Protein AF-A0A538Q3Z5-F1 (afdb_monomer)

Foldseek 3Di:
DDDDDDDDDDDDDDDDDDDDDDDDDDDDDDDDDDDPDDDDDDDDDDDDDDDDDDDDDDDDDDDDDDDDDDDDDDDDDDDDDDPDDPPVPPDDDDPDDPPPPDPDDDDDPDPPPPPDDDQKDFDDPDPVVNVVVVVCVVVVQWDDQWVRMIGSDDPVCFQVVCQVCVLVCCCRVPLQKEQAAPCLVPVHADPQAEGEIEDCDFDWTDGRNHIYTYDHADGDDPPFDDDRSHTYGDPLRRQLRLLVDDDDDPDDSHDDQQVSLVVLVVCCVPVNLVSSVVSLVVNVVVCVVRVSVVSSVVSCQSNCQLVLNDDHDHDHPQSVCSSVVRHDDVVVVVVVVVVVVCVVPDPDDPDDPPDDDPVSVVVVVVVCVVPVD

Radius of gyration: 36.52 Å; Cα contacts (8 Å, |Δi|>4): 342; chains: 1; bounding box: 122×99×95 Å

pLDDT: mean 73.79, std 27.8, range [22.83, 98.5]

Structure (mmCIF, N/CA/C/O backbone):
data_AF-A0A538Q3Z5-F1
#
_entry.id   AF-A0A538Q3Z5-F1
#
loop_
_atom_site.group_PDB
_atom_site.id
_atom_site.type_symbol
_atom_site.label_atom_id
_atom_site.label_alt_id
_atom_site.label_comp_id
_atom_site.label_asym_id
_atom_site.label_entity_id
_atom_site.label_seq_id
_atom_site.pdbx_PDB_ins_code
_atom_site.Cartn_x
_atom_site.Cartn_y
_atom_site.Cartn_z
_atom_site.occupancy
_atom_site.B_iso_or_equiv
_atom_site.auth_seq_id
_atom_site.auth_comp_id
_atom_site.auth_asym_id
_atom_site.auth_atom_id
_atom_site.pdbx_PDB_model_num
ATOM 1 N N . MET A 1 1 ? 59.876 -46.298 -1.441 1.00 39.38 1 MET A N 1
ATOM 2 C CA . MET A 1 1 ? 60.057 -46.932 -0.116 1.00 39.38 1 MET A CA 1
ATOM 3 C C . MET A 1 1 ? 59.237 -46.171 0.915 1.00 39.38 1 MET A C 1
ATOM 5 O O . MET A 1 1 ? 59.318 -44.953 0.969 1.00 39.38 1 MET A O 1
ATOM 9 N N . LYS A 1 2 ? 58.383 -46.897 1.642 1.00 36.97 2 LYS A N 1
ATOM 10 C CA . LYS A 1 2 ? 57.430 -46.407 2.649 1.00 36.97 2 LYS A CA 1
ATOM 11 C C . LYS A 1 2 ? 58.159 -46.044 3.952 1.00 36.97 2 LYS A C 1
ATOM 13 O O . LYS A 1 2 ? 59.051 -46.784 4.355 1.00 36.97 2 LYS A O 1
ATOM 18 N N . LYS A 1 3 ? 57.706 -45.010 4.668 1.00 38.28 3 LYS A N 1
ATOM 19 C CA . LYS A 1 3 ? 57.839 -44.948 6.133 1.00 38.28 3 LYS A CA 1
ATOM 20 C C . LYS A 1 3 ? 56.458 -44.766 6.763 1.00 38.28 3 LYS A C 1
ATOM 22 O O . LYS A 1 3 ? 55.758 -43.794 6.504 1.00 38.28 3 LYS A O 1
ATOM 27 N N . ASN A 1 4 ? 56.100 -45.789 7.534 1.00 36.72 4 ASN A N 1
ATOM 28 C CA . ASN A 1 4 ? 54.926 -45.950 8.386 1.00 36.72 4 ASN A CA 1
ATOM 29 C C . ASN A 1 4 ? 54.925 -44.931 9.541 1.00 36.72 4 ASN A C 1
ATOM 31 O O . ASN A 1 4 ? 55.974 -44.652 10.113 1.00 36.72 4 ASN A O 1
ATOM 35 N N . GLN A 1 5 ? 53.769 -44.316 9.807 1.00 36.84 5 GLN A N 1
ATOM 36 C CA . GLN A 1 5 ? 52.854 -44.547 10.945 1.00 36.84 5 GLN A CA 1
ATOM 37 C C . GLN A 1 5 ? 53.446 -44.424 12.360 1.00 36.84 5 GLN A C 1
ATOM 39 O O . GLN A 1 5 ? 54.246 -45.257 12.778 1.00 36.84 5 GLN A O 1
ATOM 44 N N . LYS A 1 6 ? 52.878 -43.494 13.145 1.00 37.84 6 LYS A N 1
ATOM 45 C CA . LYS A 1 6 ? 52.271 -43.775 14.462 1.00 37.84 6 LYS A CA 1
ATOM 46 C C . LYS A 1 6 ? 51.360 -42.615 14.892 1.00 37.84 6 LYS A C 1
ATOM 48 O O . LYS A 1 6 ? 51.792 -41.472 14.984 1.00 37.84 6 LYS A O 1
ATOM 53 N N . SER A 1 7 ? 50.094 -42.945 15.122 1.00 37.12 7 SER A N 1
ATOM 54 C CA . SER A 1 7 ? 49.048 -42.109 15.723 1.00 37.12 7 SER A CA 1
ATOM 55 C C . SER A 1 7 ? 49.293 -41.875 17.222 1.00 37.12 7 SER A C 1
ATOM 57 O O . SER A 1 7 ? 49.986 -42.676 17.853 1.00 37.12 7 SER A O 1
ATOM 59 N N . PRO A 1 8 ? 48.581 -40.912 17.831 1.00 35.62 8 PRO A N 1
ATOM 60 C CA . PRO A 1 8 ? 47.973 -41.151 19.138 1.00 35.62 8 PRO A CA 1
ATOM 61 C C . PRO A 1 8 ? 46.451 -40.918 19.125 1.00 35.62 8 PRO A C 1
ATOM 63 O O . PRO A 1 8 ? 45.948 -39.976 18.517 1.00 35.62 8 PRO A O 1
ATOM 66 N N . VAL A 1 9 ? 45.731 -41.810 19.813 1.00 37.56 9 VAL A N 1
ATOM 67 C CA . VAL A 1 9 ? 44.292 -41.730 20.148 1.00 37.56 9 VAL A CA 1
ATOM 68 C C . VAL A 1 9 ? 44.120 -41.046 21.538 1.00 37.56 9 VAL A C 1
ATOM 70 O O . VAL A 1 9 ? 45.121 -40.648 22.131 1.00 37.56 9 VAL A O 1
ATOM 73 N N . PRO A 1 10 ? 42.899 -40.809 22.061 1.00 36.16 10 PRO A N 1
ATOM 74 C CA . PRO A 1 10 ? 42.371 -39.487 22.388 1.00 36.16 10 PRO A CA 1
ATOM 75 C C . PRO A 1 10 ? 42.416 -39.156 23.895 1.00 36.16 10 PRO A C 1
ATOM 77 O O . PRO A 1 10 ? 42.288 -40.030 24.750 1.00 36.16 10 PRO A O 1
ATOM 80 N N . VAL A 1 11 ? 42.490 -37.870 24.253 1.00 34.12 11 VAL A N 1
ATOM 81 C CA . VAL A 1 11 ? 42.253 -37.429 25.639 1.00 34.12 11 VAL A CA 1
ATOM 82 C C . VAL A 1 11 ? 40.794 -37.013 25.794 1.00 34.12 11 VAL A C 1
ATOM 84 O O . VAL A 1 11 ? 40.356 -35.988 25.279 1.00 34.12 11 VAL A O 1
ATOM 87 N N . ASN A 1 12 ? 40.057 -37.831 26.539 1.00 33.75 12 ASN A N 1
ATOM 88 C CA . ASN A 1 12 ? 38.736 -37.531 27.065 1.00 33.75 12 ASN A CA 1
ATOM 89 C C . ASN A 1 12 ? 38.875 -36.587 28.273 1.00 33.75 12 ASN A C 1
ATOM 91 O O . ASN A 1 12 ? 39.481 -36.957 29.279 1.00 33.75 12 ASN A O 1
ATOM 95 N N . LYS A 1 13 ? 38.304 -35.381 28.196 1.00 35.09 13 LYS A N 1
ATOM 96 C CA . LYS A 1 13 ? 38.029 -34.539 29.369 1.00 35.09 13 LYS A CA 1
ATOM 97 C C . LYS A 1 13 ? 36.634 -33.937 29.247 1.00 35.09 13 LYS A C 1
ATOM 99 O O . LYS A 1 13 ? 36.434 -32.884 28.653 1.00 35.09 13 LYS A O 1
ATOM 104 N N . ASN A 1 14 ? 35.691 -34.626 29.883 1.00 38.03 14 ASN A N 1
ATOM 105 C CA . ASN A 1 14 ? 34.504 -34.045 30.496 1.00 38.03 14 ASN A CA 1
ATOM 106 C C . ASN A 1 14 ? 34.845 -32.715 31.185 1.00 38.03 14 ASN A C 1
ATOM 108 O O . ASN A 1 14 ? 35.411 -32.729 32.277 1.00 38.03 14 ASN A O 1
ATOM 112 N N . GLN A 1 15 ? 34.438 -31.589 30.601 1.00 35.25 15 GLN A N 1
ATOM 113 C CA . GLN A 1 15 ? 34.133 -30.368 31.343 1.00 35.25 15 GLN A CA 1
ATOM 114 C C . GLN A 1 15 ? 32.890 -29.727 30.724 1.00 35.25 15 GLN A C 1
ATOM 116 O O . GLN A 1 15 ? 32.859 -29.380 29.546 1.00 35.25 15 GLN A O 1
ATOM 121 N N . LYS A 1 16 ? 31.831 -29.648 31.536 1.00 39.88 16 LYS A N 1
ATOM 122 C CA . LYS A 1 16 ? 30.580 -28.954 31.222 1.00 39.88 16 LYS A CA 1
ATOM 123 C C . LYS A 1 16 ? 30.886 -27.495 30.846 1.00 39.88 16 LYS A C 1
ATOM 125 O O . LYS A 1 16 ? 31.730 -26.888 31.507 1.00 39.88 16 LYS A O 1
ATOM 130 N N . PRO A 1 17 ? 30.192 -26.903 29.860 1.00 38.44 17 PRO A N 1
ATOM 131 C CA . PRO A 1 17 ? 30.298 -25.470 29.618 1.00 38.44 17 PRO A CA 1
ATOM 132 C C . PRO A 1 17 ? 29.798 -24.690 30.852 1.00 38.44 17 PRO A C 1
ATOM 134 O O . PRO A 1 17 ? 28.865 -25.146 31.524 1.00 38.44 17 PRO A O 1
ATOM 137 N N . PRO A 1 18 ? 30.405 -23.536 31.184 1.00 34.03 18 PRO A N 1
ATOM 138 C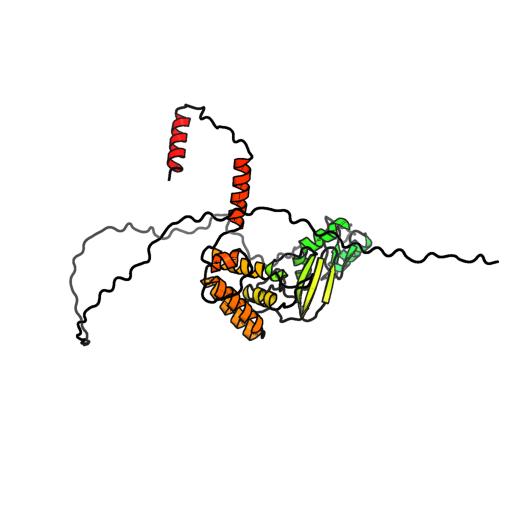 CA . PRO A 1 18 ? 30.014 -22.749 32.344 1.00 34.03 18 PRO A CA 1
ATOM 139 C C . PRO A 1 18 ? 28.602 -22.176 32.164 1.00 34.03 18 PRO A C 1
ATOM 141 O O . PRO A 1 18 ? 28.237 -21.666 31.105 1.00 34.03 18 PRO A O 1
ATOM 144 N N . VAL A 1 19 ? 27.810 -22.264 33.232 1.00 38.41 19 VAL A N 1
ATOM 145 C CA . VAL A 1 19 ? 26.477 -21.661 33.353 1.00 38.41 19 VAL A CA 1
ATOM 146 C C . VAL A 1 19 ? 26.600 -20.137 33.206 1.00 38.41 19 VAL A C 1
ATOM 148 O O . VAL A 1 19 ? 27.435 -19.544 33.893 1.00 38.41 19 VAL A O 1
ATOM 151 N N . PRO A 1 20 ? 25.782 -19.463 32.374 1.00 36.16 20 PRO A N 1
ATOM 152 C CA . PRO A 1 20 ? 25.796 -18.009 32.309 1.00 36.16 20 PRO A CA 1
ATOM 153 C C . PRO A 1 20 ? 25.319 -17.413 33.637 1.00 36.16 20 PRO A C 1
ATOM 155 O O . PRO A 1 20 ? 24.203 -17.666 34.096 1.00 36.16 20 PRO A O 1
ATOM 158 N N . VAL A 1 21 ? 26.179 -16.599 34.244 1.00 32.34 21 VAL A N 1
ATOM 159 C CA . VAL A 1 21 ? 25.885 -15.782 35.423 1.00 32.34 21 VAL A CA 1
ATOM 160 C C . VAL A 1 21 ? 24.745 -14.819 35.085 1.00 32.34 21 VAL A C 1
ATOM 162 O O . VAL A 1 21 ? 24.883 -13.943 34.231 1.00 32.34 21 VAL A O 1
ATOM 165 N N . LYS A 1 22 ? 23.606 -14.975 35.770 1.00 31.75 22 LYS A N 1
ATOM 166 C CA . LYS A 1 22 ? 22.491 -14.022 35.739 1.00 31.75 22 LYS A CA 1
ATOM 167 C C . LYS A 1 22 ? 22.987 -12.659 36.232 1.00 31.75 22 LYS A C 1
ATOM 169 O O . LYS A 1 22 ? 23.274 -12.492 37.416 1.00 31.75 22 LYS A O 1
ATOM 174 N N . LYS A 1 23 ? 23.053 -11.668 35.340 1.00 32.50 23 LYS A N 1
ATOM 175 C CA . LYS A 1 23 ? 23.138 -10.258 35.739 1.00 32.50 23 LYS A CA 1
ATOM 176 C C . LYS A 1 23 ? 21.814 -9.869 36.397 1.00 32.50 23 LYS A C 1
ATOM 178 O O . LYS A 1 23 ? 20.793 -9.743 35.729 1.00 32.50 23 LYS A O 1
ATOM 183 N N . ASN A 1 24 ? 21.857 -9.685 37.713 1.00 32.19 24 ASN A N 1
ATOM 184 C CA . ASN A 1 24 ? 20.830 -9.000 38.488 1.00 32.19 24 ASN A CA 1
ATOM 185 C C . ASN A 1 24 ? 20.675 -7.562 37.970 1.00 32.19 24 ASN A C 1
ATOM 187 O O . ASN A 1 24 ? 21.468 -6.689 38.317 1.00 32.19 24 ASN A O 1
ATOM 191 N N . GLN A 1 25 ? 19.634 -7.304 37.185 1.00 34.66 25 GLN A N 1
ATOM 192 C CA . GLN A 1 25 ? 19.013 -5.986 37.132 1.00 34.66 25 GLN A CA 1
ATOM 193 C C . GLN A 1 25 ? 17.743 -6.067 37.973 1.00 34.66 25 GLN A C 1
ATOM 195 O O . GLN A 1 25 ? 16.775 -6.729 37.609 1.00 34.66 25 GLN A O 1
ATOM 200 N N . LYS A 1 26 ? 17.792 -5.450 39.157 1.00 32.22 26 LYS A N 1
ATOM 201 C CA . LYS A 1 26 ? 16.620 -5.223 39.999 1.00 32.22 26 LYS A CA 1
ATOM 202 C C . LYS A 1 26 ? 15.675 -4.291 39.241 1.00 32.22 26 LYS A C 1
ATOM 204 O O . LYS A 1 26 ? 15.942 -3.097 39.143 1.00 32.22 26 LYS A O 1
ATOM 209 N N . SER A 1 27 ? 14.580 -4.833 38.726 1.00 30.53 27 SER A N 1
ATOM 210 C CA . SER A 1 27 ? 13.384 -4.054 38.411 1.00 30.53 27 SER A CA 1
ATOM 211 C C . SER A 1 27 ? 12.867 -3.414 39.710 1.00 30.53 27 SER A C 1
ATOM 213 O O . SER A 1 27 ? 12.870 -4.087 40.747 1.00 30.53 27 SER A O 1
ATOM 215 N N . PRO A 1 28 ? 12.449 -2.138 39.716 1.00 33.31 28 PRO A N 1
ATOM 216 C CA . PRO A 1 28 ? 11.884 -1.538 40.914 1.00 33.31 28 PRO A CA 1
ATOM 217 C C . PRO A 1 28 ? 10.549 -2.213 41.259 1.00 33.31 28 PRO A C 1
ATOM 219 O O . PRO A 1 28 ? 9.676 -2.393 40.413 1.00 33.31 28 PRO A O 1
ATOM 222 N N . VAL A 1 29 ? 10.423 -2.609 42.525 1.00 32.72 29 VAL A N 1
ATOM 223 C CA . VAL A 1 29 ? 9.203 -3.146 43.138 1.00 32.72 29 VAL A CA 1
ATOM 224 C C . VAL A 1 29 ? 8.101 -2.078 43.067 1.00 32.72 29 VAL A C 1
ATOM 226 O O . VAL A 1 29 ? 8.374 -0.927 43.420 1.00 32.72 29 VAL A O 1
ATOM 229 N N . PRO A 1 30 ? 6.860 -2.408 42.665 1.00 31.08 30 PRO A N 1
ATOM 230 C CA . PRO A 1 30 ? 5.770 -1.447 42.704 1.00 31.08 30 PRO A CA 1
ATOM 231 C C . PRO A 1 30 ? 5.434 -1.125 44.163 1.00 31.08 30 PRO A C 1
ATOM 233 O O . PRO A 1 30 ? 5.042 -1.991 44.949 1.00 31.08 30 PRO A O 1
ATOM 236 N N . VAL A 1 31 ? 5.591 0.145 44.531 1.00 29.78 31 VAL A N 1
ATOM 237 C CA . VAL A 1 31 ? 5.099 0.683 45.799 1.00 29.78 31 VAL A CA 1
ATOM 238 C C . VAL A 1 31 ? 3.574 0.590 45.777 1.00 29.78 31 VAL A C 1
ATOM 240 O O . VAL A 1 31 ? 2.910 1.275 45.000 1.00 29.78 31 VAL A O 1
ATOM 243 N N . LYS A 1 32 ? 3.009 -0.259 46.644 1.00 30.28 32 LYS A N 1
ATOM 244 C CA . LYS A 1 32 ? 1.576 -0.265 46.957 1.00 30.28 32 LYS A CA 1
ATOM 245 C C . LYS A 1 32 ? 1.200 1.094 47.547 1.00 30.28 32 LYS A C 1
ATOM 247 O O . LYS A 1 32 ? 1.372 1.325 48.742 1.00 30.28 32 LYS A O 1
ATOM 252 N N . LYS A 1 33 ? 0.648 1.985 46.726 1.00 31.11 33 LYS A N 1
ATOM 253 C CA . LYS A 1 33 ? -0.152 3.102 47.224 1.00 31.11 33 LYS A CA 1
ATOM 254 C C . LYS A 1 33 ? -1.538 2.555 47.553 1.00 31.11 33 LYS A C 1
ATOM 256 O O . LYS A 1 33 ? -2.334 2.259 46.670 1.00 31.11 33 LYS A O 1
ATOM 261 N N . ASN A 1 34 ? -1.795 2.397 48.848 1.00 31.02 34 ASN A N 1
ATOM 262 C CA . ASN A 1 34 ? -3.141 2.309 49.394 1.00 31.02 34 ASN A CA 1
ATOM 263 C C . ASN A 1 34 ? -3.907 3.577 48.991 1.00 31.02 34 ASN A C 1
ATOM 265 O O . ASN A 1 34 ? -3.732 4.628 49.603 1.00 31.02 34 ASN A O 1
ATOM 269 N N . GLN A 1 35 ? -4.771 3.472 47.990 1.00 33.72 35 GLN A N 1
ATOM 270 C CA . GLN A 1 35 ? -5.931 4.342 47.858 1.00 33.72 35 GLN A CA 1
ATOM 271 C C . GLN A 1 35 ? -7.149 3.436 47.705 1.00 33.72 35 GLN A C 1
ATOM 273 O O . GLN A 1 35 ? -7.386 2.830 46.664 1.00 33.72 35 GLN A O 1
ATOM 278 N N . LYS A 1 36 ? -7.888 3.292 48.809 1.00 29.88 36 LYS A N 1
ATOM 279 C CA . LYS A 1 36 ? -9.273 2.832 48.781 1.00 29.88 36 LYS A CA 1
ATOM 280 C C . LYS A 1 36 ? -10.073 3.895 48.031 1.00 29.88 36 LYS A C 1
ATOM 282 O O . LYS A 1 36 ? -10.417 4.916 48.618 1.00 29.88 36 LYS A O 1
ATOM 287 N N . SER A 1 37 ? -10.363 3.652 46.762 1.00 26.28 37 SER A N 1
ATOM 288 C CA . SER A 1 37 ? -11.449 4.342 46.067 1.00 26.28 37 SER A CA 1
ATOM 289 C C . SER A 1 37 ? -12.762 3.616 46.397 1.00 26.28 37 SER A C 1
ATOM 291 O O . SER A 1 37 ? -12.788 2.382 46.371 1.00 26.28 37 SER A O 1
ATOM 293 N N . PRO A 1 38 ? -13.828 4.330 46.793 1.00 30.12 38 PRO A N 1
ATOM 294 C CA . PRO A 1 38 ? -15.030 3.716 47.344 1.00 30.12 38 PRO A CA 1
ATOM 295 C C . PRO A 1 38 ? -15.874 3.004 46.280 1.00 30.12 38 PRO A C 1
ATOM 297 O O . PRO A 1 38 ? -16.020 3.460 45.149 1.00 30.12 38 PRO A O 1
ATOM 300 N N . VAL A 1 39 ? -16.466 1.885 46.700 1.00 30.17 39 VAL A N 1
ATOM 301 C CA . VAL A 1 39 ? -17.503 1.125 45.989 1.00 30.17 39 VAL A CA 1
ATOM 302 C C . VAL A 1 39 ? -18.721 2.030 45.743 1.00 30.17 39 VAL A C 1
ATOM 304 O O . VAL A 1 39 ? -19.175 2.673 46.695 1.00 30.17 39 VAL A O 1
ATOM 307 N N . PRO A 1 40 ? -19.315 2.072 44.535 1.00 29.03 40 PRO A N 1
ATOM 308 C CA . PRO A 1 40 ? -20.579 2.764 44.341 1.00 29.03 40 PRO A CA 1
ATOM 309 C C . PRO A 1 40 ? -21.698 1.967 45.022 1.00 29.03 40 PRO A C 1
ATOM 311 O O . PRO A 1 40 ? -22.080 0.875 44.596 1.00 29.03 40 PRO A O 1
ATOM 314 N N . VAL A 1 41 ? -22.220 2.5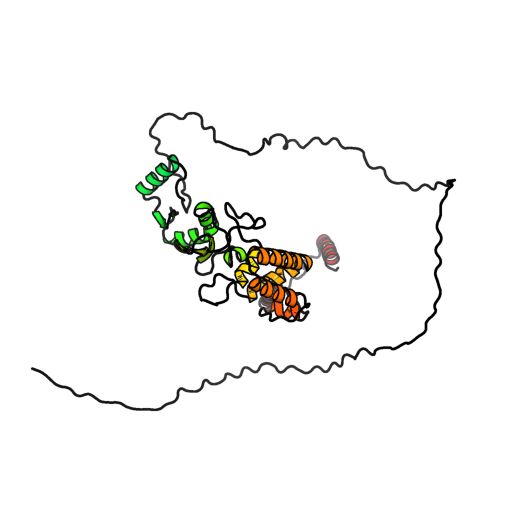22 46.116 1.00 27.27 41 VAL A N 1
ATOM 315 C CA . VAL A 1 41 ? -23.418 2.026 46.795 1.00 27.27 41 VAL A CA 1
ATOM 316 C C . VAL A 1 41 ? -24.622 2.270 45.888 1.00 27.27 41 VAL A C 1
ATOM 318 O O . VAL A 1 41 ? -25.011 3.408 45.631 1.00 27.27 41 VAL A O 1
ATOM 321 N N . LYS A 1 42 ? -25.234 1.176 45.426 1.00 26.80 42 LYS A N 1
ATOM 322 C CA . LYS A 1 42 ? -26.569 1.165 44.820 1.00 26.80 42 LYS A CA 1
ATOM 323 C C . LYS A 1 42 ? -27.580 1.714 45.832 1.00 26.80 42 LYS A C 1
ATOM 325 O O . LYS A 1 42 ? -27.889 1.047 46.817 1.00 26.80 42 LYS A O 1
ATOM 330 N N . LYS A 1 43 ? -28.134 2.902 45.578 1.00 28.23 43 LYS A N 1
ATOM 331 C CA . LYS A 1 43 ? -29.373 3.342 46.231 1.00 28.23 43 LYS A CA 1
ATOM 332 C C . LYS A 1 43 ? -30.556 2.697 45.514 1.00 28.23 43 LYS A C 1
ATOM 334 O O . LYS A 1 43 ? -30.946 3.109 44.430 1.00 28.23 43 LYS A O 1
ATOM 339 N N . ASN A 1 44 ? -31.107 1.672 46.156 1.00 24.97 44 ASN A N 1
ATOM 340 C CA . ASN A 1 44 ? -32.479 1.229 45.947 1.00 24.97 44 ASN A CA 1
ATOM 341 C C . ASN A 1 44 ? -33.427 2.326 46.448 1.00 24.97 44 ASN A C 1
ATOM 343 O O . ASN A 1 44 ? -33.433 2.627 47.641 1.00 24.97 44 ASN A O 1
ATOM 347 N N . GLN A 1 45 ? -34.276 2.851 45.570 1.00 29.86 45 GLN A N 1
ATOM 348 C CA . GLN A 1 45 ? -35.594 3.349 45.952 1.00 29.86 45 GLN A CA 1
ATOM 349 C C . GLN A 1 45 ? -36.629 2.699 45.028 1.00 29.86 45 GLN A C 1
ATOM 351 O O . GLN A 1 45 ? -36.626 2.895 43.818 1.00 29.86 45 GLN A O 1
ATOM 356 N N . LYS A 1 46 ? -37.458 1.851 45.640 1.00 25.28 46 LYS A N 1
ATOM 357 C CA . LYS A 1 46 ? -38.716 1.288 45.133 1.00 25.28 46 LYS A CA 1
ATOM 358 C C . LYS A 1 46 ? -39.823 2.246 45.600 1.00 25.28 46 LYS A C 1
ATOM 360 O O . LYS A 1 46 ? -39.889 2.501 46.798 1.00 25.28 46 LYS A O 1
ATOM 365 N N . SER A 1 47 ? -40.564 2.896 44.696 1.00 24.14 47 SER A N 1
ATOM 366 C CA . SER A 1 47 ? -41.963 2.584 44.291 1.00 24.14 47 SER A CA 1
ATOM 367 C C . SER A 1 47 ? -42.876 3.796 44.618 1.00 24.14 47 SER A C 1
ATOM 369 O O . SER A 1 47 ? -42.454 4.575 45.471 1.00 24.14 47 SER A O 1
ATOM 371 N N . PRO A 1 48 ? -44.110 3.964 44.071 1.00 31.97 48 PRO A N 1
ATOM 372 C CA . PRO A 1 48 ? -44.881 3.063 43.206 1.00 31.97 48 PRO A CA 1
ATOM 373 C C . PRO A 1 48 ? -45.543 3.703 41.953 1.00 31.97 48 PRO A C 1
ATOM 375 O O . PRO A 1 48 ? -45.450 4.889 41.664 1.00 31.97 48 PRO A O 1
ATOM 378 N N . VAL A 1 49 ? -46.208 2.793 41.240 1.00 23.88 49 VAL A N 1
ATOM 379 C CA . VAL A 1 49 ? -47.127 2.842 40.094 1.00 23.88 49 VAL A CA 1
ATOM 380 C C . VAL A 1 49 ? -48.294 3.835 40.227 1.00 23.88 49 VAL A C 1
ATOM 382 O O . VAL A 1 49 ? -48.931 3.856 41.275 1.00 23.88 49 VAL A O 1
ATOM 385 N N . SER A 1 50 ? -48.668 4.471 39.105 1.00 25.41 50 SER A N 1
ATOM 386 C CA . SER A 1 50 ? -50.061 4.816 38.759 1.00 25.41 50 SER A CA 1
ATOM 387 C C . SER A 1 50 ? -50.292 4.636 37.254 1.00 25.41 50 SER A C 1
ATOM 389 O O . SER A 1 50 ? -49.403 4.872 36.440 1.00 25.41 50 SER A O 1
ATOM 391 N N . ARG A 1 51 ? -51.488 4.149 36.943 1.00 22.83 51 ARG A N 1
ATOM 392 C CA . ARG A 1 51 ? -52.044 3.653 35.677 1.00 22.83 51 ARG A CA 1
ATOM 393 C C . ARG A 1 51 ? -53.043 4.701 35.145 1.00 22.83 51 ARG A C 1
ATOM 395 O O . ARG A 1 51 ? -53.293 5.659 35.864 1.00 22.83 51 ARG A O 1
ATOM 402 N N . GLU A 1 52 ? -53.640 4.422 33.980 1.00 27.89 52 GLU A N 1
ATOM 403 C CA . GLU A 1 52 ? -54.692 5.175 33.242 1.00 27.89 52 GLU A CA 1
ATOM 404 C C . GLU A 1 52 ? -54.131 6.119 32.166 1.00 27.89 52 GLU A C 1
ATOM 406 O O . GLU A 1 52 ? -53.152 6.813 32.409 1.00 27.89 52 GLU A O 1
ATOM 411 N N . GLU A 1 53 ? -54.665 6.266 30.953 1.00 26.78 53 GLU A N 1
ATOM 412 C CA . GLU A 1 53 ? -55.536 5.525 30.016 1.00 26.78 53 GLU A CA 1
ATOM 413 C C . GLU A 1 53 ? -55.604 6.465 28.777 1.00 26.78 53 GLU A C 1
ATOM 415 O O . GLU A 1 53 ? -55.531 7.686 28.934 1.00 26.78 53 GLU A O 1
ATOM 420 N N . GLU A 1 54 ? -55.670 5.950 27.540 1.00 28.77 54 GLU A N 1
ATOM 421 C CA . GLU A 1 54 ? -55.946 6.797 26.354 1.00 28.77 54 GLU A CA 1
ATOM 422 C C . GLU A 1 54 ? -57.383 7.372 26.411 1.00 28.77 54 GLU A C 1
ATOM 424 O O . GLU A 1 54 ? -58.237 6.827 27.112 1.00 28.77 54 GLU A O 1
ATOM 429 N N . PRO A 1 55 ? -57.717 8.394 25.596 1.00 33.28 55 PRO A N 1
ATOM 430 C CA . PRO A 1 55 ? -58.342 8.016 24.326 1.00 33.28 55 PRO A CA 1
ATOM 431 C C . PRO A 1 55 ? -57.947 8.872 23.110 1.00 33.28 55 PRO A C 1
ATOM 433 O O . PRO A 1 55 ? -57.554 10.034 23.188 1.00 33.28 55 PRO A O 1
ATOM 436 N N . ARG A 1 56 ? -58.126 8.246 21.944 1.00 25.62 56 ARG A N 1
ATOM 437 C CA . ARG A 1 56 ? -58.155 8.837 20.598 1.00 25.62 56 ARG A CA 1
ATOM 438 C C . ARG A 1 56 ? -59.459 9.621 20.376 1.00 25.62 56 ARG A C 1
ATOM 440 O O . ARG A 1 56 ? -60.470 9.227 20.940 1.00 25.62 56 ARG A O 1
ATOM 447 N N . ILE A 1 57 ? -59.458 10.610 19.470 1.00 27.98 57 ILE A N 1
ATOM 448 C CA . ILE A 1 57 ? -60.459 10.837 18.392 1.00 27.98 57 ILE A CA 1
ATOM 449 C C . ILE A 1 57 ? -59.974 11.971 17.460 1.00 27.98 57 ILE A C 1
ATOM 451 O O . ILE A 1 57 ? -59.268 12.889 17.864 1.00 27.98 57 ILE A O 1
ATOM 455 N N . ALA A 1 58 ? -60.325 11.830 16.182 1.00 24.92 58 ALA A N 1
ATOM 456 C CA . ALA A 1 58 ? -59.935 12.617 15.018 1.00 24.92 58 ALA A CA 1
ATOM 457 C C . ALA A 1 58 ? -60.826 13.851 14.737 1.00 24.92 58 ALA A C 1
ATOM 459 O O . ALA A 1 58 ? -61.967 13.898 15.183 1.00 24.92 58 ALA A O 1
ATOM 460 N N . GLY A 1 59 ? -60.353 14.745 13.849 1.00 24.34 59 GLY A N 1
ATOM 461 C CA . GLY A 1 59 ? -61.214 15.393 12.841 1.00 24.34 59 GLY A CA 1
ATOM 462 C C . GLY A 1 59 ? -61.273 16.931 12.784 1.00 24.34 59 GLY A C 1
ATOM 463 O O . GLY A 1 59 ? -62.002 17.543 13.544 1.00 24.34 59 GLY A O 1
ATOM 464 N N . SER A 1 60 ? -60.603 17.490 11.763 1.00 24.47 60 SER A N 1
ATOM 465 C CA . SER A 1 60 ? -61.089 18.484 10.772 1.00 24.47 60 SER A CA 1
ATOM 466 C C . SER A 1 60 ? -61.629 19.882 11.161 1.00 24.47 60 SER A C 1
ATOM 468 O O . SER A 1 60 ? -62.560 20.024 11.942 1.00 24.47 60 SER A O 1
ATOM 470 N N . SER A 1 61 ? -61.192 20.863 10.344 1.00 26.28 61 SER A N 1
ATOM 471 C CA . SER A 1 61 ? -61.736 22.215 10.060 1.00 26.28 61 SER A CA 1
ATOM 472 C C . SER A 1 61 ? -61.563 23.266 11.166 1.00 26.28 61 SER A C 1
ATOM 474 O O . SER A 1 61 ? -61.807 22.990 12.326 1.00 26.28 61 SER A O 1
ATOM 476 N N . GLY A 1 62 ? -61.118 24.503 10.940 1.00 23.67 62 GLY A N 1
ATOM 477 C CA . GLY A 1 62 ? -60.932 25.298 9.731 1.00 23.67 62 GLY A CA 1
ATOM 478 C C . GLY A 1 62 ? -61.543 26.677 9.988 1.00 23.67 62 GLY A C 1
ATOM 479 O O . GLY A 1 62 ? -62.756 26.766 9.917 1.00 23.67 62 GLY A O 1
ATOM 480 N N . SER A 1 63 ? -60.731 27.702 10.296 1.00 28.58 63 SER A N 1
ATOM 481 C CA . SER A 1 63 ? -61.026 29.143 10.095 1.00 28.58 63 SER A CA 1
ATOM 482 C C . SER A 1 63 ? -60.034 30.051 10.848 1.00 28.58 63 SER A C 1
ATOM 484 O O . SER A 1 63 ? -60.017 30.089 12.076 1.00 28.58 63 SER A O 1
ATOM 486 N N . GLU A 1 64 ? -59.248 30.817 10.088 1.00 26.16 64 GLU A N 1
ATOM 487 C CA . GLU A 1 64 ? -58.678 32.136 10.444 1.00 26.16 64 GLU A CA 1
ATOM 488 C C . GLU A 1 64 ? -59.803 33.157 10.790 1.00 26.16 64 GLU A C 1
ATOM 490 O O . GLU A 1 64 ? -60.947 32.861 10.432 1.00 26.16 64 GLU A O 1
ATOM 495 N N . PRO A 1 65 ? -59.570 34.363 11.397 1.00 40.38 65 PRO A N 1
ATOM 496 C CA . PRO A 1 65 ? -58.433 35.259 11.114 1.00 40.38 65 PRO A CA 1
ATOM 497 C C . PRO A 1 65 ? -57.950 36.229 12.234 1.00 40.38 65 PRO A C 1
ATOM 499 O O . PRO A 1 65 ? -58.450 36.266 13.352 1.00 40.38 65 PRO A O 1
ATOM 502 N N . ARG A 1 66 ? -57.025 37.110 11.805 1.00 25.64 66 ARG A N 1
ATOM 503 C CA . ARG A 1 66 ? -56.651 38.459 12.300 1.00 25.64 66 ARG A CA 1
ATOM 504 C C . ARG A 1 66 ? -55.457 38.613 13.258 1.00 25.64 66 ARG A C 1
ATOM 506 O O . ARG A 1 66 ? -55.581 38.732 14.467 1.00 25.64 66 ARG A O 1
ATOM 513 N N . ALA A 1 67 ? -54.306 38.813 12.613 1.00 26.45 67 ALA A N 1
ATOM 514 C CA . ALA A 1 67 ? -53.536 40.064 12.596 1.00 26.45 67 ALA A CA 1
ATOM 515 C C . ALA A 1 67 ? -53.274 40.800 13.925 1.00 26.45 67 ALA A C 1
ATOM 517 O O . ALA A 1 67 ? -54.121 41.519 14.447 1.00 26.45 67 ALA A O 1
ATOM 518 N N . THR A 1 68 ? -52.001 40.831 14.322 1.00 29.45 68 THR A N 1
ATOM 519 C CA . THR A 1 68 ? -51.358 42.076 14.774 1.00 29.45 68 THR A CA 1
ATOM 520 C C . THR A 1 68 ? -49.864 42.019 14.480 1.00 29.45 68 THR A C 1
ATOM 522 O O . THR A 1 68 ? -49.121 41.186 14.991 1.00 29.45 68 THR A O 1
ATOM 525 N N . ALA A 1 69 ? -49.435 42.909 13.589 1.00 28.75 69 ALA A N 1
ATOM 526 C CA . ALA A 1 69 ? -48.053 43.096 13.196 1.00 28.75 69 ALA A CA 1
ATOM 527 C C . ALA A 1 69 ? -47.273 43.813 14.308 1.00 28.75 69 ALA A C 1
ATOM 529 O O . ALA A 1 69 ? -47.667 44.893 14.752 1.00 28.75 69 ALA A O 1
ATOM 530 N N . ARG A 1 70 ? -46.115 43.268 14.697 1.00 30.97 70 ARG A N 1
ATOM 531 C CA . ARG A 1 70 ? -45.047 44.040 15.339 1.00 30.97 70 ARG A CA 1
ATOM 532 C C . ARG A 1 70 ? -43.729 43.817 14.605 1.00 30.97 70 ARG A C 1
ATOM 534 O O . ARG A 1 70 ? -43.311 42.708 14.303 1.00 30.97 70 ARG A O 1
ATOM 541 N N . ARG A 1 71 ? -43.151 44.962 14.278 1.00 27.08 71 ARG A N 1
ATOM 542 C CA . ARG A 1 71 ? -42.004 45.262 13.430 1.00 27.08 71 ARG A CA 1
ATOM 543 C C . ARG A 1 71 ? -40.704 44.944 14.175 1.00 27.08 71 ARG A C 1
ATOM 545 O O . ARG A 1 71 ? -40.496 45.482 15.256 1.00 27.08 71 ARG A O 1
ATOM 552 N N . ALA A 1 72 ? -39.821 44.151 13.576 1.00 32.28 72 ALA A N 1
ATOM 553 C CA . ALA A 1 72 ? -38.396 44.151 13.897 1.00 32.28 72 ALA A CA 1
ATOM 554 C C . ALA A 1 72 ? -37.594 43.909 12.612 1.00 32.28 72 ALA A C 1
ATOM 556 O O . ALA A 1 72 ? -37.829 42.966 11.859 1.00 32.28 72 ALA A O 1
ATOM 557 N N . SER A 1 73 ? -36.715 44.861 12.339 1.00 30.78 73 SER A N 1
ATOM 558 C CA . SER A 1 73 ? -35.969 45.085 11.110 1.00 30.78 73 SER A CA 1
ATOM 559 C C . SER A 1 73 ? -35.017 43.934 10.763 1.00 30.78 73 SER A C 1
ATOM 561 O O . SER A 1 73 ? -34.143 43.592 11.553 1.00 30.78 73 SER A O 1
ATOM 563 N N . ARG A 1 74 ? -35.128 43.390 9.544 1.00 31.30 74 ARG A N 1
ATOM 564 C CA . ARG A 1 74 ? -34.061 42.615 8.888 1.00 31.30 74 ARG A CA 1
ATOM 565 C C . ARG A 1 74 ? -33.285 43.557 7.959 1.00 31.30 74 ARG A C 1
ATOM 567 O O . ARG A 1 74 ? -33.934 44.233 7.160 1.00 31.30 74 ARG A O 1
ATOM 574 N N . PRO A 1 75 ? -31.945 43.625 8.019 1.00 34.25 75 PRO A N 1
ATOM 575 C CA . PRO A 1 75 ? -31.179 44.338 7.006 1.00 34.25 75 PRO A CA 1
ATOM 576 C C . PRO A 1 75 ? -31.270 43.604 5.660 1.00 34.25 75 PRO A C 1
ATOM 578 O O . PRO A 1 75 ? -31.245 42.373 5.595 1.00 34.25 75 PRO A O 1
ATOM 581 N N . ALA A 1 76 ? -31.433 44.391 4.597 1.00 32.31 76 ALA A N 1
ATOM 582 C CA . ALA A 1 76 ? -31.586 43.939 3.224 1.00 32.31 76 ALA A CA 1
ATOM 583 C C . ALA A 1 76 ? -30.301 43.280 2.694 1.00 32.31 76 ALA A C 1
ATOM 585 O O . ALA A 1 76 ? -29.198 43.796 2.870 1.00 32.31 76 ALA A O 1
ATOM 586 N N . LEU A 1 77 ? -30.474 42.146 2.016 1.00 37.75 77 LEU A N 1
ATOM 587 C CA . LEU A 1 77 ? -29.461 41.512 1.178 1.00 37.75 77 LEU A CA 1
ATOM 588 C C . LEU A 1 77 ? -29.214 42.394 -0.061 1.00 37.75 77 LEU A C 1
ATOM 590 O O . LEU A 1 77 ? -30.192 42.802 -0.692 1.00 37.75 77 LEU A O 1
ATOM 594 N N . PRO A 1 78 ? -27.961 42.685 -0.450 1.00 38.97 78 PRO A N 1
ATOM 595 C CA . PRO A 1 78 ? -27.700 43.327 -1.730 1.00 38.97 78 PRO A CA 1
ATOM 596 C C . PRO A 1 78 ? -27.977 42.350 -2.882 1.00 38.97 78 PRO A C 1
ATOM 598 O O . PRO A 1 78 ? -27.635 41.168 -2.808 1.00 38.97 78 PRO A O 1
ATOM 601 N N . GLY A 1 79 ? -28.620 42.871 -3.931 1.00 40.06 79 GLY A N 1
ATOM 602 C CA . GLY A 1 79 ? -28.954 42.171 -5.171 1.00 40.06 79 GLY A CA 1
ATOM 603 C C . GLY A 1 79 ? -27.736 41.715 -5.992 1.00 40.06 79 GLY A C 1
ATOM 604 O O . GLY A 1 79 ? -26.588 41.917 -5.586 1.00 40.06 79 GLY A O 1
ATOM 605 N N . PRO A 1 80 ? -27.986 41.057 -7.137 1.00 35.66 80 PRO A N 1
ATOM 606 C CA . PRO A 1 80 ? -26.995 40.255 -7.841 1.00 35.66 80 PRO A CA 1
ATOM 607 C C . PRO A 1 80 ? -25.877 41.138 -8.397 1.00 35.66 80 PRO A C 1
ATOM 609 O O . PRO A 1 80 ? -26.119 42.059 -9.171 1.00 35.66 80 PRO A O 1
ATOM 612 N N . ARG A 1 81 ? -24.643 40.854 -7.976 1.00 36.78 81 ARG A N 1
ATOM 613 C CA . ARG A 1 81 ? -23.438 41.468 -8.534 1.00 36.78 81 ARG A CA 1
ATOM 614 C C . ARG A 1 81 ? -23.180 40.903 -9.928 1.00 36.78 81 ARG A C 1
ATOM 616 O O . ARG A 1 81 ? -23.163 39.685 -10.103 1.00 36.78 81 ARG A O 1
ATOM 623 N N . ASP A 1 82 ? -22.927 41.804 -10.870 1.00 37.62 82 ASP A N 1
ATOM 624 C CA . ASP A 1 82 ? -22.349 41.519 -12.178 1.00 37.62 82 ASP A CA 1
ATOM 625 C C . ASP A 1 82 ? -21.052 40.713 -12.016 1.00 37.62 82 ASP A C 1
ATOM 627 O O . ASP A 1 82 ? -20.009 41.226 -11.607 1.00 37.62 82 ASP A O 1
ATOM 631 N N . ASN A 1 83 ? -21.123 39.418 -12.321 1.00 40.75 83 ASN A N 1
ATOM 632 C CA . ASN A 1 83 ? -19.966 38.533 -12.383 1.00 40.75 83 ASN A CA 1
ATOM 633 C C . ASN A 1 83 ? -19.288 38.682 -13.751 1.00 40.75 83 ASN A C 1
ATOM 635 O O . ASN A 1 83 ? -19.458 37.847 -14.638 1.00 40.75 83 ASN A O 1
ATOM 639 N N . ALA A 1 84 ? -18.488 39.734 -13.912 1.00 41.59 84 ALA A N 1
ATOM 640 C CA . ALA A 1 84 ? -17.430 39.744 -14.915 1.00 41.59 84 ALA A CA 1
ATOM 641 C C . ALA A 1 84 ? -16.191 39.024 -14.333 1.00 41.59 84 ALA A C 1
ATOM 643 O O . ALA A 1 84 ? -15.736 39.387 -13.244 1.00 41.59 84 ALA A O 1
ATOM 644 N N . PRO A 1 85 ? -15.636 37.989 -14.992 1.00 40.47 85 PRO A N 1
ATOM 645 C CA . PRO A 1 85 ? -14.450 37.296 -14.494 1.00 40.47 85 PRO A CA 1
ATOM 646 C C . PRO A 1 85 ? -13.194 38.186 -14.612 1.00 40.47 85 PRO A C 1
ATOM 648 O O . PRO A 1 85 ? -13.082 38.962 -15.562 1.00 40.47 85 PRO A O 1
ATOM 651 N N . PRO A 1 86 ? -12.219 38.082 -13.686 1.00 43.97 86 PRO A N 1
ATOM 652 C CA . PRO A 1 86 ? -10.977 38.850 -13.766 1.00 43.97 86 PRO A CA 1
ATOM 653 C C . PRO A 1 86 ? -10.148 38.470 -15.015 1.00 43.97 86 PRO A C 1
ATOM 655 O O . PRO A 1 86 ? -10.192 37.317 -15.456 1.00 43.97 86 PRO A O 1
ATOM 658 N N . PRO A 1 87 ? -9.349 39.406 -15.568 1.00 38.00 87 PRO A N 1
ATOM 659 C CA . PRO A 1 87 ? -8.821 39.369 -16.943 1.00 38.00 87 PRO A CA 1
ATOM 660 C C . PRO A 1 87 ? -7.760 38.296 -17.250 1.00 38.00 87 PRO A C 1
ATOM 662 O O . PRO A 1 87 ? -7.185 38.295 -18.332 1.00 38.00 87 PRO A O 1
ATOM 665 N N . TRP A 1 88 ? -7.505 37.352 -16.345 1.00 41.81 88 TRP A N 1
ATOM 666 C CA . TRP A 1 88 ? -6.643 36.194 -16.611 1.00 41.81 88 TRP A CA 1
ATOM 667 C C . TRP A 1 88 ? -7.436 34.918 -16.945 1.00 41.81 88 TRP A C 1
ATOM 669 O O . TRP A 1 88 ? -6.846 33.870 -17.186 1.00 41.81 88 TRP A O 1
ATOM 679 N N . ARG A 1 89 ? -8.777 34.991 -16.984 1.00 35.47 89 ARG A N 1
ATOM 680 C CA . ARG A 1 89 ? -9.675 33.838 -17.168 1.00 35.47 89 ARG A CA 1
ATOM 681 C C . ARG A 1 89 ? -10.410 33.817 -18.512 1.00 35.47 89 ARG A C 1
ATOM 683 O O . ARG A 1 89 ? -11.557 33.388 -18.593 1.00 35.47 89 ARG A O 1
ATOM 690 N N . THR A 1 90 ? -9.735 34.235 -19.575 1.00 38.47 90 THR A N 1
ATOM 691 C CA . THR A 1 90 ? -10.195 34.056 -20.961 1.00 38.47 90 THR A CA 1
ATOM 692 C C . THR A 1 90 ? -9.058 33.556 -21.838 1.00 38.47 90 THR A C 1
ATOM 694 O O . THR A 1 90 ? -8.621 34.277 -22.718 1.00 38.47 90 THR A O 1
ATOM 697 N N . THR A 1 91 ? -8.584 32.332 -21.597 1.00 41.84 91 THR A N 1
ATOM 698 C CA . THR A 1 91 ? -7.985 31.443 -22.613 1.00 41.84 91 THR A CA 1
ATOM 699 C C . THR A 1 91 ? -7.701 30.078 -21.989 1.00 41.84 91 THR A C 1
ATOM 701 O O . THR A 1 91 ? -6.560 29.769 -21.676 1.00 41.84 91 THR A O 1
ATOM 704 N N . GLU A 1 92 ? -8.715 29.229 -21.834 1.00 32.47 92 GLU A N 1
ATOM 705 C CA . GLU A 1 92 ? -8.479 27.788 -21.684 1.00 32.47 92 GLU A CA 1
ATOM 706 C C . GLU A 1 92 ? -9.469 27.018 -22.565 1.00 32.47 92 GLU A C 1
ATOM 708 O O . GLU A 1 92 ? -10.618 26.767 -22.208 1.00 32.47 92 GLU A O 1
ATOM 713 N N . LYS A 1 93 ? -9.005 26.674 -23.774 1.00 34.84 93 LYS A N 1
ATOM 714 C CA . LYS A 1 93 ? -9.505 25.511 -24.517 1.00 34.84 93 LYS A CA 1
ATOM 715 C C . LYS A 1 93 ? -9.102 24.247 -23.739 1.00 34.84 93 LYS A C 1
ATOM 717 O O . LYS A 1 93 ? -8.040 24.249 -23.118 1.00 34.84 93 LYS A O 1
ATOM 722 N N . PRO A 1 94 ? -9.902 23.169 -23.772 1.00 30.28 94 PRO A N 1
ATOM 723 C CA . PRO A 1 94 ? -9.616 21.967 -23.000 1.00 30.28 94 PRO A CA 1
ATOM 724 C C . PRO A 1 94 ? -8.277 21.364 -23.436 1.00 30.28 94 PRO A C 1
ATOM 726 O O . PRO A 1 94 ? -8.033 21.194 -24.630 1.00 30.28 94 PRO A O 1
ATOM 729 N N . ALA A 1 95 ? -7.419 21.028 -22.469 1.00 31.53 95 ALA A N 1
ATOM 730 C CA . ALA A 1 95 ? -6.159 20.321 -22.681 1.00 31.53 95 ALA A CA 1
ATOM 731 C C . ALA A 1 95 ? -6.418 18.858 -23.095 1.00 31.53 95 ALA A C 1
ATOM 733 O O . ALA A 1 95 ? -6.201 17.915 -22.339 1.00 31.53 95 ALA A O 1
ATOM 734 N N . GLY A 1 96 ? -6.921 18.685 -24.314 1.00 29.31 96 GLY A N 1
ATOM 735 C CA . GLY A 1 96 ? -6.886 17.461 -25.097 1.00 29.31 96 GLY A CA 1
ATOM 736 C C . GLY A 1 96 ? -5.948 17.680 -26.283 1.00 29.31 96 GLY A C 1
ATOM 737 O O . GLY A 1 96 ? -6.080 18.661 -27.005 1.00 29.31 96 GLY A O 1
ATOM 738 N N . SER A 1 97 ? -4.976 16.779 -26.442 1.00 38.03 97 SER A N 1
ATOM 739 C CA . SER A 1 97 ? -4.040 16.685 -27.574 1.00 38.03 97 SER A CA 1
ATOM 740 C C . SER A 1 97 ? -3.277 17.966 -27.954 1.00 38.03 97 SER A C 1
ATOM 742 O O . SER A 1 97 ? -3.539 18.581 -28.986 1.00 38.03 97 SER A O 1
ATOM 744 N N . ALA A 1 98 ? -2.227 18.301 -27.204 1.00 29.14 98 ALA A N 1
ATOM 745 C CA . ALA A 1 98 ? -1.124 19.082 -27.764 1.00 29.14 98 ALA A CA 1
ATOM 746 C C . ALA A 1 98 ? -0.205 18.136 -28.561 1.00 29.14 98 ALA A C 1
ATOM 748 O O . ALA A 1 98 ? 0.837 17.689 -28.081 1.00 29.14 98 ALA A O 1
ATOM 749 N N . LEU A 1 99 ? -0.646 17.779 -29.772 1.00 32.09 99 LEU A N 1
ATOM 750 C CA . LEU A 1 99 ? 0.250 17.334 -30.834 1.00 32.09 99 LEU A CA 1
ATOM 751 C C . LEU A 1 99 ? 1.142 18.536 -31.175 1.00 32.09 99 LEU A C 1
ATOM 753 O O . LEU A 1 99 ? 0.639 19.596 -31.539 1.00 32.09 99 LEU A O 1
ATOM 757 N N . LEU A 1 100 ? 2.454 18.383 -31.015 1.00 34.53 100 LEU A N 1
ATOM 758 C CA . LEU A 1 100 ? 3.435 19.358 -31.477 1.00 34.53 100 LEU A CA 1
ATOM 759 C C . LEU A 1 100 ? 3.391 19.403 -33.008 1.00 34.53 100 LEU A C 1
ATOM 761 O O . LEU A 1 100 ? 3.945 18.530 -33.673 1.00 34.53 100 LEU A O 1
ATOM 765 N N . ASP A 1 101 ? 2.721 20.420 -33.541 1.00 33.50 101 ASP A N 1
ATOM 766 C CA . ASP A 1 101 ? 2.806 20.816 -34.941 1.00 33.50 101 ASP A CA 1
ATOM 767 C C . ASP A 1 101 ? 4.179 21.468 -35.171 1.00 33.50 101 ASP A C 1
ATOM 769 O O . ASP A 1 101 ? 4.404 22.653 -34.917 1.00 33.50 101 ASP A O 1
ATOM 773 N N . LEU A 1 102 ? 5.155 20.639 -35.541 1.00 34.62 102 LEU A N 1
ATOM 774 C CA . LEU A 1 102 ? 6.440 21.085 -36.060 1.00 34.62 102 LEU A CA 1
ATOM 775 C C . LEU A 1 102 ? 6.307 21.139 -37.583 1.00 34.62 102 LEU A C 1
ATOM 777 O O . LEU A 1 102 ? 6.293 20.098 -38.239 1.00 34.62 102 LEU A O 1
ATOM 781 N N . GLY A 1 103 ? 6.232 22.354 -38.134 1.00 34.78 103 GLY A N 1
ATOM 782 C CA . GLY A 1 103 ? 6.308 22.588 -39.577 1.00 34.78 103 GLY A CA 1
ATOM 783 C C . GLY A 1 103 ? 7.536 21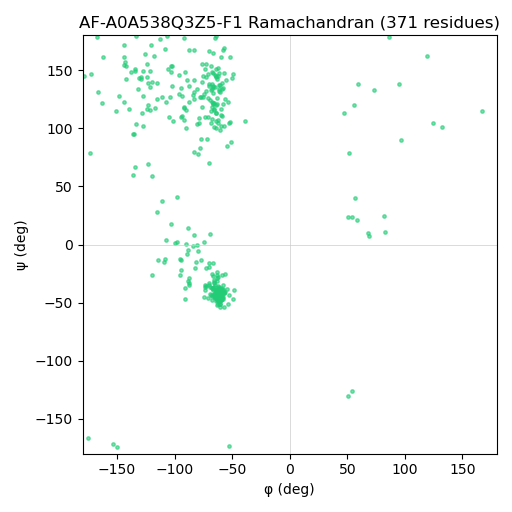.916 -40.221 1.00 34.78 103 GLY A C 1
ATOM 784 O O . GLY A 1 103 ? 8.497 21.559 -39.525 1.00 34.78 103 GLY A O 1
ATOM 785 N N . PRO A 1 104 ? 7.534 21.722 -41.551 1.00 37.50 104 PRO A N 1
ATOM 786 C CA . PRO A 1 104 ? 8.513 20.871 -42.212 1.00 37.50 104 PRO A CA 1
ATOM 787 C C . PRO A 1 104 ? 9.920 21.467 -42.078 1.00 37.50 104 PRO A C 1
ATOM 789 O O . PRO A 1 104 ? 10.204 22.553 -42.580 1.00 37.50 104 PRO A O 1
ATOM 792 N N . ARG A 1 105 ? 10.816 20.747 -41.390 1.00 38.00 105 ARG A N 1
ATOM 793 C CA . ARG A 1 105 ? 12.254 21.051 -41.350 1.00 38.00 105 ARG A CA 1
ATOM 794 C C . ARG A 1 105 ? 13.015 20.217 -42.385 1.00 38.00 105 ARG A C 1
ATOM 796 O O . ARG A 1 105 ? 12.623 19.082 -42.657 1.00 38.00 105 ARG A O 1
ATOM 803 N N . PRO A 1 106 ? 14.078 20.786 -42.978 1.00 34.91 106 PRO A N 1
ATOM 804 C CA . PRO A 1 106 ? 14.623 20.329 -44.246 1.00 34.91 106 PRO A CA 1
ATOM 805 C C . PRO A 1 106 ? 15.381 19.008 -44.118 1.00 34.91 106 PRO A C 1
ATOM 807 O O . PRO A 1 106 ? 15.981 18.697 -43.088 1.00 34.91 106 PRO A O 1
ATOM 810 N N . ALA A 1 107 ? 15.371 18.254 -45.216 1.00 38.78 107 ALA A N 1
ATOM 811 C CA . ALA A 1 107 ? 16.179 17.066 -45.416 1.00 38.78 107 ALA A CA 1
ATOM 812 C C . ALA A 1 107 ? 17.671 17.436 -45.376 1.00 38.78 107 ALA A C 1
ATOM 814 O O . ALA A 1 107 ? 18.219 18.014 -46.308 1.00 38.78 107 ALA A O 1
ATOM 815 N N . GLY A 1 108 ? 18.322 17.106 -44.269 1.00 32.19 108 GLY A N 1
ATOM 816 C CA . GLY A 1 108 ? 19.759 17.235 -44.081 1.00 32.19 108 GLY A CA 1
ATOM 817 C C . GLY A 1 108 ? 20.141 16.444 -42.842 1.00 32.19 108 GLY A C 1
ATOM 818 O O . GLY A 1 108 ? 19.463 16.536 -41.823 1.00 32.19 108 GLY A O 1
ATOM 819 N N . SER A 1 109 ? 21.169 15.608 -42.952 1.00 40.38 109 SER A N 1
ATOM 820 C CA . SER A 1 109 ? 21.678 14.698 -41.923 1.00 40.38 109 SER A CA 1
ATOM 821 C C . SER A 1 109 ? 21.934 15.407 -40.587 1.00 40.38 109 SER A C 1
ATOM 823 O O . SER A 1 109 ? 23.035 15.884 -40.317 1.00 40.38 109 SER A O 1
ATOM 825 N N . ALA A 1 110 ? 20.905 15.483 -39.745 1.00 37.91 110 ALA A N 1
ATOM 826 C CA . ALA A 1 110 ? 20.993 16.085 -38.431 1.00 37.91 110 ALA A CA 1
ATOM 827 C C . ALA A 1 110 ? 21.658 15.092 -37.477 1.00 37.91 110 ALA A C 1
ATOM 829 O O . ALA A 1 110 ? 21.066 14.087 -37.069 1.00 37.91 110 ALA A O 1
ATOM 830 N N . GLN A 1 111 ? 22.894 15.410 -37.103 1.00 43.31 111 GLN A N 1
ATOM 831 C CA . GLN A 1 111 ? 23.479 15.035 -35.825 1.00 43.31 111 GLN A CA 1
ATOM 832 C C . GLN A 1 111 ? 22.515 15.548 -34.736 1.00 43.31 111 GLN A C 1
ATOM 834 O O . GLN A 1 111 ? 22.617 16.681 -34.281 1.00 43.31 111 GLN A O 1
ATOM 839 N N . LEU A 1 112 ? 21.483 14.763 -34.410 1.00 47.06 112 LEU A N 1
ATOM 840 C CA . LEU A 1 112 ? 20.561 15.065 -33.321 1.00 47.06 112 LEU A CA 1
ATOM 841 C C . LEU A 1 112 ? 21.395 15.062 -32.051 1.00 47.06 112 LEU A C 1
ATOM 843 O O . LEU A 1 112 ? 21.842 14.000 -31.613 1.00 47.06 112 LEU A O 1
ATOM 847 N N . ASP A 1 113 ? 21.632 16.250 -31.511 1.00 46.31 113 ASP A N 1
ATOM 848 C CA . ASP A 1 113 ? 22.254 16.441 -30.216 1.00 46.31 113 ASP A CA 1
ATOM 849 C C . ASP A 1 113 ? 21.465 15.608 -29.199 1.00 46.31 113 ASP A C 1
ATOM 851 O O . ASP A 1 113 ? 20.293 15.853 -28.896 1.00 46.31 113 ASP A O 1
ATOM 855 N N . LEU A 1 114 ? 22.057 14.488 -28.798 1.00 57.31 114 LEU A N 1
ATOM 856 C CA . LEU A 1 114 ? 21.421 13.501 -27.943 1.00 57.31 114 LEU A CA 1
ATOM 857 C C . LEU A 1 114 ? 21.492 14.072 -26.525 1.00 57.31 114 LEU A C 1
ATOM 859 O O . LEU A 1 114 ? 22.434 13.755 -25.791 1.00 57.31 114 LEU A O 1
ATOM 863 N N . GLY A 1 115 ? 20.538 14.942 -26.189 1.00 66.19 115 GLY A N 1
ATOM 864 C CA . GLY A 1 115 ? 20.430 15.650 -24.913 1.00 66.19 115 GLY A CA 1
ATOM 865 C C . GLY A 1 115 ? 20.463 14.746 -23.665 1.00 66.19 115 GLY A C 1
ATOM 866 O O . GLY A 1 115 ? 20.728 13.538 -23.751 1.00 66.19 115 GLY A O 1
ATOM 867 N N . PRO A 1 116 ? 20.225 15.303 -22.464 1.00 80.62 116 PRO A N 1
ATOM 868 C CA . PRO A 1 116 ? 20.283 14.529 -21.227 1.00 80.62 116 PRO A CA 1
ATOM 869 C C . PRO A 1 116 ? 19.333 13.323 -21.301 1.00 80.62 116 PRO A C 1
ATOM 871 O O . PRO A 1 116 ? 18.147 13.460 -21.596 1.00 80.62 116 PRO A O 1
ATOM 874 N N . LEU A 1 117 ? 19.875 12.122 -21.073 1.00 86.38 117 LEU A N 1
ATOM 875 C CA . LEU A 1 117 ? 19.104 10.882 -21.148 1.00 86.38 117 LEU A CA 1
ATOM 876 C C . LEU A 1 117 ? 18.360 10.638 -19.835 1.00 86.38 117 LEU A C 1
ATOM 878 O O . LEU A 1 117 ? 18.944 10.833 -18.766 1.00 86.38 117 LEU A O 1
ATOM 882 N N . PRO A 1 118 ? 17.120 10.123 -19.886 1.00 90.19 118 PRO A N 1
ATOM 883 C CA . PRO A 1 118 ? 16.457 9.652 -18.683 1.00 90.19 118 PRO A CA 1
ATOM 884 C C . PRO A 1 118 ? 17.260 8.500 -18.054 1.00 90.19 118 PRO A C 1
ATOM 886 O O . PRO A 1 118 ? 17.904 7.724 -18.775 1.00 90.19 118 PRO A O 1
ATOM 889 N N . PRO A 1 119 ? 17.238 8.367 -16.715 1.00 91.88 119 PRO A N 1
ATOM 890 C CA . PRO A 1 119 ? 18.072 7.405 -15.995 1.00 91.88 119 PRO A CA 1
ATOM 891 C C . PRO A 1 119 ? 17.751 5.953 -16.365 1.00 91.88 119 PRO A C 1
ATOM 893 O O . PRO A 1 119 ? 18.654 5.126 -16.518 1.00 91.88 119 PRO A O 1
ATOM 896 N N . LEU A 1 120 ? 16.461 5.667 -16.546 1.00 94.75 120 LEU A N 1
ATOM 897 C CA . LEU A 1 120 ? 15.927 4.392 -17.000 1.00 94.75 120 LEU A CA 1
ATOM 898 C C . LEU A 1 120 ? 15.160 4.599 -18.305 1.00 94.75 120 LEU A C 1
ATOM 900 O O . LEU A 1 120 ? 14.434 5.580 -18.462 1.00 94.75 120 LEU A O 1
ATOM 904 N N . LEU A 1 121 ? 15.313 3.656 -19.231 1.00 94.12 121 LEU A N 1
ATOM 905 C CA . LEU A 1 121 ? 14.651 3.649 -20.527 1.00 94.12 121 LEU A CA 1
ATOM 906 C C . LEU A 1 121 ? 13.866 2.351 -20.714 1.00 94.12 121 LEU A C 1
ATOM 908 O O . LEU A 1 121 ? 14.290 1.267 -20.305 1.00 94.12 121 LEU A O 1
ATOM 912 N N . PHE A 1 122 ? 12.724 2.483 -21.377 1.00 93.81 122 PHE A N 1
ATOM 913 C CA . PHE A 1 122 ? 11.734 1.431 -21.587 1.00 93.81 122 PHE A CA 1
ATOM 914 C C . PHE A 1 122 ? 11.726 0.972 -23.053 1.00 93.81 122 PHE A C 1
ATOM 916 O O . PHE A 1 122 ? 12.350 1.617 -23.895 1.00 93.81 122 PHE A O 1
ATOM 923 N N . PRO A 1 123 ? 11.052 -0.141 -23.389 1.00 88.88 123 PRO A N 1
ATOM 924 C CA . PRO A 1 123 ? 10.950 -0.616 -24.757 1.00 88.88 123 PRO A CA 1
ATOM 925 C C . PRO A 1 123 ? 10.213 0.407 -25.608 1.00 88.88 123 PRO A C 1
ATOM 927 O O . PRO A 1 123 ? 9.232 1.002 -25.163 1.00 88.88 123 PRO A O 1
ATOM 930 N N . ALA A 1 124 ? 10.677 0.549 -26.840 1.00 83.88 124 ALA A N 1
ATOM 931 C CA . ALA A 1 124 ? 10.061 1.419 -27.818 1.00 83.88 124 ALA A CA 1
ATOM 932 C C . ALA A 1 124 ? 8.679 0.911 -28.240 1.00 83.88 124 ALA A C 1
ATOM 934 O O . ALA A 1 124 ? 8.506 -0.269 -28.567 1.00 83.88 124 ALA A O 1
ATOM 935 N N . ILE A 1 125 ? 7.723 1.831 -28.271 1.00 80.88 125 ILE A N 1
ATOM 936 C CA . ILE A 1 125 ? 6.335 1.583 -28.657 1.00 80.88 125 ILE A CA 1
ATOM 937 C C . ILE A 1 125 ? 6.191 1.733 -30.180 1.00 80.88 125 ILE A C 1
ATOM 939 O O . ILE A 1 125 ? 5.479 0.953 -30.808 1.00 80.88 125 ILE A O 1
ATOM 943 N N . ASN A 1 126 ? 6.936 2.662 -30.792 1.00 87.56 126 ASN A N 1
ATOM 944 C CA . ASN A 1 126 ? 6.893 2.960 -32.228 1.00 87.56 126 ASN A CA 1
ATOM 945 C C . ASN A 1 126 ? 8.259 2.768 -32.930 1.00 87.56 126 ASN A C 1
ATOM 947 O O . ASN A 1 126 ? 9.289 2.530 -32.293 1.00 87.56 126 ASN A O 1
ATOM 951 N N . THR A 1 127 ? 8.269 2.848 -34.264 1.00 88.44 127 THR A N 1
ATOM 952 C CA . THR A 1 127 ? 9.474 2.647 -35.092 1.00 88.44 127 THR A CA 1
ATOM 953 C C . THR A 1 127 ? 10.563 3.682 -34.800 1.00 88.44 127 THR A C 1
ATOM 955 O O . THR A 1 127 ? 11.732 3.320 -34.670 1.00 88.44 127 THR A O 1
ATOM 958 N N . GLN A 1 128 ? 10.186 4.946 -34.602 1.00 85.88 128 GLN A N 1
ATOM 959 C CA . GLN A 1 128 ? 11.124 6.035 -34.321 1.00 85.88 128 GLN A CA 1
ATOM 960 C C . GLN A 1 128 ? 11.872 5.826 -32.992 1.00 85.88 128 GLN A C 1
ATOM 962 O O . GLN A 1 128 ? 13.095 5.952 -32.936 1.00 85.88 128 GLN A O 1
ATOM 967 N N . GLU A 1 129 ? 11.169 5.431 -31.929 1.00 85.62 129 GLU A N 1
ATOM 968 C CA . GLU A 1 129 ? 11.765 5.096 -30.634 1.00 85.62 129 GLU A CA 1
ATOM 969 C C . GLU A 1 129 ? 12.670 3.859 -30.730 1.00 85.62 129 GLU A C 1
ATOM 971 O O . GLU A 1 129 ? 13.703 3.797 -30.060 1.00 85.62 129 GLU A O 1
ATOM 976 N N . ARG A 1 130 ? 12.323 2.871 -31.571 1.00 87.44 130 ARG A N 1
ATOM 977 C CA . ARG A 1 130 ? 13.162 1.675 -31.786 1.00 87.44 130 ARG A CA 1
ATOM 978 C C . ARG A 1 130 ? 14.486 2.060 -32.423 1.00 87.44 130 ARG A C 1
ATOM 980 O O . ARG A 1 130 ? 15.539 1.607 -31.969 1.00 87.44 130 ARG A O 1
ATOM 987 N N . GLU A 1 131 ? 14.443 2.906 -33.446 1.00 88.81 131 GLU A N 1
ATOM 988 C CA . GLU A 1 131 ? 15.648 3.437 -34.075 1.00 88.81 131 GLU A CA 1
ATOM 989 C C . GLU A 1 131 ? 16.472 4.268 -33.097 1.00 88.81 131 GLU A C 1
ATOM 991 O O . GLU A 1 131 ? 17.687 4.086 -33.015 1.00 88.81 131 GLU A O 1
ATOM 996 N N . TRP A 1 132 ? 15.824 5.128 -32.312 1.00 88.50 132 TRP A N 1
ATOM 997 C CA . TRP A 1 132 ? 16.484 5.946 -31.301 1.00 88.50 132 TRP A CA 1
ATOM 998 C C . TRP A 1 132 ? 17.192 5.095 -30.234 1.00 88.50 132 TRP A C 1
ATOM 1000 O O . TRP A 1 132 ? 18.390 5.277 -30.003 1.00 88.50 132 TRP A O 1
ATOM 1010 N N . LEU A 1 133 ? 16.522 4.087 -29.661 1.00 89.56 133 LEU A N 1
ATOM 1011 C CA . LEU A 1 133 ? 17.140 3.137 -28.724 1.00 89.56 133 LEU A CA 1
ATOM 1012 C C . LEU A 1 133 ? 18.281 2.343 -29.374 1.00 89.56 133 LEU A C 1
ATOM 1014 O O . LEU A 1 133 ? 19.309 2.104 -28.739 1.00 89.56 133 LEU A O 1
ATOM 1018 N N . SER A 1 134 ? 18.129 1.947 -30.641 1.00 89.25 134 SER A N 1
ATOM 1019 C CA . SER A 1 134 ? 19.173 1.247 -31.398 1.00 89.25 134 SER A CA 1
ATOM 1020 C C . SER A 1 134 ? 20.416 2.121 -31.582 1.00 89.25 134 SER A C 1
ATOM 1022 O O . SER A 1 134 ? 21.532 1.663 -31.323 1.00 89.25 134 SER A O 1
ATOM 1024 N N . ARG A 1 135 ? 20.241 3.403 -31.936 1.00 90.56 135 ARG A N 1
ATOM 1025 C CA . ARG A 1 135 ? 21.332 4.387 -32.038 1.00 90.56 135 ARG A CA 1
ATOM 1026 C C . ARG A 1 135 ? 22.026 4.589 -30.688 1.00 90.56 135 ARG A C 1
ATOM 1028 O O . ARG A 1 135 ? 23.249 4.504 -30.628 1.00 90.56 135 ARG A O 1
ATOM 1035 N N . LEU A 1 136 ? 21.272 4.746 -29.596 1.00 91.38 136 LEU A N 1
ATOM 1036 C CA . LEU A 1 136 ? 21.833 4.882 -28.243 1.00 91.38 136 LEU A CA 1
ATOM 1037 C C . LEU A 1 136 ? 22.623 3.649 -27.792 1.00 91.38 136 LEU A C 1
ATOM 1039 O O . LEU A 1 136 ? 23.674 3.778 -27.160 1.00 91.38 136 LEU A O 1
ATOM 1043 N N . LYS A 1 137 ? 22.137 2.452 -28.136 1.00 90.38 137 LYS A N 1
ATOM 1044 C CA . LYS A 1 137 ? 22.822 1.191 -27.847 1.00 90.38 137 LYS A CA 1
ATOM 1045 C C . LYS A 1 137 ? 24.121 1.068 -28.647 1.00 90.38 137 LYS A C 1
ATOM 1047 O O . LYS A 1 137 ? 25.141 0.696 -28.074 1.00 90.38 137 LYS A O 1
ATOM 1052 N N . LYS A 1 138 ? 24.105 1.413 -29.944 1.00 91.25 138 LYS A N 1
ATOM 1053 C CA . LYS A 1 138 ? 25.307 1.441 -30.801 1.00 91.25 138 LYS A CA 1
ATOM 1054 C C . LYS A 1 138 ? 26.345 2.437 -30.278 1.00 91.25 138 LYS A C 1
ATOM 1056 O O . LYS A 1 138 ? 27.521 2.102 -30.211 1.00 91.25 138 LYS A O 1
ATOM 1061 N N . ALA A 1 139 ? 25.895 3.603 -29.817 1.00 90.69 139 ALA A N 1
ATOM 1062 C CA . ALA A 1 139 ? 26.734 4.627 -29.196 1.00 90.69 139 ALA A CA 1
ATOM 1063 C C . ALA A 1 139 ? 27.191 4.289 -27.760 1.00 90.69 139 ALA A C 1
ATOM 1065 O O . ALA A 1 139 ? 27.836 5.116 -27.124 1.00 90.69 139 ALA A O 1
ATOM 1066 N N . ARG A 1 140 ? 26.837 3.110 -27.216 1.00 89.81 140 ARG A N 1
ATOM 1067 C CA . ARG A 1 140 ? 27.143 2.670 -25.838 1.00 89.81 140 ARG A CA 1
ATOM 1068 C C . ARG A 1 140 ? 26.695 3.647 -24.738 1.00 89.81 140 ARG A C 1
ATOM 1070 O O . ARG A 1 140 ? 27.198 3.592 -23.621 1.00 89.81 140 ARG A O 1
ATOM 1077 N N . ARG A 1 141 ? 25.706 4.502 -25.023 1.00 90.00 141 ARG A N 1
ATOM 1078 C CA . ARG A 1 141 ? 25.133 5.458 -24.058 1.00 90.00 141 ARG A CA 1
ATOM 1079 C C . ARG A 1 141 ? 24.088 4.838 -23.132 1.00 90.00 141 ARG A C 1
ATOM 1081 O O . ARG A 1 141 ? 23.715 5.451 -22.137 1.00 90.00 141 ARG A O 1
ATOM 1088 N N . ILE A 1 142 ? 23.594 3.647 -23.472 1.00 93.31 142 ILE A N 1
ATOM 1089 C CA . ILE A 1 142 ? 22.654 2.876 -22.656 1.00 93.31 142 ILE A CA 1
ATOM 1090 C C . ILE A 1 142 ? 23.088 1.414 -22.573 1.00 93.31 142 ILE A C 1
ATOM 1092 O O . ILE A 1 142 ? 23.664 0.864 -23.516 1.00 93.31 142 ILE A O 1
ATOM 1096 N N . ARG A 1 143 ? 22.738 0.754 -21.469 1.00 92.75 143 ARG A N 1
ATOM 1097 C CA . ARG A 1 143 ? 22.970 -0.676 -21.237 1.00 92.75 143 ARG A CA 1
ATOM 1098 C C . ARG A 1 143 ? 21.685 -1.362 -20.792 1.00 92.75 143 ARG A C 1
ATOM 1100 O O . ARG A 1 143 ? 20.889 -0.784 -20.061 1.00 92.75 143 ARG A O 1
ATOM 1107 N N . ARG A 1 144 ? 21.483 -2.611 -21.217 1.00 94.00 144 ARG A N 1
ATOM 1108 C CA . ARG A 1 144 ? 20.373 -3.443 -20.732 1.00 94.00 144 ARG A CA 1
ATOM 1109 C C . ARG A 1 144 ? 20.639 -3.846 -19.281 1.00 94.00 144 ARG A C 1
ATOM 1111 O O . ARG A 1 144 ? 21.686 -4.418 -19.006 1.00 94.00 144 ARG A O 1
ATOM 1118 N N . VAL A 1 145 ? 19.689 -3.569 -18.390 1.00 93.44 145 VAL A N 1
ATOM 1119 C CA . VAL A 1 145 ? 19.790 -3.873 -16.947 1.00 93.44 145 VAL A CA 1
ATOM 1120 C C . VAL A 1 145 ? 18.860 -5.003 -16.512 1.00 93.44 145 VAL A C 1
ATOM 1122 O O . VAL A 1 145 ? 19.038 -5.574 -15.446 1.00 93.44 145 VAL A O 1
ATOM 1125 N N . GLY A 1 146 ? 17.885 -5.359 -17.348 1.00 91.88 146 GLY A N 1
ATOM 1126 C CA . GLY A 1 146 ? 17.005 -6.497 -17.115 1.00 91.88 146 GLY A CA 1
ATOM 1127 C C . GLY A 1 146 ? 16.066 -6.746 -18.294 1.00 91.88 146 GLY A C 1
ATOM 1128 O O . GLY A 1 146 ? 16.277 -6.222 -19.401 1.00 91.88 146 GLY A O 1
ATOM 1129 N N . PRO A 1 147 ? 15.028 -7.575 -18.112 1.00 93.44 147 PRO A N 1
ATOM 1130 C CA . PRO A 1 147 ? 13.986 -7.761 -19.112 1.00 93.44 147 PRO A CA 1
ATOM 1131 C C . PRO A 1 147 ? 13.317 -6.425 -19.437 1.00 93.44 147 PRO A C 1
ATOM 1133 O O . PRO A 1 147 ? 12.771 -5.777 -18.556 1.00 93.44 147 PRO A O 1
ATOM 1136 N N . ARG A 1 148 ? 13.361 -6.008 -20.710 1.00 93.50 148 ARG A N 1
ATOM 1137 C CA . ARG A 1 148 ? 12.658 -4.806 -21.194 1.00 93.50 148 ARG A CA 1
ATOM 1138 C C . ARG A 1 148 ? 13.048 -3.496 -20.473 1.00 93.50 148 ARG A C 1
ATOM 1140 O O . ARG A 1 148 ? 12.306 -2.528 -20.562 1.00 93.50 148 ARG A O 1
ATOM 1147 N N . LEU A 1 149 ? 14.213 -3.440 -19.820 1.00 95.50 149 LEU A N 1
ATOM 1148 C CA . LEU A 1 149 ? 14.697 -2.255 -19.105 1.00 95.50 149 LEU A CA 1
ATOM 1149 C C . LEU A 1 149 ? 16.151 -1.944 -19.472 1.00 95.50 149 LEU A C 1
ATOM 1151 O O . LEU A 1 149 ? 17.020 -2.828 -19.468 1.00 95.50 149 LEU A O 1
ATOM 1155 N N . TYR A 1 150 ? 16.415 -0.672 -19.753 1.00 95.38 150 TYR A N 1
ATOM 1156 C CA . TYR A 1 150 ? 17.739 -0.138 -20.054 1.00 95.38 150 TYR A CA 1
ATOM 1157 C C . TYR A 1 150 ? 18.066 1.012 -19.100 1.00 95.38 150 TYR A C 1
ATOM 1159 O O . TYR A 1 150 ? 17.163 1.663 -18.584 1.00 95.38 150 TYR A O 1
ATOM 1167 N N . ALA A 1 151 ? 19.349 1.276 -18.876 1.00 95.62 151 ALA A N 1
ATOM 1168 C CA . ALA A 1 151 ? 19.810 2.403 -18.077 1.00 95.62 151 ALA A CA 1
ATOM 1169 C C . ALA A 1 151 ? 20.890 3.191 -18.817 1.00 95.62 151 ALA A C 1
ATOM 1171 O O . ALA A 1 151 ? 21.730 2.604 -19.503 1.00 95.62 151 ALA A O 1
ATOM 1172 N N . SER A 1 152 ? 20.858 4.511 -18.651 1.00 94.25 152 SER A N 1
ATOM 1173 C CA . SER A 1 152 ? 21.920 5.441 -19.063 1.00 94.25 152 SER A CA 1
ATOM 1174 C C . SER A 1 152 ? 22.891 5.759 -17.916 1.00 94.25 152 SER A C 1
ATOM 1176 O O . SER A 1 152 ? 23.962 6.318 -18.139 1.00 94.25 152 SER A O 1
ATOM 1178 N N . LEU A 1 153 ? 22.522 5.396 -16.681 1.00 93.69 153 LEU A N 1
ATOM 1179 C CA . LEU A 1 153 ? 23.302 5.646 -15.472 1.00 93.69 153 LEU A CA 1
ATOM 1180 C C . LEU A 1 153 ? 24.508 4.697 -15.321 1.00 93.69 153 LEU A C 1
ATOM 1182 O O . LEU A 1 153 ? 24.456 3.549 -15.779 1.00 93.69 153 LEU A O 1
ATOM 1186 N N . PRO A 1 154 ? 25.552 5.120 -14.575 1.00 93.00 154 PRO A N 1
ATOM 1187 C CA . PRO A 1 154 ? 26.606 4.225 -14.103 1.00 93.00 154 PRO A CA 1
ATOM 1188 C C . PRO A 1 154 ? 26.042 3.065 -13.276 1.00 93.00 154 PRO A C 1
ATOM 1190 O O . PRO A 1 154 ? 25.078 3.245 -12.532 1.00 93.00 154 PRO A O 1
ATOM 1193 N N . GLU A 1 155 ? 26.688 1.897 -13.343 1.00 92.94 155 GLU A N 1
ATOM 1194 C CA . GLU A 1 155 ? 26.230 0.653 -12.699 1.00 92.94 155 GLU A CA 1
ATOM 1195 C C . GLU A 1 155 ? 25.854 0.815 -11.229 1.00 92.94 155 GLU A C 1
ATOM 1197 O O . GLU A 1 155 ? 24.766 0.417 -10.822 1.00 92.94 155 GLU A O 1
ATOM 1202 N N . ALA A 1 156 ? 26.719 1.488 -10.468 1.00 94.06 156 ALA A N 1
ATOM 1203 C CA . ALA A 1 156 ? 26.539 1.719 -9.041 1.00 94.06 156 ALA A CA 1
ATOM 1204 C C . ALA A 1 156 ? 25.245 2.484 -8.701 1.00 94.06 156 ALA A C 1
ATOM 1206 O O . ALA A 1 156 ? 24.707 2.329 -7.610 1.00 94.06 156 ALA A O 1
ATOM 1207 N N . LYS A 1 157 ? 24.718 3.296 -9.629 1.00 95.81 157 LYS A N 1
ATOM 1208 C CA . LYS A 1 157 ? 23.497 4.094 -9.423 1.00 95.81 157 LYS A CA 1
ATOM 1209 C C . LYS A 1 157 ? 22.228 3.406 -9.931 1.00 95.81 157 LYS A C 1
ATOM 1211 O O . LYS A 1 157 ? 21.131 3.838 -9.582 1.00 95.81 157 LYS A O 1
ATOM 1216 N N . VAL A 1 158 ? 22.347 2.341 -10.730 1.00 95.94 158 VAL A N 1
ATOM 1217 C CA . VAL A 1 158 ? 21.188 1.659 -11.332 1.00 95.94 158 VAL A CA 1
ATOM 1218 C C . VAL A 1 158 ? 20.288 1.053 -10.260 1.00 95.94 158 VAL A C 1
ATOM 1220 O O . VAL A 1 158 ? 19.072 1.174 -10.370 1.00 95.94 158 VAL A O 1
ATOM 1223 N N . ALA A 1 159 ? 20.866 0.450 -9.218 1.00 96.44 159 ALA A N 1
ATOM 1224 C CA . ALA A 1 159 ? 20.095 -0.211 -8.169 1.00 96.44 159 ALA A CA 1
ATOM 1225 C C . ALA A 1 159 ? 19.159 0.756 -7.425 1.00 96.44 159 ALA A C 1
ATOM 1227 O O . ALA A 1 159 ? 17.960 0.504 -7.306 1.00 96.44 159 ALA A O 1
ATOM 1228 N N . GLY A 1 160 ? 19.690 1.906 -6.998 1.00 96.06 160 GLY A N 1
ATOM 1229 C CA . GLY A 1 160 ? 18.896 2.958 -6.363 1.00 96.06 160 GLY A CA 1
ATOM 1230 C C . GLY A 1 160 ? 17.847 3.550 -7.307 1.00 96.06 160 GLY A C 1
ATOM 1231 O O . GLY A 1 160 ? 16.700 3.738 -6.908 1.00 96.06 160 GLY A O 1
ATOM 1232 N N . ALA A 1 161 ? 18.201 3.777 -8.577 1.00 96.06 161 ALA A N 1
ATOM 1233 C CA . ALA A 1 161 ? 17.271 4.311 -9.570 1.00 96.06 161 ALA A CA 1
ATOM 1234 C C . ALA A 1 161 ? 16.114 3.347 -9.878 1.00 96.06 161 ALA A C 1
ATOM 1236 O O . ALA A 1 161 ? 14.964 3.783 -9.957 1.00 96.06 161 ALA A O 1
ATOM 1237 N N . ALA A 1 162 ? 16.399 2.049 -10.026 1.00 96.50 162 ALA A N 1
ATOM 1238 C CA . ALA A 1 162 ? 15.387 1.021 -10.244 1.00 96.50 162 ALA A CA 1
ATOM 1239 C C . ALA A 1 162 ? 14.438 0.934 -9.048 1.00 96.50 162 ALA A C 1
ATOM 1241 O O . ALA A 1 162 ? 13.225 1.017 -9.229 1.00 96.50 162 ALA A O 1
ATOM 1242 N N . ARG A 1 163 ? 14.986 0.865 -7.830 1.00 96.44 163 ARG A N 1
ATOM 1243 C CA . ARG A 1 163 ? 14.196 0.817 -6.597 1.00 96.44 163 ARG A CA 1
ATOM 1244 C C . ARG A 1 163 ? 13.327 2.060 -6.406 1.00 96.44 163 ARG A C 1
ATOM 1246 O O . ARG A 1 163 ? 12.143 1.923 -6.125 1.00 96.44 163 ARG A O 1
ATOM 1253 N N . GLY A 1 164 ? 13.874 3.258 -6.614 1.00 95.56 164 GLY A N 1
ATOM 1254 C CA . GLY A 1 164 ? 13.120 4.514 -6.513 1.00 95.56 164 GLY A CA 1
ATOM 1255 C C . GLY A 1 164 ? 12.062 4.689 -7.607 1.00 95.56 164 GLY A C 1
ATOM 1256 O O . GLY A 1 164 ? 11.058 5.358 -7.393 1.00 95.56 164 GLY A O 1
ATOM 1257 N N . SER A 1 165 ? 12.247 4.044 -8.762 1.00 96.12 165 SER A N 1
ATOM 1258 C CA . SER A 1 165 ? 11.325 4.118 -9.905 1.00 96.12 165 SER A CA 1
ATOM 1259 C C . SER A 1 165 ? 10.442 2.875 -10.052 1.00 96.12 165 SER A C 1
ATOM 1261 O O . SER A 1 165 ? 9.885 2.655 -11.132 1.00 96.12 165 SER A O 1
ATOM 1263 N N . TRP A 1 166 ? 10.316 2.046 -9.008 1.00 97.31 166 TRP A N 1
ATOM 1264 C CA . TRP A 1 166 ? 9.622 0.755 -9.080 1.00 97.31 166 TRP A CA 1
ATOM 1265 C C . TRP A 1 166 ? 8.207 0.891 -9.661 1.00 97.31 166 TRP A C 1
ATOM 1267 O O . TRP A 1 166 ? 7.836 0.123 -10.546 1.00 97.31 166 TRP A O 1
ATOM 1277 N N . ALA A 1 167 ? 7.451 1.909 -9.235 1.00 97.06 167 ALA A N 1
ATOM 1278 C CA . ALA A 1 167 ? 6.070 2.130 -9.655 1.00 97.06 167 ALA A CA 1
ATOM 1279 C C . ALA A 1 167 ? 5.979 2.369 -11.167 1.00 97.06 167 ALA A C 1
ATOM 1281 O O . ALA A 1 167 ? 5.189 1.725 -11.853 1.00 97.06 167 ALA A O 1
ATOM 1282 N N . THR A 1 168 ? 6.854 3.220 -11.707 1.00 96.38 168 THR A N 1
ATOM 1283 C CA . THR A 1 168 ? 6.953 3.493 -13.146 1.00 96.38 168 THR A CA 1
ATOM 1284 C C . THR A 1 168 ? 7.367 2.248 -13.928 1.00 96.38 168 THR A C 1
ATOM 1286 O O . THR A 1 168 ? 6.835 1.992 -15.009 1.00 96.38 168 THR A O 1
ATOM 1289 N N . ILE A 1 169 ? 8.294 1.448 -13.384 1.00 96.94 169 ILE A N 1
ATOM 1290 C CA . ILE A 1 169 ? 8.726 0.189 -14.003 1.00 96.94 169 ILE A CA 1
ATOM 1291 C C . ILE A 1 169 ? 7.550 -0.780 -14.115 1.00 96.94 169 ILE A C 1
ATOM 1293 O O . ILE A 1 169 ? 7.320 -1.323 -15.196 1.00 96.94 169 ILE A O 1
ATOM 1297 N N . VAL A 1 170 ? 6.788 -0.975 -13.036 1.00 97.25 170 VAL A N 1
ATOM 1298 C CA . VAL A 1 170 ? 5.610 -1.850 -13.054 1.00 97.25 170 VAL A CA 1
ATOM 1299 C C . VAL A 1 170 ? 4.560 -1.315 -14.017 1.00 97.25 170 VAL A C 1
ATOM 1301 O O . VAL A 1 170 ? 4.149 -2.036 -14.921 1.00 97.25 170 VAL A O 1
ATOM 1304 N N . ALA A 1 171 ? 4.197 -0.041 -13.882 1.00 96.38 171 ALA A N 1
ATOM 1305 C CA . ALA A 1 171 ? 3.150 0.599 -14.666 1.00 96.38 171 ALA A CA 1
ATOM 1306 C C . ALA A 1 171 ? 3.399 0.504 -16.181 1.00 96.38 171 ALA A C 1
ATOM 1308 O O . ALA A 1 171 ? 2.483 0.225 -16.955 1.00 96.38 171 ALA A O 1
ATOM 1309 N N . ARG A 1 172 ? 4.655 0.682 -16.609 1.00 95.38 172 ARG A N 1
ATOM 1310 C CA . ARG A 1 172 ? 5.022 0.707 -18.031 1.00 95.38 172 ARG A CA 1
ATOM 1311 C C . ARG A 1 172 ? 5.346 -0.665 -18.617 1.00 95.38 172 ARG A C 1
ATOM 1313 O O . ARG A 1 172 ? 5.136 -0.877 -19.810 1.00 95.38 172 ARG A O 1
ATOM 1320 N N . LEU A 1 173 ? 5.889 -1.591 -17.825 1.00 95.88 173 LEU A N 1
ATOM 1321 C CA . LEU A 1 173 ? 6.286 -2.917 -18.321 1.00 95.88 173 LEU A CA 1
ATOM 1322 C C . LEU A 1 173 ? 5.220 -3.995 -18.104 1.00 95.88 173 LEU A C 1
ATOM 1324 O O . LEU A 1 173 ? 5.186 -4.961 -18.876 1.00 95.88 173 LEU A O 1
ATOM 1328 N N . TYR A 1 174 ? 4.365 -3.827 -17.096 1.00 95.81 174 TYR A N 1
ATOM 1329 C CA . TYR A 1 174 ? 3.386 -4.812 -16.635 1.00 95.81 174 TYR A CA 1
ATOM 1330 C C . TYR A 1 174 ? 2.008 -4.163 -16.366 1.00 95.81 174 TYR A C 1
ATOM 1332 O O . TYR A 1 174 ? 1.507 -4.245 -15.242 1.00 95.81 174 TYR A O 1
ATOM 1340 N N . PRO A 1 175 ? 1.375 -3.540 -17.381 1.00 93.50 175 PRO A N 1
ATOM 1341 C CA . PRO A 1 175 ? 0.125 -2.786 -17.213 1.00 93.50 175 PRO A CA 1
ATOM 1342 C C . PRO A 1 175 ? -1.071 -3.640 -16.755 1.00 93.50 175 PRO A C 1
ATOM 1344 O O . PRO A 1 175 ? -1.980 -3.136 -16.110 1.00 93.50 175 PRO A O 1
ATOM 1347 N N . GLU A 1 176 ? -1.045 -4.947 -17.013 1.00 91.12 176 GLU A N 1
ATOM 1348 C CA . GLU A 1 176 ? -2.130 -5.875 -16.652 1.00 91.12 176 GLU A CA 1
ATOM 1349 C C . GLU A 1 176 ? -2.059 -6.375 -15.200 1.00 91.12 176 GLU A C 1
ATOM 1351 O O . GLU A 1 176 ? -2.735 -7.335 -14.829 1.00 91.12 176 GLU A O 1
ATOM 1356 N N . THR A 1 177 ? -1.164 -5.813 -14.385 1.00 96.31 177 THR A N 1
ATOM 1357 C CA . THR A 1 177 ? -0.900 -6.318 -13.032 1.00 96.31 177 THR A CA 1
ATOM 1358 C C . THR A 1 177 ? -1.495 -5.427 -11.962 1.00 96.31 177 THR A C 1
ATOM 1360 O O . THR A 1 177 ? -1.663 -4.222 -12.142 1.00 96.31 177 THR A O 1
ATOM 1363 N N . LEU A 1 178 ? -1.832 -6.049 -10.838 1.00 97.81 178 LEU A N 1
ATOM 1364 C CA . LEU A 1 178 ? -2.407 -5.383 -9.682 1.00 97.81 178 LEU A CA 1
ATOM 1365 C C . LEU A 1 178 ? -1.334 -5.227 -8.605 1.00 97.81 178 LEU A C 1
ATOM 1367 O O . LEU A 1 178 ? -0.719 -6.215 -8.197 1.00 97.81 178 LEU A O 1
ATOM 1371 N N . VAL A 1 179 ? -1.131 -4.009 -8.104 1.00 98.06 179 VAL A N 1
ATOM 1372 C CA . VAL A 1 179 ? -0.343 -3.799 -6.883 1.00 98.06 179 VAL A CA 1
ATOM 1373 C C . VAL A 1 179 ? -1.120 -4.397 -5.709 1.00 98.06 179 VAL A C 1
ATOM 1375 O O . VAL A 1 179 ? -2.280 -4.047 -5.490 1.00 98.06 179 VAL A O 1
ATOM 1378 N N . SER A 1 180 ? -0.513 -5.340 -4.985 1.00 96.56 180 SER A N 1
ATOM 1379 C CA . SER A 1 180 ? -1.229 -6.202 -4.026 1.00 96.56 180 SER A CA 1
ATOM 1380 C C . SER A 1 180 ? -0.398 -6.524 -2.784 1.00 96.56 180 SER A C 1
ATOM 1382 O O . SER A 1 180 ? 0.798 -6.220 -2.720 1.00 96.56 180 SER A O 1
ATOM 1384 N N . HIS A 1 181 ? -1.036 -7.154 -1.801 1.00 94.88 181 HIS A N 1
ATOM 1385 C CA . HIS A 1 181 ? -0.449 -7.614 -0.547 1.00 94.88 181 HIS A CA 1
ATOM 1386 C C . HIS A 1 181 ? 0.349 -6.506 0.171 1.00 94.88 181 HIS A C 1
ATOM 1388 O O . HIS A 1 181 ? -0.149 -5.394 0.352 1.00 94.88 181 HIS A O 1
ATOM 1394 N N . ARG A 1 182 ? 1.588 -6.789 0.594 1.00 94.62 182 ARG A N 1
ATOM 1395 C CA . ARG A 1 182 ? 2.466 -5.838 1.283 1.00 94.62 182 ARG A CA 1
ATOM 1396 C C . ARG A 1 182 ? 2.728 -4.570 0.474 1.00 94.62 182 ARG A C 1
ATOM 1398 O O . ARG A 1 182 ? 2.719 -3.482 1.038 1.00 94.62 182 ARG A O 1
ATOM 1405 N N . THR A 1 183 ? 2.902 -4.671 -0.843 1.00 96.69 183 THR A N 1
ATOM 1406 C CA . THR A 1 183 ? 3.197 -3.490 -1.671 1.00 96.69 183 THR A CA 1
ATOM 1407 C C . THR A 1 183 ? 1.995 -2.559 -1.799 1.00 96.69 183 THR A C 1
ATOM 1409 O O . THR A 1 183 ? 2.186 -1.350 -1.789 1.00 96.69 183 THR A O 1
ATOM 1412 N N . ALA A 1 184 ? 0.765 -3.082 -1.842 1.00 96.44 184 ALA A N 1
ATOM 1413 C CA . ALA A 1 184 ? -0.442 -2.245 -1.793 1.00 96.44 184 ALA A CA 1
ATOM 1414 C C . ALA A 1 184 ? -0.678 -1.601 -0.418 1.00 96.44 184 ALA A C 1
ATOM 1416 O O . ALA A 1 184 ? -1.475 -0.675 -0.297 1.00 96.44 184 ALA A O 1
ATOM 1417 N N . PHE A 1 185 ? -0.012 -2.105 0.620 1.00 94.62 185 PHE A N 1
ATOM 1418 C CA . PHE A 1 185 ? -0.122 -1.587 1.975 1.00 94.62 185 PHE A CA 1
ATOM 1419 C C . PHE A 1 185 ? 0.928 -0.506 2.263 1.00 94.62 185 PHE A C 1
ATOM 1421 O O . PHE A 1 185 ? 0.590 0.561 2.769 1.00 94.62 185 PHE A O 1
ATOM 1428 N N . GLU A 1 186 ? 2.189 -0.762 1.902 1.00 94.19 186 GLU A N 1
ATOM 1429 C CA . GLU A 1 186 ? 3.327 0.120 2.198 1.00 94.19 186 GLU A CA 1
ATOM 1430 C C . GLU A 1 186 ? 3.666 1.092 1.051 1.00 94.19 186 GLU A C 1
ATOM 1432 O O . GLU A 1 186 ? 4.330 2.098 1.281 1.00 94.19 186 GLU A O 1
ATOM 1437 N N . PHE A 1 187 ? 3.262 0.793 -0.193 1.00 95.69 187 PHE A N 1
ATOM 1438 C CA . PHE A 1 187 ? 3.635 1.537 -1.413 1.00 95.69 187 PHE A CA 1
ATOM 1439 C C . PHE A 1 187 ? 5.143 1.784 -1.582 1.00 95.69 187 PHE A C 1
ATOM 1441 O O . PHE A 1 187 ? 5.577 2.685 -2.304 1.00 95.69 187 PHE A O 1
ATOM 1448 N N . THR A 1 188 ? 5.961 0.941 -0.959 1.00 95.00 188 THR A N 1
ATOM 1449 C CA . THR A 1 188 ? 7.415 1.002 -1.039 1.00 95.00 188 THR A CA 1
ATOM 1450 C C . THR A 1 188 ? 7.983 -0.408 -1.200 1.00 95.00 188 THR A C 1
ATOM 1452 O O . THR A 1 188 ? 7.380 -1.368 -0.710 1.00 95.00 188 THR A O 1
ATOM 1455 N N . PRO A 1 189 ? 9.114 -0.588 -1.903 1.00 95.75 189 PRO A N 1
ATOM 1456 C CA . PRO A 1 189 ? 9.809 -1.867 -1.920 1.00 95.75 189 PRO A CA 1
ATOM 1457 C C . PRO A 1 189 ? 10.327 -2.212 -0.523 1.00 95.75 189 PRO A C 1
ATOM 1459 O O . PRO A 1 189 ? 10.814 -1.331 0.192 1.00 95.75 189 PRO A O 1
ATOM 1462 N N . THR A 1 190 ? 10.303 -3.497 -0.167 1.00 93.44 190 THR A N 1
ATOM 1463 C CA . THR A 1 190 ? 10.854 -3.984 1.112 1.00 93.44 190 THR A CA 1
ATOM 1464 C C . THR A 1 190 ? 12.331 -3.613 1.267 1.00 93.44 190 THR A C 1
ATOM 1466 O O . THR A 1 190 ? 12.973 -3.208 0.299 1.00 93.44 190 THR A O 1
ATOM 1469 N N . ALA A 1 191 ? 12.914 -3.788 2.459 1.00 90.56 191 ALA A N 1
ATOM 1470 C CA . ALA A 1 191 ? 14.345 -3.557 2.702 1.00 90.56 191 ALA A CA 1
ATOM 1471 C C . ALA A 1 191 ? 15.252 -4.232 1.648 1.00 90.56 191 ALA A C 1
ATOM 1473 O O . ALA A 1 191 ? 16.182 -3.589 1.156 1.00 90.56 191 ALA A O 1
ATOM 1474 N N . ASP A 1 192 ? 14.892 -5.443 1.214 1.00 90.75 192 ASP A N 1
ATOM 1475 C CA . ASP A 1 192 ? 15.585 -6.234 0.185 1.00 90.75 192 ASP A CA 1
ATOM 1476 C C . ASP A 1 192 ? 15.251 -5.826 -1.266 1.00 90.75 192 ASP A C 1
ATOM 1478 O O . ASP A 1 192 ? 15.786 -6.390 -2.218 1.00 90.75 192 ASP A O 1
ATOM 1482 N N . GLY A 1 193 ? 14.379 -4.833 -1.458 1.00 94.44 193 GLY A N 1
ATOM 1483 C CA . GLY A 1 193 ? 13.954 -4.343 -2.767 1.00 94.44 193 GLY A CA 1
ATOM 1484 C C . GLY A 1 193 ? 12.852 -5.183 -3.410 1.00 94.44 193 GLY A C 1
ATOM 1485 O O . GLY A 1 193 ? 12.728 -5.180 -4.629 1.00 94.44 193 GLY A O 1
ATOM 1486 N N . GLU A 1 194 ? 12.052 -5.914 -2.638 1.00 95.19 194 GLU A N 1
ATOM 1487 C CA . GLU A 1 194 ? 10.975 -6.737 -3.193 1.00 95.19 194 GLU A CA 1
ATOM 1488 C C . GLU A 1 194 ? 9.671 -5.945 -3.306 1.00 95.19 194 GLU A C 1
ATOM 1490 O O . GLU A 1 194 ? 9.306 -5.180 -2.410 1.00 95.19 194 GLU A O 1
ATOM 1495 N N . ILE A 1 195 ? 8.931 -6.184 -4.387 1.00 96.81 195 ILE A N 1
ATOM 1496 C CA . ILE A 1 195 ? 7.534 -5.770 -4.515 1.00 96.81 195 ILE A CA 1
ATOM 1497 C C . ILE A 1 195 ? 6.656 -6.953 -4.919 1.00 96.81 195 ILE A C 1
ATOM 1499 O O . ILE A 1 195 ? 7.089 -7.846 -5.647 1.00 96.81 195 ILE A O 1
ATOM 1503 N N . TRP A 1 196 ? 5.405 -6.936 -4.476 1.00 96.56 196 TRP A N 1
ATOM 1504 C CA . TRP A 1 196 ? 4.434 -8.003 -4.664 1.00 96.56 196 TRP A CA 1
ATOM 1505 C C . TRP A 1 196 ? 3.270 -7.532 -5.531 1.00 96.56 196 TRP A C 1
ATOM 1507 O O . TRP A 1 196 ? 2.606 -6.532 -5.256 1.00 96.56 196 TRP A O 1
ATOM 1517 N N . LEU A 1 197 ? 3.027 -8.280 -6.600 1.00 97.56 197 LEU A N 1
ATOM 1518 C CA . LEU A 1 197 ? 2.038 -7.971 -7.622 1.00 97.56 197 LEU A CA 1
ATOM 1519 C C . LEU A 1 197 ? 1.160 -9.194 -7.859 1.00 97.56 197 LEU A C 1
ATOM 1521 O O . LEU A 1 197 ? 1.656 -10.320 -7.895 1.00 97.56 197 LEU A O 1
ATOM 1525 N N . THR A 1 198 ? -0.126 -8.978 -8.090 1.00 97.19 198 THR A N 1
ATOM 1526 C CA . THR A 1 198 ? -1.048 -10.036 -8.496 1.00 97.19 198 THR A CA 1
ATOM 1527 C C . THR A 1 198 ? -1.164 -10.057 -10.018 1.00 97.19 198 THR A C 1
ATOM 1529 O O . THR A 1 198 ? -1.256 -9.016 -10.673 1.00 97.19 198 THR A O 1
ATOM 1532 N N . SER A 1 199 ? -1.102 -11.255 -10.600 1.00 96.56 199 SER A N 1
ATOM 1533 C CA . SER A 1 199 ? -1.258 -11.497 -12.038 1.00 96.56 199 SER A CA 1
ATOM 1534 C C . SER A 1 199 ? -1.869 -12.880 -12.303 1.00 96.56 199 SER A C 1
ATOM 1536 O O . SER A 1 199 ? -2.226 -13.598 -11.373 1.00 96.56 199 SER A O 1
ATOM 1538 N N . SER A 1 200 ? -1.965 -13.298 -13.567 1.00 93.69 200 SER A N 1
ATOM 1539 C CA . SER A 1 200 ? -2.453 -14.635 -13.939 1.00 93.69 200 SER A CA 1
ATOM 1540 C C . SER A 1 200 ? -1.468 -15.774 -13.633 1.00 93.69 200 SER A C 1
ATOM 1542 O O . SER A 1 200 ? -1.876 -16.931 -13.522 1.00 93.69 200 SER A O 1
ATOM 1544 N N . THR A 1 201 ? -0.173 -15.477 -13.475 1.00 94.31 201 THR A N 1
ATOM 1545 C CA . THR A 1 201 ? 0.894 -16.483 -13.321 1.00 94.31 201 THR A CA 1
ATOM 1546 C C . THR A 1 201 ? 1.850 -16.137 -12.186 1.00 94.31 201 THR A C 1
ATOM 1548 O O . THR A 1 201 ? 2.149 -14.964 -11.968 1.00 94.31 201 THR A O 1
ATOM 1551 N N . ASN A 1 202 ? 2.423 -17.154 -11.542 1.00 95.19 202 ASN A N 1
ATOM 1552 C CA . ASN A 1 202 ? 3.542 -16.960 -10.622 1.00 95.19 202 ASN A CA 1
ATOM 1553 C C . ASN A 1 202 ? 4.840 -16.764 -11.410 1.00 95.19 202 ASN A C 1
ATOM 1555 O O . ASN A 1 202 ? 5.175 -17.604 -12.243 1.00 95.19 202 ASN A O 1
ATOM 1559 N N . ARG A 1 203 ? 5.582 -15.688 -11.142 1.00 95.69 203 ARG A N 1
ATOM 1560 C CA . ARG A 1 203 ? 6.928 -15.475 -11.700 1.00 95.69 203 ARG A CA 1
ATOM 1561 C C . ARG A 1 203 ? 7.693 -14.423 -10.907 1.00 95.69 203 ARG A C 1
ATOM 1563 O O . ARG A 1 203 ? 7.096 -13.606 -10.214 1.00 95.69 203 ARG A O 1
ATOM 1570 N N . VAL A 1 204 ? 9.009 -14.412 -11.064 1.00 96.50 204 VAL A N 1
ATOM 1571 C CA . VAL A 1 204 ? 9.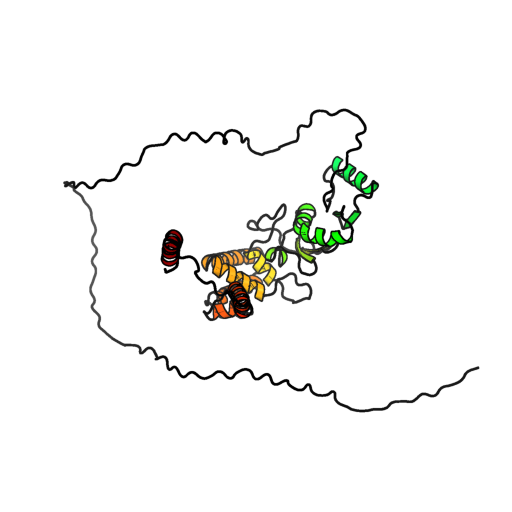891 -13.402 -10.474 1.00 96.50 204 VAL A CA 1
ATOM 1572 C C . VAL A 1 204 ? 10.656 -12.708 -11.592 1.00 96.50 204 VAL A C 1
ATOM 1574 O O . VAL A 1 204 ? 11.142 -13.365 -12.512 1.00 96.50 204 VAL A O 1
ATOM 1577 N N . VAL A 1 205 ? 10.741 -11.381 -11.529 1.00 97.50 205 VAL A N 1
ATOM 1578 C CA . VAL A 1 205 ? 11.560 -10.577 -12.438 1.00 97.50 205 VAL A CA 1
ATOM 1579 C C . VAL A 1 205 ? 12.533 -9.742 -11.625 1.00 97.50 205 VAL A C 1
ATOM 1581 O O . VAL A 1 205 ? 12.119 -8.894 -10.840 1.00 97.50 205 VAL A O 1
ATOM 1584 N N . SER A 1 206 ? 13.823 -9.954 -11.856 1.00 96.94 206 SER A N 1
ATOM 1585 C CA . SER A 1 206 ? 14.887 -9.258 -11.139 1.00 96.94 206 SER A CA 1
ATOM 1586 C C . SER A 1 206 ? 15.492 -8.136 -11.980 1.00 96.94 206 SER A C 1
ATOM 1588 O O . SER A 1 206 ? 15.798 -8.308 -13.164 1.00 96.94 206 SER A O 1
ATOM 1590 N N . TYR A 1 207 ? 15.708 -7.002 -11.328 1.00 96.69 207 TYR A N 1
ATOM 1591 C CA . TYR A 1 207 ? 16.527 -5.881 -11.771 1.00 96.69 207 TYR A CA 1
ATOM 1592 C C . TYR A 1 207 ? 17.561 -5.578 -10.675 1.00 96.69 207 TYR A C 1
ATOM 1594 O O . TYR A 1 207 ? 17.393 -6.014 -9.532 1.00 96.69 207 TYR A O 1
ATOM 1602 N N . PRO A 1 208 ? 18.629 -4.817 -10.965 1.00 95.94 208 PRO A N 1
ATOM 1603 C CA . PRO A 1 208 ? 19.536 -4.359 -9.919 1.00 95.94 208 PRO A CA 1
ATOM 1604 C C . PRO A 1 208 ? 18.755 -3.630 -8.815 1.00 95.94 208 PRO A C 1
ATOM 1606 O O . PRO A 1 208 ? 18.043 -2.674 -9.106 1.00 95.94 208 PRO A O 1
ATOM 1609 N N . GLY A 1 209 ? 18.858 -4.098 -7.567 1.00 95.31 209 GLY A N 1
ATOM 1610 C CA . GLY A 1 209 ? 18.205 -3.490 -6.398 1.00 95.31 209 GLY A CA 1
ATOM 1611 C C . GLY A 1 209 ? 16.674 -3.585 -6.333 1.00 95.31 209 GLY A C 1
ATOM 1612 O O . GLY A 1 209 ? 16.088 -2.946 -5.459 1.00 95.31 209 GLY A O 1
ATOM 1613 N N . LEU A 1 210 ? 16.027 -4.329 -7.238 1.00 97.56 210 LEU A N 1
ATOM 1614 C CA . LEU A 1 210 ? 14.569 -4.448 -7.293 1.00 97.56 210 LEU A CA 1
ATOM 1615 C C . LEU A 1 210 ? 14.135 -5.829 -7.805 1.00 97.56 210 LEU A C 1
ATOM 1617 O O . LEU A 1 210 ? 14.518 -6.247 -8.897 1.00 97.56 210 LEU A O 1
ATOM 1621 N N . GLU A 1 211 ? 13.259 -6.499 -7.068 1.00 97.25 211 GLU A N 1
ATOM 1622 C CA . GLU A 1 211 ? 12.684 -7.791 -7.435 1.00 97.25 211 GLU A CA 1
ATOM 1623 C C . GLU A 1 211 ? 11.155 -7.688 -7.509 1.00 97.25 211 GLU A C 1
ATOM 1625 O O . GLU A 1 211 ? 10.484 -7.432 -6.510 1.00 97.25 211 GLU A O 1
ATOM 1630 N N . LEU A 1 212 ? 10.587 -7.889 -8.702 1.00 97.69 212 LEU A N 1
ATOM 1631 C CA . LEU A 1 212 ? 9.138 -7.934 -8.886 1.00 97.69 212 LEU A CA 1
ATOM 1632 C C . LEU A 1 212 ? 8.654 -9.375 -8.726 1.00 97.69 212 LEU A C 1
ATOM 1634 O O . LEU A 1 212 ? 8.987 -10.245 -9.537 1.00 97.69 212 LEU A O 1
ATOM 1638 N N . ARG A 1 213 ? 7.837 -9.621 -7.706 1.00 96.88 213 ARG A N 1
ATOM 1639 C CA . ARG A 1 213 ? 7.259 -10.929 -7.407 1.00 96.88 213 ARG A CA 1
ATOM 1640 C C . ARG A 1 213 ? 5.797 -10.954 -7.810 1.00 96.88 213 ARG A C 1
ATOM 1642 O O . ARG A 1 213 ? 4.953 -10.321 -7.184 1.00 96.88 213 ARG A O 1
ATOM 1649 N N . PHE A 1 214 ? 5.506 -11.705 -8.862 1.00 96.94 214 PHE A N 1
ATOM 1650 C CA . PHE A 1 214 ? 4.156 -11.901 -9.360 1.00 96.94 214 PHE A CA 1
ATOM 1651 C C . PHE A 1 214 ? 3.564 -13.161 -8.742 1.00 96.94 214 PHE A C 1
ATOM 1653 O O . PHE A 1 214 ? 4.158 -14.240 -8.819 1.00 96.94 214 PHE A O 1
ATOM 1660 N N . VAL A 1 215 ? 2.382 -13.016 -8.161 1.00 94.44 215 VAL A N 1
ATOM 1661 C CA . VAL A 1 215 ? 1.604 -14.085 -7.546 1.00 94.44 215 VAL A CA 1
ATOM 1662 C C . VAL A 1 215 ? 0.313 -14.257 -8.333 1.00 94.44 215 VAL A C 1
ATOM 1664 O O . VAL A 1 215 ? -0.311 -13.285 -8.754 1.00 94.44 215 VAL A O 1
ATOM 1667 N N . ARG A 1 216 ? -0.091 -15.505 -8.550 1.00 94.56 216 ARG A N 1
ATOM 1668 C CA . ARG A 1 216 ? -1.365 -15.852 -9.162 1.00 94.56 216 ARG A CA 1
ATOM 1669 C C . ARG A 1 216 ? -2.494 -15.505 -8.199 1.00 94.56 216 ARG A C 1
ATOM 1671 O O . ARG A 1 216 ? -2.517 -16.013 -7.080 1.00 94.56 216 ARG A O 1
ATOM 1678 N N . GLY A 1 217 ? -3.436 -14.694 -8.658 1.00 93.56 217 GLY A N 1
ATOM 1679 C CA . GLY A 1 217 ? -4.584 -14.273 -7.863 1.00 93.56 217 GLY A CA 1
ATOM 1680 C C . GLY A 1 217 ? -5.664 -13.602 -8.711 1.00 93.56 217 GLY A C 1
ATOM 1681 O O . GLY A 1 217 ? -5.503 -13.488 -9.930 1.00 93.56 217 GLY A O 1
ATOM 1682 N N . PRO A 1 218 ? -6.776 -13.194 -8.082 1.00 94.81 218 PRO A N 1
ATOM 1683 C CA . PRO A 1 218 ? -7.877 -12.544 -8.777 1.00 94.81 218 PRO A CA 1
ATOM 1684 C C . PRO A 1 218 ? -7.456 -11.186 -9.349 1.00 94.81 218 PRO A C 1
ATOM 1686 O O . PRO A 1 218 ? -6.642 -10.472 -8.758 1.00 94.81 218 PRO A O 1
ATOM 1689 N N . GLY A 1 219 ? -8.026 -10.825 -10.501 1.00 94.81 219 GLY A N 1
ATOM 1690 C CA . GLY A 1 219 ? -7.790 -9.531 -11.143 1.00 94.81 219 GLY A CA 1
ATOM 1691 C C . GLY A 1 219 ? -8.317 -8.344 -10.322 1.00 94.81 219 GLY A C 1
ATOM 1692 O O . GLY A 1 219 ? -8.893 -8.544 -9.250 1.00 94.81 219 GLY A O 1
ATOM 1693 N N . PRO A 1 220 ? -8.110 -7.103 -10.793 1.00 96.06 220 PRO A N 1
ATOM 1694 C CA . PRO A 1 220 ? -8.609 -5.906 -10.120 1.00 96.06 220 PRO A CA 1
ATOM 1695 C C . PRO A 1 220 ? -10.137 -5.906 -9.965 1.00 96.06 220 PRO A C 1
ATOM 1697 O O . PRO A 1 220 ? -10.854 -6.267 -10.896 1.00 96.06 220 PRO A O 1
ATOM 1700 N N . LEU A 1 221 ? -10.618 -5.459 -8.807 1.00 96.25 221 LEU A N 1
ATOM 1701 C CA . LEU A 1 221 ? -12.030 -5.196 -8.529 1.00 96.25 221 LEU A CA 1
ATOM 1702 C C . LEU A 1 221 ? -12.435 -3.805 -9.035 1.00 96.25 221 LEU A C 1
ATOM 1704 O O . LEU A 1 221 ? -11.594 -2.970 -9.379 1.00 96.25 221 LEU A O 1
ATOM 1708 N N . ALA A 1 222 ? -13.740 -3.538 -9.074 1.00 94.62 222 ALA A N 1
ATOM 1709 C CA . ALA A 1 222 ? -14.271 -2.257 -9.537 1.00 94.62 222 ALA A CA 1
ATOM 1710 C C . ALA A 1 222 ? -13.783 -1.072 -8.681 1.00 94.62 222 ALA A C 1
ATOM 1712 O O . ALA A 1 222 ? -13.434 -0.030 -9.238 1.00 94.62 222 ALA A O 1
ATOM 1713 N N . ASP A 1 223 ? -13.691 -1.264 -7.363 1.00 94.88 223 ASP A N 1
ATOM 1714 C CA . ASP A 1 223 ? -13.308 -0.271 -6.352 1.00 94.88 223 ASP A CA 1
ATOM 1715 C C . ASP A 1 223 ? -11.794 -0.187 -6.080 1.00 94.88 223 ASP A C 1
ATOM 1717 O O . ASP A 1 223 ? -11.346 0.692 -5.346 1.00 94.88 223 ASP A O 1
ATOM 1721 N N . ASP A 1 224 ? -10.980 -1.054 -6.689 1.00 97.44 224 ASP A N 1
ATOM 1722 C CA . ASP A 1 224 ? -9.517 -0.986 -6.573 1.00 97.44 224 ASP A CA 1
ATOM 1723 C C . ASP A 1 224 ? -9.003 0.339 -7.175 1.00 97.44 224 ASP A C 1
ATOM 1725 O O . ASP A 1 224 ? -9.234 0.587 -8.354 1.00 97.44 224 ASP A O 1
ATOM 1729 N N . PRO A 1 225 ? -8.311 1.238 -6.462 1.00 96.81 225 PRO A N 1
ATOM 1730 C CA . PRO A 1 225 ? -7.923 2.532 -7.027 1.00 96.81 225 PRO A CA 1
ATOM 1731 C C . PRO A 1 225 ? -6.975 2.412 -8.231 1.00 96.81 225 PRO A C 1
ATOM 1733 O O . PRO A 1 225 ? -6.171 1.481 -8.352 1.00 96.81 225 PRO A O 1
ATOM 1736 N N . ARG A 1 226 ? -7.035 3.400 -9.135 1.00 96.44 226 ARG A N 1
ATOM 1737 C CA . ARG A 1 226 ? -6.004 3.575 -10.168 1.00 96.44 226 ARG A CA 1
ATOM 1738 C C . ARG A 1 226 ? -4.705 4.046 -9.520 1.00 96.44 226 ARG A C 1
ATOM 1740 O O . ARG A 1 226 ? -4.709 4.953 -8.693 1.00 96.44 226 ARG A O 1
ATOM 1747 N N . PHE A 1 227 ? -3.599 3.458 -9.946 1.00 95.00 227 PHE A N 1
ATOM 1748 C CA . PHE A 1 227 ? -2.250 3.819 -9.544 1.00 95.00 227 PHE A CA 1
ATOM 1749 C C . PHE A 1 227 ? -1.388 3.903 -10.803 1.00 95.00 227 PHE A C 1
ATOM 1751 O O . PHE A 1 227 ? -1.030 2.885 -11.389 1.00 95.00 227 PHE A O 1
ATOM 1758 N N . LEU A 1 228 ? -1.089 5.121 -11.261 1.00 94.38 228 LEU A N 1
ATOM 1759 C CA . LEU A 1 228 ? -0.510 5.353 -12.591 1.00 94.38 228 LEU A CA 1
ATOM 1760 C C . LEU A 1 228 ? -1.386 4.702 -13.685 1.00 94.38 228 LEU A C 1
ATOM 1762 O O . LEU A 1 228 ? -2.586 4.964 -13.750 1.00 94.38 228 LEU A O 1
ATOM 1766 N N . THR A 1 229 ? -0.804 3.858 -14.538 1.00 93.56 229 THR A N 1
ATOM 1767 C CA . THR A 1 229 ? -1.513 3.096 -15.579 1.00 93.56 229 THR A CA 1
ATOM 1768 C C . THR A 1 229 ? -1.995 1.720 -15.108 1.00 93.56 229 THR A C 1
ATOM 1770 O O . THR A 1 229 ? -2.591 0.999 -15.900 1.00 93.56 229 THR A O 1
ATOM 1773 N N . ILE A 1 230 ? -1.743 1.349 -13.848 1.00 95.50 230 ILE A N 1
ATOM 1774 C CA . ILE A 1 230 ? -2.135 0.066 -13.244 1.00 95.50 230 ILE A CA 1
ATOM 1775 C C . ILE A 1 230 ? -3.200 0.273 -12.161 1.00 95.50 230 ILE A C 1
ATOM 1777 O O . ILE A 1 230 ? -3.609 1.397 -11.860 1.00 95.50 230 ILE A O 1
ATOM 1781 N N . ARG A 1 231 ? -3.689 -0.821 -11.574 1.00 97.69 231 ARG A N 1
ATOM 1782 C CA . ARG A 1 231 ? -4.582 -0.794 -10.405 1.00 97.69 231 ARG A CA 1
ATOM 1783 C C . ARG A 1 231 ? -3.794 -1.145 -9.144 1.00 97.69 231 ARG A C 1
ATOM 1785 O O . ARG A 1 231 ? -2.793 -1.862 -9.210 1.00 97.69 231 ARG A O 1
ATOM 1792 N N . SER A 1 232 ? -4.263 -0.670 -7.998 1.00 97.94 232 SER A N 1
ATOM 1793 C CA . SER A 1 232 ? -3.808 -1.111 -6.679 1.00 97.94 232 SER A CA 1
ATOM 1794 C C . SER A 1 232 ? -4.984 -1.660 -5.898 1.00 97.94 232 SER A C 1
ATOM 1796 O O . SER A 1 232 ? -6.103 -1.191 -6.068 1.00 97.94 232 SER A O 1
ATOM 1798 N N . SER A 1 233 ? -4.722 -2.629 -5.030 1.00 97.94 233 SER A N 1
ATOM 1799 C CA . SER A 1 233 ? -5.744 -3.195 -4.155 1.00 97.94 233 SER A CA 1
ATOM 1800 C C . SER A 1 233 ? -6.360 -2.102 -3.283 1.00 97.94 233 SER A C 1
ATOM 1802 O O . SER A 1 233 ? -5.636 -1.263 -2.736 1.00 97.94 233 SER A O 1
ATOM 1804 N N . SER A 1 234 ? -7.687 -2.099 -3.166 1.00 97.50 234 SER A N 1
ATOM 1805 C CA . SER A 1 234 ? -8.422 -1.229 -2.250 1.00 97.50 234 SER A CA 1
ATOM 1806 C C . SER A 1 234 ? -7.995 -1.500 -0.805 1.00 97.50 234 SER A C 1
ATOM 1808 O O . SER A 1 234 ? -7.424 -2.550 -0.501 1.00 97.50 234 SER A O 1
ATOM 1810 N N . ARG A 1 235 ? -8.262 -0.563 0.117 1.00 96.12 235 ARG A N 1
ATOM 1811 C CA . ARG A 1 235 ? -7.868 -0.714 1.532 1.00 96.12 235 ARG A CA 1
ATOM 1812 C C . ARG A 1 235 ? -8.379 -2.042 2.108 1.00 96.12 235 ARG A C 1
ATOM 1814 O O . ARG A 1 235 ? -7.587 -2.828 2.624 1.00 96.12 235 ARG A O 1
ATOM 1821 N N . SER A 1 236 ? -9.673 -2.325 1.947 1.00 97.75 236 SER A N 1
ATOM 1822 C CA . SER A 1 236 ? -10.309 -3.567 2.404 1.00 97.75 236 SER A CA 1
ATOM 1823 C C . SER A 1 236 ? -9.680 -4.809 1.770 1.00 97.75 236 SER A C 1
ATOM 1825 O O . SER A 1 236 ? -9.357 -5.764 2.480 1.00 97.75 236 SER A O 1
ATOM 1827 N N . ARG A 1 237 ? -9.431 -4.785 0.453 1.00 97.31 237 ARG A N 1
ATOM 1828 C CA . ARG A 1 237 ? -8.772 -5.886 -0.259 1.00 97.31 237 ARG A CA 1
ATOM 1829 C C . ARG A 1 237 ? -7.354 -6.132 0.259 1.00 97.31 237 ARG A C 1
ATOM 1831 O O . ARG A 1 237 ? -7.001 -7.274 0.545 1.00 97.31 237 ARG A O 1
ATOM 1838 N N . ALA A 1 238 ? -6.564 -5.073 0.434 1.00 96.75 238 ALA A N 1
ATOM 1839 C CA . ALA A 1 238 ? -5.190 -5.161 0.913 1.00 96.75 238 ALA A CA 1
ATOM 1840 C C . ALA A 1 238 ? -5.115 -5.792 2.315 1.00 96.75 238 ALA A C 1
ATOM 1842 O O . ALA A 1 238 ? -4.250 -6.636 2.556 1.00 96.75 238 ALA A O 1
ATOM 1843 N N . PHE A 1 239 ? -6.034 -5.465 3.232 1.00 97.31 239 PHE A N 1
ATOM 1844 C CA . PHE A 1 239 ? -6.100 -6.130 4.541 1.00 97.31 239 PHE A CA 1
ATOM 1845 C C . PHE A 1 239 ? -6.329 -7.643 4.412 1.00 97.31 239 PHE A C 1
ATOM 1847 O O . PHE A 1 239 ? -5.593 -8.430 5.013 1.00 97.31 239 PHE A O 1
ATOM 1854 N N . LEU A 1 240 ? -7.300 -8.065 3.596 1.00 96.75 240 LEU A N 1
ATOM 1855 C CA . LEU A 1 240 ? -7.588 -9.487 3.369 1.00 96.75 240 LEU A CA 1
ATOM 1856 C C . LEU A 1 240 ? -6.396 -10.219 2.740 1.00 96.75 240 LEU A C 1
ATOM 1858 O O . LEU A 1 240 ? -6.002 -11.288 3.200 1.00 96.75 240 LEU A O 1
ATOM 1862 N N . GLU A 1 241 ? -5.768 -9.610 1.739 1.00 95.19 241 GLU A N 1
ATOM 1863 C CA . GLU A 1 241 ? -4.596 -10.142 1.045 1.00 95.19 241 GLU A CA 1
ATOM 1864 C C . GLU A 1 241 ? -3.393 -10.367 1.970 1.00 95.19 241 GLU A C 1
ATOM 1866 O O . GLU A 1 241 ? -2.663 -11.353 1.818 1.00 95.19 241 GLU A O 1
ATOM 1871 N N . ASN A 1 242 ? -3.174 -9.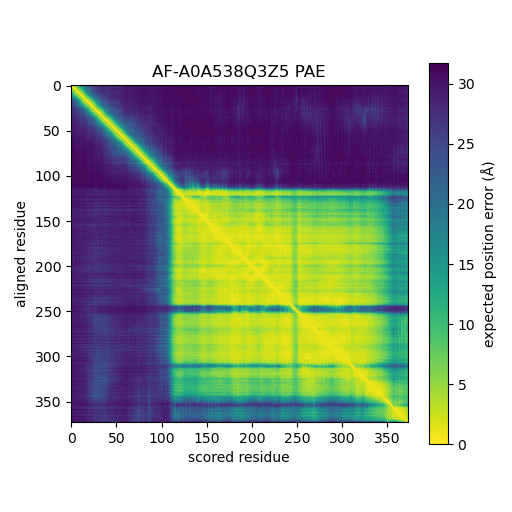466 2.931 1.00 94.50 242 ASN A N 1
ATOM 1872 C CA . ASN A 1 242 ? -2.125 -9.620 3.936 1.00 94.50 242 ASN A CA 1
ATOM 1873 C C . ASN A 1 242 ? -2.501 -10.701 4.970 1.00 94.50 242 ASN A C 1
ATOM 1875 O O . ASN A 1 242 ? -1.652 -11.497 5.375 1.00 94.50 242 ASN A O 1
ATOM 1879 N N . LEU A 1 243 ? -3.785 -10.833 5.315 1.00 93.06 243 LEU A N 1
ATOM 1880 C CA . LEU A 1 243 ? -4.289 -11.879 6.215 1.00 93.06 243 LEU A CA 1
ATOM 1881 C C . LEU A 1 243 ? -4.412 -13.269 5.565 1.00 93.06 243 LEU A C 1
ATOM 1883 O O . LEU A 1 243 ? -4.529 -14.263 6.286 1.00 93.06 243 LEU A O 1
ATOM 1887 N N . ALA A 1 244 ? -4.327 -13.378 4.239 1.00 86.94 244 ALA A N 1
ATOM 1888 C CA . ALA A 1 244 ? -4.302 -14.657 3.519 1.00 86.94 244 ALA A CA 1
ATOM 1889 C C . ALA A 1 244 ? -2.997 -15.438 3.733 1.00 86.94 244 ALA A C 1
ATOM 1891 O O . ALA A 1 244 ? -2.918 -16.648 3.501 1.00 86.94 244 ALA A O 1
ATOM 1892 N N . THR A 1 245 ? -1.930 -14.763 4.161 1.00 71.62 245 THR A N 1
ATOM 1893 C CA . THR A 1 245 ? -0.621 -15.400 4.306 1.00 71.62 245 THR A CA 1
ATOM 1894 C C . THR A 1 245 ? -0.489 -16.034 5.688 1.00 71.62 245 THR A C 1
ATOM 1896 O O . THR A 1 245 ? -0.663 -15.391 6.720 1.00 71.62 245 THR A O 1
ATOM 1899 N N . THR A 1 246 ? -0.215 -17.339 5.706 1.00 57.00 246 THR A N 1
ATOM 1900 C CA . THR A 1 246 ? -0.224 -18.162 6.926 1.00 57.00 246 THR A CA 1
ATOM 1901 C C . THR A 1 246 ? 1.161 -18.584 7.399 1.00 57.00 246 THR A C 1
ATOM 1903 O O . THR A 1 246 ? 1.280 -19.077 8.516 1.00 57.00 246 THR A O 1
ATOM 1906 N N . ARG A 1 247 ? 2.209 -18.407 6.583 1.00 58.34 247 ARG A N 1
ATOM 1907 C CA . ARG A 1 247 ? 3.569 -18.836 6.925 1.00 58.34 247 ARG A CA 1
ATOM 1908 C C . ARG A 1 247 ? 4.515 -17.640 7.009 1.00 58.34 247 ARG A C 1
ATOM 1910 O O . ARG A 1 247 ? 4.727 -16.998 5.979 1.00 58.34 247 ARG A O 1
ATOM 1917 N N . PRO A 1 248 ? 5.106 -17.364 8.184 1.00 51.72 248 PRO A N 1
ATOM 1918 C CA . PRO A 1 248 ? 6.236 -16.457 8.270 1.00 51.72 248 PRO A CA 1
ATOM 1919 C C . PRO A 1 248 ? 7.411 -17.103 7.531 1.00 51.72 248 PRO A C 1
ATOM 1921 O O . PRO A 1 248 ? 7.887 -18.178 7.887 1.00 51.72 248 PRO A O 1
ATOM 1924 N N . SER A 1 249 ? 7.839 -16.466 6.452 1.00 55.53 249 SER A N 1
ATOM 1925 C CA . SER A 1 249 ? 9.105 -16.755 5.779 1.00 55.53 249 SER A CA 1
ATOM 1926 C C . SER A 1 249 ? 9.973 -15.500 5.836 1.00 55.53 249 SER A C 1
ATOM 1928 O O . SER A 1 249 ? 9.460 -14.403 6.060 1.00 55.53 249 SER A O 1
ATOM 1930 N N . SER A 1 250 ? 11.279 -15.622 5.608 1.00 54.47 250 SER A N 1
ATOM 1931 C CA . SER A 1 250 ? 12.167 -14.450 5.557 1.00 54.47 250 SER A CA 1
ATOM 1932 C C . SER A 1 250 ? 11.722 -13.402 4.523 1.00 54.47 250 SER A C 1
ATOM 1934 O O . SER A 1 250 ? 11.990 -12.222 4.701 1.00 54.47 250 SER A O 1
ATOM 1936 N N . ARG A 1 251 ? 10.987 -13.818 3.482 1.00 64.88 251 ARG A N 1
ATOM 1937 C CA . ARG A 1 251 ? 10.466 -12.977 2.391 1.00 64.88 251 ARG A CA 1
ATOM 1938 C C . ARG A 1 251 ? 8.949 -13.096 2.297 1.00 64.88 251 ARG A C 1
ATOM 1940 O O . ARG A 1 251 ? 8.399 -13.726 1.390 1.00 64.88 251 ARG A O 1
ATOM 1947 N N . THR A 1 252 ? 8.260 -12.554 3.296 1.00 79.25 252 THR A N 1
ATOM 1948 C CA . THR A 1 252 ? 6.803 -12.679 3.393 1.00 79.25 252 THR A CA 1
ATOM 1949 C C . THR A 1 252 ? 6.107 -11.616 2.543 1.00 79.25 252 THR A C 1
ATOM 1951 O O . THR A 1 252 ? 6.385 -10.425 2.656 1.00 79.25 252 THR A O 1
ATOM 1954 N N . ARG A 1 253 ? 5.170 -12.063 1.696 1.00 87.88 253 ARG A N 1
ATOM 1955 C CA . ARG A 1 253 ? 4.320 -11.191 0.867 1.00 87.88 253 ARG A CA 1
ATOM 1956 C C . ARG A 1 253 ? 3.336 -10.342 1.660 1.00 87.88 253 ARG A C 1
ATOM 1958 O O . ARG A 1 253 ? 2.770 -9.414 1.102 1.00 87.88 253 ARG A O 1
ATOM 1965 N N . ALA A 1 254 ? 3.112 -10.694 2.919 1.00 91.31 254 ALA A N 1
ATOM 1966 C CA . ALA A 1 254 ? 2.260 -9.977 3.848 1.00 91.31 254 ALA A CA 1
ATOM 1967 C C . ALA A 1 254 ? 3.083 -9.148 4.837 1.00 91.31 254 ALA A C 1
ATOM 1969 O O . ALA A 1 254 ? 4.185 -9.549 5.219 1.00 91.31 254 ALA A O 1
ATOM 1970 N N . VAL A 1 255 ? 2.522 -8.023 5.270 1.00 91.38 255 VAL A N 1
ATOM 1971 C CA . VAL A 1 255 ? 3.043 -7.269 6.414 1.00 91.38 255 VAL A CA 1
ATOM 1972 C C . VAL A 1 255 ? 2.850 -8.050 7.726 1.00 91.38 255 VAL A C 1
ATOM 1974 O O . VAL A 1 255 ? 1.944 -8.890 7.819 1.00 91.38 255 VAL A O 1
ATOM 1977 N N . PRO A 1 256 ? 3.692 -7.803 8.745 1.00 90.69 256 PRO A N 1
ATOM 1978 C CA . PRO A 1 256 ? 3.464 -8.274 10.106 1.00 90.69 256 PRO A CA 1
ATOM 1979 C C . PRO A 1 256 ? 2.053 -7.958 10.617 1.00 90.69 256 PRO A C 1
ATOM 1981 O O . PRO A 1 256 ? 1.470 -6.924 10.299 1.00 90.69 2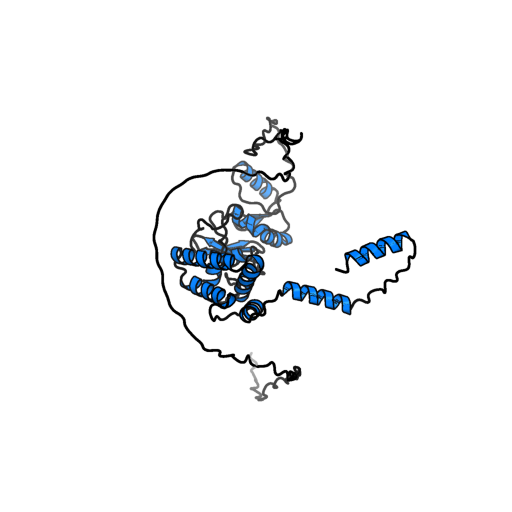56 PRO A O 1
ATOM 1984 N N . ILE A 1 257 ? 1.512 -8.843 11.459 1.00 91.00 257 ILE A N 1
ATOM 1985 C CA . ILE A 1 257 ? 0.174 -8.659 12.040 1.00 91.00 257 ILE A CA 1
ATOM 1986 C C . ILE A 1 257 ? 0.085 -7.383 12.892 1.00 91.00 257 ILE A C 1
ATOM 1988 O O . ILE A 1 257 ? -0.920 -6.683 12.817 1.00 91.00 257 ILE A O 1
ATOM 1992 N N . GLY A 1 258 ? 1.159 -7.036 13.609 1.00 91.88 258 GLY A N 1
ATOM 1993 C CA . GLY A 1 258 ? 1.240 -5.795 14.378 1.00 91.88 258 GLY A CA 1
ATOM 1994 C C . GLY A 1 258 ? 1.068 -4.551 13.505 1.00 91.88 258 GLY A C 1
ATOM 1995 O O . GLY A 1 258 ? 0.332 -3.651 13.886 1.00 91.88 258 GLY A O 1
ATOM 1996 N N . ASP A 1 259 ? 1.640 -4.529 12.299 1.00 92.38 259 ASP A N 1
ATOM 1997 C CA . ASP A 1 259 ? 1.523 -3.389 11.379 1.00 92.38 259 ASP A CA 1
ATOM 1998 C C . ASP A 1 259 ? 0.097 -3.259 10.813 1.00 92.38 259 ASP A C 1
ATOM 2000 O O . ASP A 1 259 ? -0.401 -2.151 10.603 1.00 92.38 259 ASP A O 1
ATOM 2004 N N . LEU A 1 260 ? -0.604 -4.386 10.611 1.00 94.69 260 LEU A N 1
ATOM 2005 C CA . LEU A 1 260 ? -2.032 -4.371 10.267 1.00 94.69 260 LEU A CA 1
ATOM 2006 C C . LEU A 1 260 ? -2.860 -3.762 11.399 1.00 94.69 260 LEU A C 1
ATOM 2008 O O . LEU A 1 260 ? -3.698 -2.901 11.140 1.00 94.69 260 LEU A O 1
ATOM 2012 N N . GLU A 1 261 ? -2.622 -4.186 12.641 1.00 95.31 261 GLU A N 1
ATOM 2013 C CA . GLU A 1 261 ? -3.306 -3.635 13.814 1.00 95.31 261 GLU A CA 1
ATOM 2014 C C . GLU A 1 261 ? -3.046 -2.132 13.956 1.00 95.31 261 GLU A C 1
ATOM 2016 O O . GLU A 1 261 ? -3.997 -1.365 14.090 1.00 95.31 261 GLU A O 1
ATOM 2021 N N . GLN A 1 262 ? -1.787 -1.696 13.841 1.00 94.25 262 GLN A N 1
ATOM 2022 C CA . GLN A 1 262 ? -1.420 -0.278 13.889 1.00 94.25 262 GLN A CA 1
ATOM 2023 C C . GLN A 1 262 ? -2.150 0.536 12.817 1.00 94.25 262 GLN A C 1
ATOM 2025 O O . GLN A 1 262 ? -2.655 1.619 13.102 1.00 94.25 262 GLN A O 1
ATOM 2030 N N . ARG A 1 263 ? -2.270 0.014 11.590 1.00 95.50 263 ARG A N 1
ATOM 2031 C CA . ARG A 1 263 ? -3.005 0.700 10.519 1.00 95.50 263 ARG A CA 1
ATOM 2032 C C . ARG A 1 263 ? -4.505 0.779 10.791 1.00 95.50 263 ARG A C 1
ATOM 2034 O O . ARG A 1 263 ? -5.110 1.793 10.459 1.00 95.50 263 ARG A O 1
ATOM 2041 N N . LEU A 1 264 ? -5.110 -0.258 11.374 1.00 96.56 264 LEU A N 1
ATOM 2042 C CA . LEU A 1 264 ? -6.520 -0.220 11.781 1.00 96.56 264 LEU A CA 1
ATOM 2043 C C . LEU A 1 264 ? -6.743 0.814 12.889 1.00 96.56 264 LEU A C 1
ATOM 2045 O O . LEU A 1 264 ? -7.708 1.569 12.813 1.00 96.56 264 LEU A O 1
ATOM 2049 N N . VAL A 1 265 ? -5.835 0.895 13.870 1.00 95.12 265 VAL A N 1
ATOM 2050 C CA . VAL A 1 265 ? -5.868 1.945 14.899 1.00 95.12 265 VAL A CA 1
ATOM 2051 C C . VAL A 1 265 ? -5.725 3.327 14.270 1.00 95.12 265 VAL A C 1
ATOM 2053 O O . VAL A 1 265 ? -6.521 4.204 14.567 1.00 95.12 265 VAL A O 1
ATOM 2056 N N . GLN A 1 266 ? -4.794 3.508 13.334 1.00 93.44 266 GLN A N 1
ATOM 2057 C CA . GLN A 1 266 ? -4.619 4.784 12.643 1.00 93.44 266 GLN A CA 1
ATOM 2058 C C . GLN A 1 266 ? -5.883 5.219 11.884 1.00 93.44 266 GLN A C 1
ATOM 2060 O O . GLN A 1 266 ? -6.244 6.391 11.927 1.00 93.44 266 GLN A O 1
ATOM 2065 N N . ILE A 1 267 ? -6.565 4.296 11.196 1.00 95.38 267 ILE A N 1
ATOM 2066 C CA . ILE A 1 267 ? -7.856 4.588 10.550 1.00 95.38 267 ILE A CA 1
ATOM 2067 C C . ILE A 1 267 ? -8.880 5.004 11.606 1.00 95.38 267 ILE A C 1
ATOM 2069 O O . ILE A 1 267 ? -9.592 5.983 11.424 1.00 95.38 267 ILE A O 1
ATOM 2073 N N . LEU A 1 268 ? -8.928 4.290 12.726 1.00 93.06 268 LEU A N 1
ATOM 2074 C CA . LEU A 1 268 ? -9.866 4.565 13.804 1.00 93.06 268 LEU A CA 1
ATOM 2075 C C . LEU A 1 268 ? -9.613 5.918 14.494 1.00 93.06 268 LEU A C 1
ATOM 2077 O O . LEU A 1 268 ? -10.569 6.603 14.842 1.00 93.06 268 LEU A O 1
ATOM 2081 N N . ASP A 1 269 ? -8.352 6.316 14.659 1.00 90.62 269 ASP A N 1
ATOM 2082 C CA . ASP A 1 269 ? -7.958 7.595 15.258 1.00 90.62 269 ASP A CA 1
ATOM 2083 C C . ASP A 1 269 ? -8.211 8.782 14.313 1.00 90.62 269 ASP A C 1
ATOM 2085 O O . ASP A 1 269 ? -8.622 9.848 14.765 1.00 90.62 269 ASP A O 1
ATOM 2089 N N . LEU A 1 270 ? -7.960 8.611 13.008 1.00 92.44 270 LEU A N 1
ATOM 2090 C CA . LEU A 1 270 ? -8.043 9.695 12.018 1.00 92.44 270 LEU A CA 1
ATOM 2091 C C . LEU A 1 270 ? -9.424 9.833 11.366 1.00 92.44 270 LEU A C 1
ATOM 2093 O O . LEU A 1 270 ? -9.848 10.944 11.060 1.00 92.44 270 LEU A O 1
ATOM 2097 N N . GLU A 1 271 ? -10.092 8.713 11.098 1.00 96.00 271 GLU A N 1
ATOM 2098 C CA . GLU A 1 271 ? -11.335 8.641 10.315 1.00 96.00 271 GLU A CA 1
ATOM 2099 C C . GLU A 1 271 ? -12.537 8.173 11.166 1.00 96.00 271 GLU A C 1
ATOM 2101 O O . GLU A 1 271 ? -13.687 8.334 10.758 1.00 96.00 271 GLU A O 1
ATOM 2106 N N . GLY A 1 272 ? -12.298 7.642 12.371 1.00 94.62 272 GLY A N 1
ATOM 2107 C CA . GLY A 1 272 ? -13.339 7.247 13.322 1.00 94.62 272 GLY A CA 1
ATOM 2108 C C . GLY A 1 272 ? -13.899 5.832 13.125 1.00 94.62 272 GLY A C 1
ATOM 2109 O O . GLY A 1 272 ? -13.528 5.083 12.219 1.00 94.62 272 GLY A O 1
ATOM 2110 N N . GLU A 1 273 ? -14.824 5.445 14.011 1.00 95.69 273 GLU A N 1
ATOM 2111 C CA . GLU A 1 273 ? -15.430 4.102 14.023 1.00 95.69 273 GLU A CA 1
ATOM 2112 C C . GLU A 1 273 ? -16.215 3.786 12.749 1.00 95.69 273 GLU A C 1
ATOM 2114 O O . GLU A 1 273 ? -16.209 2.646 12.282 1.00 95.69 273 GLU A O 1
ATOM 2119 N N . GLN A 1 274 ? -16.879 4.792 12.172 1.00 96.69 274 GLN A N 1
ATOM 2120 C CA . GLN A 1 274 ? -17.665 4.619 10.955 1.00 96.69 274 GLN A CA 1
ATOM 2121 C C . GLN A 1 274 ? -16.788 4.143 9.790 1.00 96.69 274 GLN A C 1
ATOM 2123 O O . GLN A 1 274 ? -17.128 3.147 9.155 1.00 96.69 274 GLN A O 1
ATOM 2128 N N . ALA A 1 275 ? -15.629 4.770 9.569 1.00 97.06 275 ALA A N 1
ATOM 2129 C CA . ALA A 1 275 ? -14.702 4.378 8.509 1.00 97.06 275 ALA A CA 1
ATOM 2130 C C . ALA A 1 275 ? -14.189 2.938 8.685 1.00 97.06 275 ALA A C 1
ATOM 2132 O O . ALA A 1 275 ? -14.053 2.183 7.719 1.00 97.06 275 ALA A O 1
ATOM 2133 N N . LEU A 1 276 ? -13.947 2.516 9.930 1.00 96.25 276 LEU A N 1
ATOM 2134 C CA . LEU A 1 276 ? -13.529 1.146 10.222 1.00 96.25 276 LEU A CA 1
ATOM 2135 C C . LEU A 1 276 ? -14.655 0.128 9.968 1.00 96.25 276 LEU A C 1
ATOM 2137 O O . LEU A 1 276 ? -14.396 -0.975 9.477 1.00 96.25 276 LEU A O 1
ATOM 2141 N N . ASN A 1 277 ? -15.903 0.496 10.266 1.00 96.75 277 ASN A N 1
ATOM 2142 C CA . ASN A 1 277 ? -17.078 -0.318 9.958 1.00 96.75 277 ASN A CA 1
ATOM 2143 C C . ASN A 1 277 ? -17.309 -0.429 8.442 1.00 96.75 277 ASN A C 1
ATOM 2145 O O . ASN A 1 277 ? -17.506 -1.539 7.954 1.00 96.75 277 ASN A O 1
ATOM 2149 N N . GLU A 1 278 ? -17.183 0.665 7.688 1.00 97.75 278 GLU A N 1
ATOM 2150 C CA . GLU A 1 278 ? -17.256 0.662 6.218 1.00 97.75 278 GLU A CA 1
ATOM 2151 C C . GLU A 1 278 ? -16.168 -0.232 5.605 1.00 97.75 278 GLU A C 1
ATOM 2153 O O . GLU A 1 278 ? -16.445 -1.068 4.740 1.00 97.75 278 GLU A O 1
ATOM 2158 N N . LEU A 1 279 ? -14.933 -0.140 6.115 1.00 97.88 279 LEU A N 1
ATOM 2159 C CA . LEU A 1 279 ? -13.836 -1.020 5.715 1.00 97.88 279 LEU A CA 1
ATOM 2160 C C . LEU A 1 279 ? -14.183 -2.493 5.956 1.00 97.88 279 LEU A C 1
ATOM 2162 O O . LEU A 1 279 ? -13.933 -3.332 5.082 1.00 97.88 279 LEU A O 1
ATOM 2166 N N . ARG A 1 280 ? -14.749 -2.804 7.129 1.00 97.94 280 ARG A N 1
ATOM 2167 C CA . ARG A 1 280 ? -15.169 -4.154 7.525 1.00 97.94 280 ARG A CA 1
ATOM 2168 C C . ARG A 1 280 ? -16.285 -4.685 6.633 1.00 97.94 280 ARG A C 1
ATOM 2170 O O . ARG A 1 280 ? -16.221 -5.844 6.226 1.00 97.94 280 ARG A O 1
ATOM 2177 N N . ASP A 1 281 ? -17.292 -3.876 6.336 1.00 98.25 281 ASP A N 1
ATOM 2178 C CA . ASP A 1 281 ? -18.428 -4.299 5.521 1.00 98.25 281 ASP A CA 1
ATOM 2179 C C . ASP A 1 281 ? -18.006 -4.511 4.066 1.00 98.25 281 ASP A C 1
ATOM 2181 O O . ASP A 1 281 ? -18.276 -5.579 3.512 1.00 98.25 281 ASP A O 1
ATOM 2185 N N . ARG A 1 282 ? -17.190 -3.616 3.492 1.00 98.25 282 ARG A N 1
ATOM 2186 C CA . ARG A 1 282 ? -16.630 -3.847 2.153 1.00 98.25 282 ARG A CA 1
ATOM 2187 C C . ARG A 1 282 ? -15.726 -5.082 2.108 1.00 98.25 282 ARG A C 1
ATOM 2189 O O . ARG A 1 282 ? -15.763 -5.849 1.149 1.00 98.25 282 ARG A O 1
ATOM 2196 N N . ALA A 1 283 ? -14.940 -5.337 3.155 1.00 98.31 283 ALA A N 1
ATOM 2197 C CA . ALA A 1 283 ? -14.140 -6.559 3.235 1.00 98.31 283 ALA A CA 1
ATOM 2198 C C . ALA A 1 283 ? -15.008 -7.834 3.272 1.00 98.31 283 ALA A C 1
ATOM 2200 O O . ALA A 1 283 ? -14.589 -8.869 2.753 1.00 98.31 283 ALA A O 1
ATOM 2201 N N . ARG A 1 284 ? -16.215 -7.775 3.851 1.00 98.50 284 ARG A N 1
ATOM 2202 C CA . ARG A 1 284 ? -17.166 -8.898 3.850 1.00 98.50 284 ARG A CA 1
ATOM 2203 C C . ARG A 1 284 ? -17.639 -9.222 2.435 1.00 98.50 284 ARG A C 1
ATOM 2205 O O . ARG A 1 284 ? -17.667 -10.393 2.067 1.00 98.50 284 ARG A O 1
ATOM 2212 N N . GLU A 1 285 ? -17.980 -8.200 1.657 1.00 98.31 285 GLU A N 1
ATOM 2213 C CA . GLU A 1 285 ? -18.409 -8.347 0.261 1.00 98.31 285 GLU A CA 1
ATOM 2214 C C . GLU A 1 285 ? -17.299 -8.956 -0.598 1.00 98.31 285 GLU A C 1
ATOM 2216 O O . GLU A 1 285 ? -17.505 -9.998 -1.218 1.00 98.31 285 GLU A O 1
ATOM 2221 N N . ILE A 1 286 ? -16.089 -8.388 -0.530 1.00 97.94 286 ILE A N 1
ATOM 2222 C CA . ILE A 1 286 ? -14.912 -8.892 -1.255 1.00 97.94 286 ILE A CA 1
ATOM 2223 C C . ILE A 1 286 ? -14.636 -10.355 -0.897 1.00 97.94 286 ILE A C 1
ATOM 2225 O O . ILE A 1 286 ? -14.326 -11.170 -1.763 1.00 97.94 286 ILE A O 1
ATOM 2229 N N . ALA A 1 287 ? -14.763 -10.717 0.380 1.00 97.62 287 ALA A N 1
ATOM 2230 C CA . ALA A 1 287 ? -14.580 -12.094 0.814 1.00 97.62 287 ALA A CA 1
ATOM 2231 C C . ALA A 1 287 ? -15.658 -13.051 0.290 1.00 97.62 287 ALA A C 1
ATOM 2233 O O . ALA A 1 287 ? -15.376 -14.238 0.135 1.00 97.62 287 ALA A O 1
ATOM 2234 N N . GLY A 1 288 ? -16.866 -12.557 0.013 1.00 97.06 288 GLY A N 1
ATOM 2235 C CA . GLY A 1 288 ? -17.901 -13.302 -0.698 1.00 97.06 288 GLY A CA 1
ATOM 2236 C C . GLY A 1 288 ? -17.570 -13.481 -2.180 1.00 97.06 288 GLY A C 1
ATOM 2237 O O . GLY A 1 288 ? -17.661 -14.596 -2.684 1.00 97.06 288 GLY A O 1
ATOM 2238 N N . GLU A 1 289 ? -17.136 -12.409 -2.849 1.00 96.31 289 GLU A N 1
ATOM 2239 C CA . GLU A 1 289 ? -16.774 -12.398 -4.276 1.00 96.31 289 GLU A CA 1
ATOM 2240 C C . GLU A 1 289 ? -15.550 -13.282 -4.588 1.00 96.31 289 GLU A C 1
ATOM 2242 O O . GLU A 1 289 ? -15.515 -13.959 -5.615 1.00 96.31 289 GLU A O 1
ATOM 2247 N N . LEU A 1 290 ? -14.543 -13.286 -3.704 1.00 95.31 290 LEU A N 1
ATOM 2248 C CA . LEU A 1 290 ? -13.241 -13.940 -3.916 1.00 95.31 290 LEU A CA 1
ATOM 2249 C C . LEU A 1 290 ? -13.029 -15.220 -3.086 1.00 95.31 290 LEU A C 1
ATOM 2251 O O . LEU A 1 290 ? -11.941 -15.794 -3.117 1.00 95.31 290 LEU A O 1
ATOM 2255 N N . ASP A 1 291 ? -14.048 -15.655 -2.341 1.00 95.50 291 ASP A N 1
ATOM 2256 C CA . ASP A 1 291 ? -14.013 -16.789 -1.402 1.00 95.50 291 ASP A CA 1
ATOM 2257 C C . ASP A 1 291 ? -12.934 -16.678 -0.300 1.00 95.50 291 ASP A C 1
ATOM 2259 O O . ASP A 1 291 ? -12.285 -17.642 0.107 1.00 95.50 291 ASP A O 1
ATOM 2263 N N . TRP A 1 292 ? -12.742 -15.471 0.238 1.00 95.94 292 TRP A N 1
ATOM 2264 C CA . TRP A 1 292 ? -11.775 -15.168 1.308 1.00 95.94 292 TRP A CA 1
ATOM 2265 C C . TRP A 1 292 ? -12.419 -15.126 2.699 1.00 95.94 292 TRP A C 1
ATOM 2267 O O . TRP A 1 292 ? -12.134 -14.274 3.549 1.00 95.94 292 TRP A O 1
ATOM 2277 N N . ARG A 1 293 ? -13.339 -16.063 2.961 1.00 96.56 293 ARG A N 1
ATOM 2278 C CA . ARG A 1 293 ? -14.120 -16.112 4.214 1.00 96.56 293 ARG A CA 1
ATOM 2279 C C . ARG A 1 293 ? -13.250 -16.311 5.455 1.00 96.56 293 ARG A C 1
ATOM 2281 O O . ARG A 1 293 ? -13.647 -15.949 6.564 1.00 96.56 293 ARG A O 1
ATOM 2288 N N . ARG A 1 294 ? -12.089 -16.956 5.321 1.00 95.19 294 ARG A N 1
ATOM 2289 C CA . ARG A 1 294 ? -11.163 -17.179 6.441 1.00 95.19 294 ARG A CA 1
ATOM 2290 C C . ARG A 1 294 ? -10.431 -15.890 6.803 1.00 95.19 294 ARG A C 1
ATOM 2292 O O . ARG A 1 294 ? -10.319 -15.564 7.980 1.00 95.19 294 ARG A O 1
ATOM 2299 N N . GLU A 1 295 ? -9.953 -15.178 5.799 1.00 95.38 295 GLU A N 1
ATOM 2300 C CA . GLU A 1 295 ? -9.233 -13.915 5.890 1.00 95.38 295 GLU A CA 1
ATOM 2301 C C . GLU A 1 295 ? -10.137 -12.844 6.489 1.00 95.38 295 GLU A C 1
ATOM 2303 O O . GLU A 1 295 ? -9.743 -12.160 7.433 1.00 95.38 295 GLU A O 1
ATOM 2308 N N . TYR A 1 296 ? -11.386 -12.788 6.023 1.00 97.62 296 TYR A N 1
ATOM 2309 C CA . TYR A 1 296 ? -12.392 -11.892 6.571 1.00 97.62 296 TYR A CA 1
ATOM 2310 C C . TYR A 1 296 ? -12.657 -12.148 8.053 1.00 97.62 296 TYR A C 1
ATOM 2312 O O . TYR A 1 296 ? -12.628 -11.210 8.839 1.00 97.62 296 TYR A O 1
ATOM 2320 N N . ARG A 1 297 ? -12.831 -13.410 8.473 1.00 96.06 297 ARG A N 1
ATOM 2321 C CA . ARG A 1 297 ? -13.017 -13.741 9.899 1.00 96.06 297 ARG A CA 1
ATOM 2322 C C . ARG A 1 297 ? -11.852 -13.269 10.769 1.00 96.06 297 ARG A C 1
ATOM 2324 O O . ARG A 1 297 ? -12.070 -12.865 11.906 1.00 96.06 297 ARG A O 1
ATOM 2331 N N . ARG A 1 298 ? -10.620 -13.311 10.247 1.00 94.94 298 ARG A N 1
ATOM 2332 C CA . ARG A 1 298 ? -9.450 -12.767 10.953 1.00 94.94 298 ARG A CA 1
ATOM 2333 C C . ARG A 1 298 ? -9.540 -11.246 11.069 1.00 94.94 298 ARG A C 1
ATOM 2335 O O . ARG A 1 298 ? -9.355 -10.733 12.166 1.00 94.94 298 ARG A O 1
ATOM 2342 N N . LEU A 1 299 ? -9.850 -10.548 9.975 1.00 96.44 299 LEU A N 1
ATOM 2343 C CA . LEU A 1 299 ? -9.991 -9.088 9.965 1.00 96.44 299 LEU A CA 1
ATOM 2344 C C . LEU A 1 299 ? -11.109 -8.617 10.904 1.00 96.44 299 LEU A C 1
ATOM 2346 O O . LEU A 1 299 ? -10.900 -7.727 11.721 1.00 96.44 299 LEU A O 1
ATOM 2350 N N . ASP A 1 300 ? -12.272 -9.256 10.820 1.00 96.69 300 ASP A N 1
ATOM 2351 C CA . ASP A 1 300 ? -13.441 -8.996 11.661 1.00 96.69 300 ASP A CA 1
ATOM 2352 C C . ASP A 1 300 ? -13.130 -9.215 13.152 1.00 96.69 300 ASP A C 1
ATOM 2354 O O . ASP A 1 300 ? -13.557 -8.436 14.001 1.00 96.69 300 ASP A O 1
ATOM 2358 N N . GLY A 1 301 ? -12.315 -10.225 13.479 1.00 95.12 301 GLY A N 1
ATOM 2359 C CA . GLY A 1 301 ? -11.805 -10.440 14.835 1.00 95.12 301 GLY A CA 1
ATOM 2360 C C . GLY A 1 301 ? -10.906 -9.305 15.338 1.00 95.12 301 GLY A C 1
ATOM 2361 O O . GLY A 1 301 ? -11.086 -8.854 16.467 1.00 95.12 301 GLY A O 1
ATOM 2362 N N . LEU A 1 302 ? -9.977 -8.817 14.507 1.00 95.56 302 LEU A N 1
ATOM 2363 C CA . LEU A 1 302 ? -9.098 -7.691 14.859 1.00 95.56 302 LEU A CA 1
ATOM 2364 C C . LEU A 1 302 ? -9.899 -6.404 15.074 1.00 95.56 302 LEU A C 1
ATOM 2366 O O . LEU A 1 302 ? -9.749 -5.750 16.100 1.00 95.56 302 LEU A O 1
ATOM 2370 N N . ILE A 1 303 ? -10.789 -6.070 14.135 1.00 96.38 303 ILE A N 1
ATOM 2371 C CA . ILE A 1 303 ? -11.645 -4.880 14.228 1.00 96.38 303 ILE A CA 1
ATOM 2372 C C . ILE A 1 303 ? -12.556 -4.977 15.455 1.00 96.38 303 ILE A C 1
ATOM 2374 O O . ILE A 1 303 ? -12.676 -4.018 16.212 1.00 96.38 303 ILE A O 1
ATOM 2378 N N . GLY A 1 304 ? -13.158 -6.146 15.697 1.00 95.50 304 GLY A N 1
ATOM 2379 C CA . GLY A 1 304 ? -14.006 -6.371 16.864 1.00 95.50 304 GLY A CA 1
ATOM 2380 C C . GLY A 1 304 ? -13.271 -6.167 18.192 1.00 95.50 304 GLY A C 1
ATOM 2381 O O . GLY A 1 304 ? -13.849 -5.580 19.108 1.00 95.50 304 GLY A O 1
ATOM 2382 N N . ALA A 1 305 ? -12.008 -6.598 18.272 1.00 94.81 305 ALA A N 1
ATOM 2383 C CA . ALA A 1 305 ? -11.148 -6.392 19.436 1.00 94.81 305 ALA A CA 1
ATOM 2384 C C . ALA A 1 305 ? -10.771 -4.920 19.642 1.00 94.81 305 ALA A C 1
ATOM 2386 O O . ALA A 1 305 ? -10.854 -4.422 20.760 1.00 94.81 305 ALA A O 1
ATOM 2387 N N . LEU A 1 306 ? -10.423 -4.206 18.567 1.00 93.94 306 LEU A N 1
ATOM 2388 C CA . LEU A 1 306 ? -10.076 -2.781 18.626 1.00 93.94 306 LEU A CA 1
ATOM 2389 C C . LEU A 1 306 ? -11.259 -1.885 19.019 1.00 93.94 306 LEU A C 1
ATOM 2391 O O . LEU A 1 306 ? -11.056 -0.865 19.671 1.00 93.94 306 LEU A O 1
ATOM 2395 N N . LEU A 1 307 ? -12.480 -2.272 18.641 1.00 93.00 307 LEU A N 1
ATOM 2396 C CA . LEU A 1 307 ? -13.719 -1.588 19.026 1.00 93.00 307 LEU A CA 1
ATOM 2397 C C . LEU A 1 307 ? -14.248 -2.019 20.408 1.00 93.00 307 LEU A C 1
ATOM 2399 O O . LEU A 1 307 ? -15.309 -1.566 20.821 1.00 93.00 307 LEU A O 1
ATOM 2403 N N . GLY A 1 308 ? -13.587 -2.955 21.100 1.00 90.06 308 GLY A N 1
ATOM 2404 C CA . GLY A 1 308 ? -14.056 -3.484 22.390 1.00 90.06 308 GLY A CA 1
ATOM 2405 C C . GLY A 1 308 ? -15.342 -4.322 22.316 1.00 90.06 308 GLY A C 1
ATOM 2406 O O . GLY A 1 308 ? -15.910 -4.686 23.341 1.00 90.06 308 GLY A O 1
ATOM 2407 N N . THR A 1 309 ? -15.810 -4.662 21.111 1.00 88.44 309 THR A N 1
ATOM 2408 C CA . THR A 1 309 ? -17.051 -5.436 20.895 1.00 88.44 309 THR A CA 1
ATOM 2409 C C . THR A 1 309 ? -16.855 -6.943 21.037 1.00 88.44 309 THR A C 1
ATOM 2411 O O . THR A 1 309 ? -17.822 -7.684 21.221 1.00 88.44 309 THR A O 1
ATOM 2414 N N . ARG A 1 310 ? -15.613 -7.425 20.920 1.00 86.81 310 ARG A N 1
ATOM 2415 C CA . ARG A 1 310 ? -15.252 -8.840 21.059 1.00 86.81 310 ARG A CA 1
ATOM 2416 C C . ARG A 1 310 ? -13.897 -8.977 21.727 1.00 86.81 310 ARG A C 1
ATOM 2418 O O . ARG A 1 310 ? -13.032 -8.124 21.581 1.00 86.81 310 ARG A O 1
ATOM 2425 N N . THR A 1 311 ? -13.674 -10.106 22.382 1.00 80.69 311 THR A N 1
ATOM 2426 C CA . THR A 1 311 ? -12.329 -10.500 22.802 1.00 80.69 311 THR A CA 1
ATOM 2427 C C . THR A 1 311 ? -11.545 -10.999 21.591 1.00 80.69 311 THR A C 1
ATOM 2429 O O . THR A 1 311 ? -12.005 -11.902 20.889 1.00 80.69 311 THR A O 1
ATOM 2432 N N . GLY A 1 312 ? -10.356 -10.451 21.359 1.00 79.44 312 GLY A N 1
ATOM 2433 C CA . GLY A 1 312 ? -9.437 -10.916 20.324 1.00 79.44 312 GLY A CA 1
ATOM 2434 C C . GLY A 1 312 ? -7.989 -10.812 20.781 1.00 79.44 312 GLY A C 1
ATOM 2435 O O . GLY A 1 312 ? -7.677 -10.115 21.745 1.00 79.44 312 GLY A O 1
ATOM 2436 N N . HIS A 1 313 ? -7.105 -11.542 20.104 1.00 84.62 313 HIS A N 1
ATOM 2437 C CA . HIS A 1 313 ? -5.676 -11.496 20.388 1.00 84.62 313 HIS A CA 1
ATOM 2438 C C . HIS A 1 313 ? -5.025 -10.415 19.525 1.00 84.62 313 HIS A C 1
ATOM 2440 O O . HIS A 1 313 ? -4.798 -10.631 18.335 1.00 84.62 313 HIS A O 1
ATOM 2446 N N . LEU A 1 314 ? -4.779 -9.259 20.137 1.00 91.00 314 LEU A N 1
ATOM 2447 C CA . LEU A 1 314 ? -3.967 -8.188 19.571 1.00 91.00 314 LEU A CA 1
ATOM 2448 C C . LEU A 1 314 ? -2.513 -8.379 20.007 1.00 91.00 314 LEU A C 1
ATOM 2450 O O . LEU A 1 314 ? -2.239 -8.908 21.085 1.00 91.00 314 LEU A O 1
ATOM 2454 N N . THR A 1 315 ? -1.589 -7.972 19.152 1.00 91.50 315 THR A N 1
ATOM 2455 C CA . THR A 1 315 ? -0.145 -8.180 19.326 1.00 91.50 315 THR A CA 1
ATOM 2456 C C . THR A 1 315 ? 0.634 -6.874 19.382 1.00 91.50 315 THR A C 1
ATOM 2458 O O . THR A 1 315 ? 1.704 -6.825 19.983 1.00 91.50 315 THR A O 1
ATOM 2461 N N . SER A 1 316 ? 0.108 -5.814 18.771 1.00 91.56 316 SER A N 1
ATOM 2462 C CA . SER A 1 316 ? 0.690 -4.479 18.804 1.00 91.56 316 SER A CA 1
ATOM 2463 C C . SER A 1 316 ? 0.427 -3.807 20.150 1.00 91.56 316 SER A C 1
ATOM 2465 O O . SER A 1 316 ? -0.672 -3.888 20.699 1.00 91.56 316 SER A O 1
ATOM 2467 N N . GLU A 1 317 ? 1.427 -3.089 20.663 1.00 91.06 317 GLU A N 1
ATOM 2468 C CA . GLU A 1 317 ? 1.301 -2.317 21.907 1.00 91.06 317 GLU A CA 1
ATOM 2469 C C . GLU A 1 317 ? 0.152 -1.303 21.823 1.00 91.06 317 GLU A C 1
ATOM 2471 O O . GLU A 1 317 ? -0.641 -1.188 22.754 1.00 91.06 317 GLU A O 1
ATOM 2476 N N . ILE A 1 318 ? 0.007 -0.637 20.672 1.00 91.56 318 ILE A N 1
ATOM 2477 C CA . ILE A 1 318 ? -1.065 0.335 20.422 1.00 91.56 318 ILE A CA 1
ATOM 2478 C C . ILE A 1 318 ? -2.439 -0.348 20.424 1.00 91.56 318 ILE A C 1
ATOM 2480 O O . ILE A 1 318 ? -3.377 0.148 21.047 1.00 91.56 318 ILE A O 1
ATOM 2484 N N . GLY A 1 319 ? -2.569 -1.494 19.746 1.00 91.06 319 GLY A N 1
ATOM 2485 C CA . GLY A 1 319 ? -3.821 -2.245 19.709 1.00 91.06 319 GLY A CA 1
ATOM 2486 C C . GLY A 1 319 ? -4.235 -2.723 21.099 1.00 91.06 319 GLY A C 1
ATOM 2487 O O . GLY A 1 319 ? -5.389 -2.556 21.488 1.00 91.06 319 GLY A O 1
ATOM 2488 N N . LEU A 1 320 ? -3.285 -3.259 21.871 1.00 91.56 320 LEU A N 1
ATOM 2489 C CA . LEU A 1 320 ? -3.509 -3.692 23.251 1.00 91.56 320 LEU A CA 1
ATOM 2490 C C . LEU A 1 320 ? -3.934 -2.534 24.159 1.00 91.56 320 LEU A C 1
ATOM 2492 O O . LEU A 1 320 ? -4.920 -2.665 24.881 1.00 91.56 320 LEU A O 1
ATOM 2496 N N . ALA A 1 321 ? -3.233 -1.400 24.100 1.00 90.94 321 ALA A N 1
ATOM 2497 C CA . ALA A 1 321 ? -3.547 -0.225 24.908 1.00 90.94 321 ALA A CA 1
ATOM 2498 C C . ALA A 1 321 ? -4.939 0.335 24.577 1.00 90.94 321 ALA A C 1
ATOM 2500 O O . ALA A 1 321 ? -5.733 0.631 25.469 1.00 90.94 321 ALA A O 1
ATOM 2501 N N . ARG A 1 322 ? -5.298 0.369 23.288 1.00 90.62 322 ARG A N 1
ATOM 2502 C CA . ARG A 1 322 ? -6.631 0.786 22.84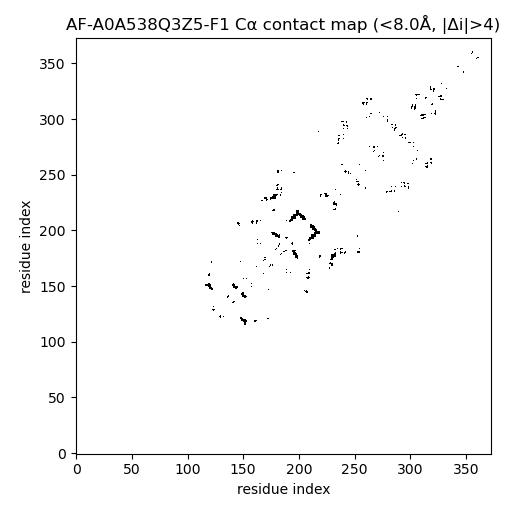1 1.00 90.62 322 ARG A CA 1
ATOM 2503 C C . ARG A 1 322 ? -7.729 -0.165 23.312 1.00 90.62 322 ARG A C 1
ATOM 2505 O O . ARG A 1 322 ? -8.738 0.301 23.830 1.00 90.62 322 ARG A O 1
ATOM 2512 N N . ALA A 1 323 ? -7.526 -1.478 23.196 1.00 89.56 323 ALA A N 1
ATOM 2513 C CA . ALA A 1 323 ? -8.475 -2.470 23.707 1.00 89.56 323 ALA A CA 1
ATOM 2514 C C . ALA A 1 323 ? -8.636 -2.408 25.240 1.00 89.56 323 ALA A C 1
ATOM 2516 O O . ALA A 1 323 ? -9.693 -2.761 25.758 1.00 89.56 323 ALA A O 1
ATOM 2517 N N . ALA A 1 324 ? -7.616 -1.929 25.960 1.00 88.94 324 ALA A N 1
ATOM 2518 C CA . ALA A 1 324 ? -7.674 -1.669 27.397 1.00 88.94 324 ALA A CA 1
ATOM 2519 C C . ALA A 1 324 ? -8.360 -0.335 27.768 1.00 88.94 324 ALA A C 1
ATOM 2521 O O . ALA A 1 324 ? -8.567 -0.075 28.950 1.00 88.94 324 ALA A O 1
ATOM 2522 N N . GLY A 1 325 ? -8.733 0.499 26.789 1.00 88.94 325 GLY A N 1
ATOM 2523 C CA . GLY A 1 325 ? -9.319 1.824 27.022 1.00 88.94 325 GLY A CA 1
ATOM 2524 C C . GLY A 1 325 ? -8.294 2.930 27.295 1.00 88.94 325 GLY A C 1
ATOM 2525 O O . GLY A 1 325 ? -8.683 4.034 27.666 1.00 88.94 325 GLY A O 1
ATOM 2526 N N . GLU A 1 326 ? -7.005 2.661 27.076 1.00 90.06 326 GLU A N 1
ATOM 2527 C CA . GLU A 1 326 ? -5.894 3.601 27.264 1.00 90.06 326 GLU A CA 1
ATOM 2528 C C . GLU A 1 326 ? -5.135 3.836 25.938 1.00 90.06 326 GLU A C 1
ATOM 2530 O O . GLU A 1 326 ? -3.945 3.531 25.839 1.00 90.06 326 GLU A O 1
ATOM 2535 N N . PRO A 1 327 ? -5.792 4.329 24.866 1.00 89.75 327 PRO A N 1
ATOM 2536 C CA . PRO A 1 327 ? -5.111 4.587 23.600 1.00 89.75 327 PRO A CA 1
ATOM 2537 C C . PRO A 1 327 ? -4.045 5.680 23.754 1.00 89.75 327 PRO A C 1
ATOM 2539 O O . PRO A 1 327 ? -4.231 6.658 24.478 1.00 89.75 327 PRO A O 1
ATOM 2542 N N . PHE A 1 328 ? -2.942 5.543 23.019 1.00 88.75 328 PHE A N 1
ATOM 2543 C CA . PHE A 1 328 ? -1.875 6.539 22.972 1.00 88.75 328 PHE A CA 1
ATOM 2544 C C . PHE A 1 328 ? -1.303 6.666 21.556 1.00 88.75 328 PHE A C 1
ATOM 2546 O O . PHE A 1 328 ? -1.324 5.709 20.782 1.00 88.75 328 PHE A O 1
ATOM 2553 N N . ASP A 1 329 ? -0.760 7.843 21.234 1.00 87.06 329 ASP A N 1
ATOM 2554 C CA . ASP A 1 329 ? -0.031 8.084 19.984 1.00 87.06 329 ASP A CA 1
ATOM 2555 C C . ASP A 1 329 ? 1.479 7.861 20.216 1.00 87.06 329 ASP A C 1
ATOM 2557 O O . ASP A 1 329 ? 2.115 8.671 20.907 1.00 87.06 329 ASP A O 1
ATOM 2561 N N . PRO A 1 330 ? 2.087 6.800 19.645 1.00 85.62 330 PRO A N 1
ATOM 2562 C CA . PRO A 1 330 ? 3.511 6.525 19.820 1.00 85.62 330 PRO A CA 1
ATOM 2563 C C . PRO A 1 330 ? 4.405 7.590 19.176 1.00 85.62 330 PRO A C 1
ATOM 2565 O O . PRO A 1 330 ? 5.462 7.894 19.719 1.00 85.62 330 PRO A O 1
ATOM 2568 N N . ALA A 1 331 ? 3.992 8.193 18.057 1.00 86.06 331 ALA A N 1
ATOM 2569 C CA . ALA A 1 331 ? 4.780 9.217 17.377 1.00 86.06 331 ALA A CA 1
ATOM 2570 C C . ALA A 1 331 ? 4.763 10.529 18.170 1.00 86.06 331 ALA A C 1
ATOM 2572 O O . ALA A 1 331 ? 5.760 11.250 18.218 1.00 86.06 331 ALA A O 1
ATOM 2573 N N . CYS A 1 332 ? 3.639 10.849 18.818 1.00 89.38 332 CYS A N 1
ATOM 2574 C CA . CYS A 1 332 ? 3.585 11.956 19.771 1.00 89.38 332 CYS A CA 1
ATOM 2575 C C . CYS A 1 332 ? 4.496 11.697 20.973 1.00 89.38 332 CYS A C 1
ATOM 2577 O O . CYS A 1 332 ? 5.299 12.562 21.327 1.00 89.38 332 CYS A O 1
ATOM 2579 N N . LEU A 1 333 ? 4.425 10.495 21.552 1.00 90.75 333 LEU A N 1
ATOM 2580 C CA . LEU A 1 333 ? 5.268 10.110 22.680 1.00 90.75 333 LEU A CA 1
ATOM 2581 C C . LEU A 1 333 ? 6.761 10.197 22.331 1.00 90.75 333 LEU A C 1
ATOM 2583 O O . LEU A 1 333 ? 7.524 10.783 23.095 1.00 90.75 333 LEU A O 1
ATOM 2587 N N . GLU A 1 334 ? 7.166 9.690 21.167 1.00 93.06 334 GLU A N 1
ATOM 2588 C CA . GLU A 1 334 ? 8.544 9.773 20.674 1.00 93.06 334 GLU A CA 1
ATOM 2589 C C . GLU A 1 334 ? 9.004 11.232 20.525 1.00 93.06 334 GLU A C 1
ATOM 2591 O O . GLU A 1 334 ? 10.057 11.608 21.043 1.00 93.06 334 GLU A O 1
ATOM 2596 N N . ARG A 1 335 ? 8.192 12.097 19.896 1.00 95.69 335 ARG A N 1
ATOM 2597 C CA . ARG A 1 335 ? 8.507 13.532 19.765 1.00 95.69 335 ARG A CA 1
ATOM 2598 C C . ARG A 1 335 ? 8.687 14.206 21.124 1.00 95.69 335 ARG A C 1
ATOM 2600 O O . ARG A 1 335 ? 9.623 14.986 21.297 1.00 95.69 335 ARG A O 1
ATOM 2607 N N . LEU A 1 336 ? 7.814 13.906 22.087 1.00 96.38 336 LEU A N 1
ATOM 2608 C CA . LEU A 1 336 ? 7.906 14.449 23.442 1.00 96.38 336 LEU A CA 1
ATOM 2609 C C . LEU A 1 336 ? 9.143 13.934 24.180 1.00 96.38 336 LEU A C 1
ATOM 2611 O O . LEU A 1 336 ? 9.777 14.704 24.896 1.00 96.38 336 LEU A O 1
ATOM 2615 N N . GLN A 1 337 ? 9.524 12.671 23.986 1.00 95.94 337 GLN A N 1
ATOM 2616 C CA . GLN A 1 337 ? 10.742 12.103 24.564 1.00 95.94 337 GLN A CA 1
ATOM 2617 C C . GLN A 1 337 ? 12.005 12.754 23.993 1.00 95.94 337 GLN A C 1
ATOM 2619 O O . GLN A 1 337 ? 12.899 13.104 24.764 1.00 95.94 337 GLN A O 1
ATOM 2624 N N . ILE A 1 338 ? 12.063 12.968 22.674 1.00 96.19 338 ILE A N 1
ATOM 2625 C CA . ILE A 1 338 ? 13.167 13.684 22.019 1.00 96.19 338 ILE A CA 1
ATOM 2626 C C . ILE A 1 338 ? 13.258 15.113 22.563 1.00 96.19 338 ILE A C 1
ATOM 2628 O O . ILE A 1 338 ? 14.319 15.527 23.028 1.00 96.19 338 ILE A O 1
ATOM 2632 N N . LEU A 1 339 ? 12.140 15.848 22.573 1.00 96.12 339 LEU A N 1
ATOM 2633 C CA . LEU A 1 339 ? 12.086 17.216 23.093 1.00 96.12 339 LEU A CA 1
ATOM 2634 C C . LEU A 1 339 ? 12.519 17.283 24.562 1.00 96.12 339 LEU A C 1
ATOM 2636 O O . LEU A 1 339 ? 13.324 18.131 24.936 1.00 96.12 339 LEU A O 1
ATOM 2640 N N . PHE A 1 340 ? 12.004 16.381 25.396 1.00 95.81 340 PHE A N 1
ATOM 2641 C CA . PHE A 1 340 ? 12.363 16.305 26.807 1.00 95.81 340 PHE A CA 1
ATOM 2642 C C . PHE A 1 340 ? 13.858 16.025 27.000 1.00 95.81 340 PHE A C 1
ATOM 2644 O O . PHE A 1 340 ? 14.489 16.638 27.861 1.00 95.81 340 PHE A O 1
ATOM 2651 N N . GLY A 1 341 ? 14.426 15.125 26.191 1.00 95.81 341 GLY A N 1
ATOM 26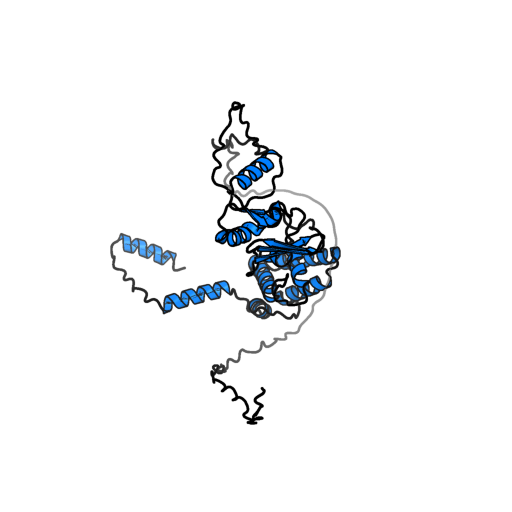52 C CA . GLY A 1 341 ? 15.859 14.848 26.167 1.00 95.81 341 GLY A CA 1
ATOM 2653 C C . GLY A 1 341 ? 16.671 16.108 25.876 1.00 95.81 341 GLY A C 1
ATOM 2654 O O . GLY A 1 341 ? 17.515 16.480 26.689 1.00 95.81 341 GLY A O 1
ATOM 2655 N N . GLU A 1 342 ? 16.344 16.803 24.784 1.00 95.12 342 GLU A N 1
ATOM 2656 C CA . GLU A 1 342 ? 17.011 18.042 24.364 1.00 95.12 342 GLU A CA 1
ATOM 2657 C C . GLU A 1 342 ? 16.931 19.147 25.423 1.00 95.12 342 GLU A C 1
ATOM 2659 O O . GLU A 1 342 ? 17.947 19.752 25.765 1.00 95.12 342 GLU A O 1
ATOM 2664 N N . LEU A 1 343 ? 15.747 19.384 25.999 1.00 93.81 343 LEU A N 1
ATOM 2665 C CA . LEU A 1 343 ? 15.553 20.396 27.045 1.00 93.81 343 LEU A CA 1
ATOM 2666 C C . LEU A 1 343 ? 16.357 20.096 28.315 1.00 93.81 343 LEU A C 1
ATOM 2668 O O . LEU A 1 343 ? 16.727 21.015 29.042 1.00 93.81 343 LEU A O 1
ATOM 2672 N N . ARG A 1 344 ? 16.618 18.817 28.601 1.00 94.12 344 ARG A N 1
ATOM 2673 C CA . ARG A 1 344 ? 17.351 18.395 29.796 1.00 94.12 344 ARG A CA 1
ATOM 2674 C C . ARG A 1 344 ? 18.864 18.374 29.588 1.00 94.12 344 ARG A C 1
ATOM 2676 O O . ARG A 1 344 ? 19.597 18.614 30.545 1.00 94.12 344 ARG A O 1
ATOM 2683 N N . SER A 1 345 ? 19.337 18.059 28.383 1.00 94.31 345 SER A N 1
ATOM 2684 C CA . SER A 1 345 ? 20.771 18.002 28.071 1.00 94.31 345 SER A CA 1
ATOM 2685 C C . SER A 1 345 ? 21.350 19.346 27.645 1.00 94.31 345 SER A C 1
ATOM 2687 O O . SER A 1 345 ? 22.542 19.583 27.841 1.00 94.31 345 SER A O 1
ATOM 2689 N N . ARG A 1 346 ? 20.539 20.223 27.046 1.00 92.00 346 ARG A N 1
ATOM 2690 C CA . ARG A 1 346 ? 20.999 21.514 26.542 1.00 92.00 346 ARG A CA 1
ATOM 2691 C C . ARG A 1 346 ? 20.835 22.594 27.616 1.00 92.00 346 ARG A C 1
ATOM 2693 O O . ARG A 1 346 ? 19.703 22.892 27.990 1.00 92.00 346 ARG A O 1
ATOM 2700 N N . PRO A 1 347 ? 21.920 23.242 28.081 1.00 87.19 347 PRO A N 1
ATOM 2701 C CA . PRO A 1 347 ? 21.786 24.428 28.913 1.00 87.19 347 PRO A CA 1
ATOM 2702 C C . PRO A 1 347 ? 21.114 25.522 28.081 1.00 87.19 347 PRO A C 1
ATOM 2704 O O . PRO A 1 347 ? 21.659 25.988 27.076 1.00 87.19 347 PRO A O 1
ATOM 2707 N N . LEU A 1 348 ? 19.898 25.891 28.469 1.00 86.81 348 LEU A N 1
ATOM 2708 C CA . LEU A 1 348 ? 19.187 26.997 27.849 1.00 86.81 348 LEU A CA 1
ATOM 2709 C C . LEU A 1 348 ? 19.714 28.306 28.444 1.00 86.81 348 LEU A C 1
ATOM 2711 O O . LEU A 1 348 ? 19.863 28.397 29.666 1.00 86.81 348 LEU A O 1
ATOM 2715 N N . PRO A 1 349 ? 20.021 29.314 27.610 1.00 87.19 349 PRO A N 1
ATOM 2716 C CA . PRO A 1 349 ? 20.423 30.608 28.124 1.00 87.19 349 PRO A CA 1
ATOM 2717 C C . PRO A 1 349 ? 19.276 31.189 28.947 1.00 87.19 349 PRO A C 1
ATOM 2719 O O . PRO A 1 349 ? 18.114 31.142 28.539 1.00 87.19 349 PRO A O 1
ATOM 2722 N N . VAL A 1 350 ? 19.612 31.766 30.098 1.00 82.31 350 VAL A N 1
ATOM 2723 C CA . VAL A 1 350 ? 18.672 32.617 30.821 1.00 82.31 350 VAL A CA 1
ATOM 2724 C C . VAL A 1 350 ? 18.483 33.863 29.968 1.00 82.31 350 VAL A C 1
ATOM 2726 O O . VAL A 1 350 ? 19.379 34.700 29.871 1.00 82.31 350 VAL A O 1
ATOM 2729 N N . LEU A 1 351 ? 17.338 33.953 29.298 1.00 81.19 351 LEU A N 1
ATOM 2730 C CA . LEU A 1 351 ? 16.954 35.160 28.585 1.00 81.19 351 LEU A CA 1
ATOM 2731 C C . LEU A 1 351 ? 16.549 36.194 29.631 1.00 81.19 351 LEU A C 1
ATOM 2733 O O . LEU A 1 351 ? 15.538 36.036 30.314 1.00 81.19 351 LEU A O 1
ATOM 2737 N N . THR A 1 352 ? 17.371 37.224 29.790 1.00 78.12 352 THR A N 1
ATOM 2738 C CA . THR A 1 352 ? 17.018 38.384 30.599 1.00 78.12 352 THR A CA 1
ATOM 2739 C C . THR A 1 352 ? 16.271 39.382 29.736 1.00 78.12 352 THR A C 1
ATOM 2741 O O . THR A 1 352 ? 16.640 39.657 28.593 1.00 78.12 352 THR A O 1
ATOM 2744 N N . ASP A 1 353 ? 15.202 39.930 30.296 1.00 74.75 353 ASP A N 1
ATOM 2745 C CA . ASP A 1 353 ? 14.484 41.020 29.667 1.00 74.75 353 ASP A CA 1
ATOM 2746 C C . ASP A 1 353 ? 15.268 42.324 29.874 1.00 74.75 353 ASP A C 1
ATOM 2748 O O . ASP A 1 353 ? 15.171 42.978 30.912 1.00 74.75 353 ASP A O 1
ATOM 2752 N N . ALA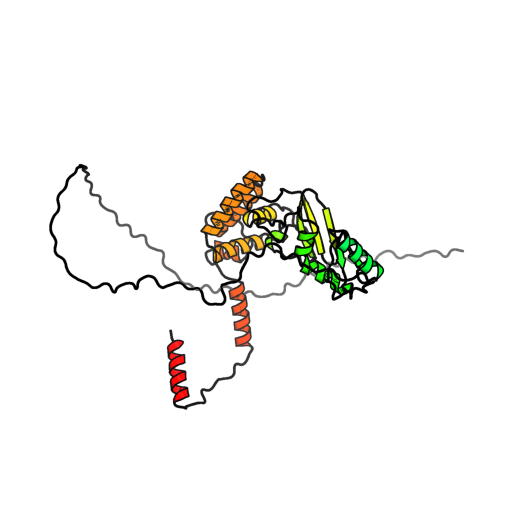 A 1 354 ? 16.155 42.629 28.927 1.00 69.88 354 ALA A N 1
ATOM 2753 C CA . ALA A 1 354 ? 17.118 43.719 29.058 1.00 69.88 354 ALA A CA 1
ATOM 2754 C C . ALA A 1 354 ? 16.598 45.073 28.539 1.00 69.88 354 ALA A C 1
ATOM 2756 O O . ALA A 1 354 ? 17.267 46.089 28.728 1.00 69.88 354 ALA A O 1
ATOM 2757 N N . SER A 1 355 ? 15.436 45.115 27.876 1.00 75.94 355 SER A N 1
ATOM 2758 C CA . SER A 1 355 ? 14.915 46.333 27.249 1.00 75.94 355 SER A CA 1
ATOM 2759 C C . SER A 1 355 ? 13.736 46.895 28.037 1.00 75.94 355 SER A C 1
ATOM 2761 O O . SER A 1 355 ? 12.715 46.245 28.202 1.00 75.94 355 SER A O 1
ATOM 2763 N N . ASN A 1 356 ? 13.839 48.149 28.470 1.00 77.94 356 ASN A N 1
ATOM 2764 C CA . ASN A 1 356 ? 12.748 48.861 29.149 1.00 77.94 356 ASN A CA 1
ATOM 2765 C C . ASN A 1 356 ? 12.243 50.059 28.337 1.00 77.94 356 ASN A C 1
ATOM 2767 O O . ASN A 1 356 ? 11.769 51.047 28.895 1.00 77.94 356 ASN A O 1
ATOM 2771 N N . THR A 1 357 ? 12.354 50.010 27.008 1.00 87.75 357 THR A N 1
ATOM 2772 C CA . THR A 1 357 ? 11.749 51.054 26.176 1.00 87.75 357 THR A CA 1
ATOM 2773 C C . THR A 1 357 ? 10.217 50.984 26.264 1.00 87.75 357 THR A C 1
ATOM 2775 O O . THR A 1 357 ? 9.662 49.890 26.405 1.00 87.75 357 THR A O 1
ATOM 2778 N N . PRO A 1 358 ? 9.497 52.116 26.152 1.00 85.81 358 PRO A N 1
ATOM 2779 C CA . PRO A 1 358 ? 8.032 52.119 26.197 1.00 85.81 358 PRO A CA 1
ATOM 2780 C C . PRO A 1 358 ? 7.387 51.175 25.169 1.00 85.81 358 PRO A C 1
ATOM 2782 O O . PRO A 1 358 ? 6.425 50.476 25.485 1.00 85.81 358 PRO A O 1
ATOM 2785 N N . ASP A 1 359 ? 7.958 51.090 23.963 1.00 88.50 359 ASP A N 1
ATOM 2786 C CA . ASP A 1 359 ? 7.497 50.164 22.923 1.00 88.50 359 ASP A CA 1
ATOM 2787 C C . ASP A 1 359 ? 7.751 48.697 23.286 1.00 88.50 359 ASP A C 1
ATOM 2789 O O . ASP A 1 359 ? 6.905 47.845 23.010 1.00 88.50 359 ASP A O 1
ATOM 2793 N N . HIS A 1 360 ? 8.880 48.392 23.937 1.00 87.69 360 HIS A N 1
ATOM 2794 C CA . HIS A 1 360 ? 9.176 47.043 24.411 1.00 87.69 360 HIS A CA 1
ATOM 2795 C C . HIS A 1 360 ? 8.152 46.590 25.458 1.00 87.69 360 HIS A C 1
ATOM 2797 O O . HIS A 1 360 ? 7.561 45.523 25.311 1.00 87.69 360 HIS A O 1
ATOM 2803 N N . VAL A 1 361 ? 7.865 47.434 26.454 1.00 86.44 361 VAL A N 1
ATOM 2804 C CA . VAL A 1 361 ? 6.871 47.141 27.500 1.00 86.44 361 VAL A CA 1
ATOM 2805 C C . VAL A 1 361 ? 5.477 46.950 26.899 1.00 86.44 361 VAL A C 1
ATOM 2807 O O . VAL A 1 361 ? 4.784 45.995 27.250 1.00 86.44 361 VAL A O 1
ATOM 2810 N N . ARG A 1 362 ? 5.072 47.808 25.951 1.00 88.12 362 ARG A N 1
ATOM 2811 C CA . ARG A 1 362 ? 3.770 47.691 25.276 1.00 88.12 362 ARG A CA 1
ATOM 2812 C C . ARG A 1 362 ? 3.649 46.387 24.486 1.00 88.12 362 ARG A C 1
ATOM 2814 O O . ARG A 1 362 ? 2.643 45.692 24.605 1.00 88.12 362 ARG A O 1
ATOM 2821 N N . ASN A 1 363 ? 4.664 46.050 23.691 1.00 89.31 363 ASN A N 1
ATOM 2822 C CA . ASN A 1 363 ? 4.660 44.827 22.889 1.00 89.31 363 ASN A CA 1
ATOM 2823 C C . ASN A 1 363 ? 4.717 43.578 23.778 1.00 89.31 363 ASN A C 1
ATOM 2825 O O . ASN A 1 363 ? 4.013 42.607 23.512 1.00 89.31 363 ASN A O 1
ATOM 2829 N N . LYS A 1 364 ? 5.497 43.616 24.863 1.00 87.50 364 LYS A N 1
ATOM 2830 C CA . LYS A 1 364 ? 5.563 42.542 25.856 1.00 87.50 364 LYS A CA 1
ATOM 2831 C C . LYS A 1 364 ? 4.207 42.290 26.507 1.00 87.50 364 LYS A C 1
ATOM 2833 O O . LYS A 1 364 ? 3.744 41.157 26.479 1.00 87.50 364 LYS A O 1
ATOM 2838 N N . ALA A 1 365 ? 3.545 43.331 27.017 1.00 87.62 365 ALA A N 1
ATOM 2839 C CA . ALA A 1 365 ? 2.223 43.201 27.628 1.00 87.62 365 ALA A CA 1
ATOM 2840 C C . ALA A 1 365 ? 1.194 42.608 26.648 1.00 87.62 365 ALA A C 1
ATOM 2842 O O . ALA A 1 365 ? 0.381 41.769 27.033 1.00 87.62 365 ALA A O 1
ATOM 2843 N N . PHE A 1 366 ? 1.267 42.990 25.366 1.00 89.31 366 PHE A N 1
ATOM 2844 C CA . PHE A 1 366 ? 0.444 42.387 24.319 1.00 89.31 366 PHE A CA 1
ATOM 2845 C C . PHE A 1 366 ? 0.709 40.880 24.185 1.00 89.31 366 PHE A C 1
ATOM 2847 O O . PHE A 1 366 ? -0.232 40.094 24.286 1.00 89.31 366 PHE A O 1
ATOM 2854 N N . PHE A 1 367 ? 1.967 40.462 24.011 1.00 87.75 367 PHE A N 1
ATOM 2855 C CA . PHE A 1 367 ? 2.305 39.041 23.885 1.00 87.75 367 PHE A CA 1
ATOM 2856 C C . PHE A 1 367 ? 1.953 38.237 25.143 1.00 87.75 367 PHE A C 1
ATOM 2858 O O . PHE A 1 367 ? 1.384 37.156 25.023 1.00 87.75 367 PHE A O 1
ATOM 2865 N N . GLU A 1 368 ? 2.225 38.766 26.337 1.00 86.31 368 GLU A N 1
ATOM 2866 C CA . GLU A 1 368 ? 1.859 38.116 27.601 1.00 86.31 368 GLU A CA 1
ATOM 2867 C C . GLU A 1 368 ? 0.343 37.923 27.711 1.00 86.31 368 GLU A C 1
ATOM 2869 O O . GLU A 1 368 ? -0.100 36.818 28.010 1.00 86.31 368 GLU A O 1
ATOM 2874 N N . SER A 1 369 ? -0.459 38.941 27.377 1.00 89.81 369 SER A N 1
ATOM 2875 C CA . SER A 1 369 ? -1.925 38.817 27.373 1.00 89.81 369 SER A CA 1
ATOM 2876 C C . SER A 1 369 ? -2.454 37.841 26.316 1.00 89.81 369 SER A C 1
ATOM 2878 O O . SER A 1 369 ? -3.476 37.196 26.527 1.00 89.81 369 SER A O 1
ATOM 2880 N N . TYR A 1 370 ? -1.761 37.707 25.182 1.00 86.56 370 TYR A N 1
ATOM 2881 C CA . TYR A 1 370 ? -2.168 36.813 24.099 1.00 86.56 370 TYR A CA 1
ATOM 2882 C C . TYR A 1 370 ? -1.926 35.337 24.442 1.00 86.56 370 TYR A C 1
ATOM 2884 O O . TYR A 1 370 ? -2.725 34.476 24.074 1.00 86.56 370 TYR A O 1
ATOM 2892 N N . PHE A 1 371 ? -0.833 35.041 25.153 1.00 82.25 371 PHE A N 1
ATOM 2893 C CA . PHE A 1 371 ? -0.429 33.676 25.505 1.00 82.25 371 PHE A CA 1
ATOM 2894 C C . PHE A 1 371 ? -0.843 33.234 26.920 1.00 82.25 371 PHE A C 1
ATOM 2896 O O . PHE A 1 371 ? -0.528 32.109 27.299 1.00 82.25 371 PHE A O 1
ATOM 2903 N N . SER A 1 372 ? -1.549 34.064 27.698 1.00 74.31 372 SER A N 1
ATOM 2904 C CA . SER A 1 372 ? -2.025 33.701 29.046 1.00 74.31 372 SER A CA 1
ATOM 2905 C C . SER A 1 372 ? -3.405 33.021 29.085 1.00 74.31 372 SER A C 1
ATOM 2907 O O . SER A 1 372 ? -4.010 32.989 30.158 1.00 74.31 372 SER A O 1
ATOM 2909 N N . ASN A 1 373 ? -3.929 32.547 27.950 1.00 48.53 373 ASN A N 1
ATOM 2910 C CA . ASN A 1 373 ? -5.238 31.879 27.874 1.00 48.53 373 ASN A CA 1
ATOM 2911 C C . ASN A 1 373 ? -5.167 30.386 28.187 1.00 48.53 373 ASN A C 1
ATOM 2913 O O . ASN A 1 373 ? -4.313 29.699 27.579 1.00 48.53 373 ASN A O 1
#

Sequence (373 aa):
MKKNQKSPVPVNKNQKPPVPVKKNQKSPVPVKKNQKSPVPVKKNQKSPVSREEEPRIAGSSGSEPRATARRASRPALPGPRDNAPPPWRTTEKPAGSALLDLGPRPAGSAQLDLGPLPPLLFPAINTQEREWLSRLKKARRIRRVGPRLYASLPEAKVAGAARGSWATIVARLYPETLVSHRTAFEFTPTADGEIWLTSSTNRVVSYPGLELRFVRGPGPLADDPRFLTIRSSSRSRAFLENLATTRPSSRTRAVPIGDLEQRLVQILDLEGEQALNELRDRAREIAGELDWRREYRRLDGLIGALLGTRTGHLTSEIGLARAAGEPFDPACLERLQILFGELRSRPLPVLTDASNTPDHVRNKAFFESYFSN

Mean predicted aligned error: 17.68 Å

Solvent-accessible surface area (backbone atoms only — not comparable to full-atom values): 23828 Å² total; per-residue (Å²): 137,89,82,83,87,84,88,86,84,85,87,87,74,96,70,82,81,82,79,82,79,80,80,85,75,83,72,84,77,84,79,83,74,90,71,90,75,82,79,85,78,82,80,86,81,86,84,85,90,86,84,90,78,88,84,88,86,87,82,85,87,88,81,86,89,84,88,82,92,81,90,78,89,76,86,81,80,82,76,89,74,85,82,72,78,66,94,85,76,82,84,79,77,78,97,67,81,89,71,84,84,72,74,94,74,78,97,63,95,69,81,69,79,80,64,93,72,62,59,65,44,68,72,56,90,50,72,68,47,42,51,50,53,49,52,36,45,74,68,64,57,40,44,80,60,40,88,72,32,30,28,50,53,61,75,90,53,41,23,60,52,42,43,76,38,42,66,60,52,42,30,74,75,44,47,89,33,27,34,22,26,32,27,41,69,66,76,51,60,43,99,86,18,42,38,37,31,28,26,90,50,72,50,76,49,67,41,53,51,27,34,44,37,32,37,60,52,78,76,83,58,94,78,29,43,79,47,89,73,17,37,26,43,28,75,38,53,21,54,35,49,24,53,64,59,86,69,94,50,101,83,51,64,33,59,59,69,40,59,54,44,50,51,53,48,50,43,38,76,75,62,28,68,66,51,51,48,53,41,50,53,53,26,50,51,52,17,64,78,70,70,35,59,69,22,36,54,52,51,54,40,52,53,28,18,57,69,63,76,40,94,54,94,66,81,25,71,58,40,43,31,35,46,71,74,55,65,70,60,66,70,60,51,49,53,50,52,53,50,53,50,50,65,70,73,45,88,73,79,85,82,73,89,83,68,84,48,73,68,49,52,54,53,46,53,50,54,53,64,68,69,71,118

Secondary structure (DSSP, 8-state):
---------------PPPPPP-----PPPP------PPP---------------------------------PPPPPP-----PPPTT-S------------PPPP-S-------PPPSEE---SSHHHHHHHHHHHHTTS-EEEETTEEE-S-HHHHHHHHHHTHHHHHHHH-TT-EE-HHHHHHSS--TT-EEEEEESS-EEEEETTEEEEEEE-----TTSPEETTEEE--HHHHHHHHHT-----TT-SSPPHHHHHHHHHHHHHHTHHHHHHHHHHHHHHHHHHTT-HHHHHHHHHHHHHHTTSS-----SHHHHHHHTT----HHHHHHHHHHHHHHHHS-----------HHHHHHHHHHHHHH--